Protein AF-A0A8D1SWQ7-F1 (afdb_monomer_lite)

Secondary structure (DSSP, 8-state):
--------------------------------------------------------------------TT----------HHHHHHHHHHHHHHHHHHHHHHHHHHHHHHHHHHHHHHHHHHHHHHH--------HHHHHHHHHHHHHHHHHHHHHHHHHHHHHHHHHHHHHHHHHHHHHHHHHHHHHHHHHHHHHHHHHHHHHHHHHHHHHHHHHHHHHHHHHHHHHHHHHHHHHHHHHH-------------HHHHHHHHHHHHHHHHHHHHHHHHHHHHHHHHHHHHHHHHHHHHHHHHHHHHHHHHHHHHHHHHHHHHHHHHHHHHHHHHHHHHHHHHHHHHHHHHHHHHHHHHHHHHHHHHHHHHHHHHHHHHHHHHHHHHHHHHHHHHHHHHTT--

Structure (mmCIF, N/CA/C/O backbone):
data_AF-A0A8D1SWQ7-F1
#
_entry.id   AF-A0A8D1SWQ7-F1
#
loop_
_atom_site.group_PDB
_atom_site.id
_atom_site.type_symbol
_atom_site.label_atom_id
_atom_site.label_alt_id
_atom_site.label_comp_id
_atom_site.label_asym_id
_atom_site.label_entity_id
_atom_site.label_seq_id
_atom_site.pdbx_PDB_ins_code
_atom_site.Cartn_x
_atom_site.Cartn_y
_atom_site.Cartn_z
_atom_site.occupancy
_atom_site.B_iso_or_equiv
_atom_site.auth_seq_id
_atom_site.auth_comp_id
_atom_site.auth_asym_id
_atom_site.auth_atom_id
_atom_site.pdbx_PDB_model_num
ATOM 1 N N . ALA A 1 1 ? -40.407 10.307 -33.736 1.00 38.94 1 ALA A N 1
ATOM 2 C CA . ALA A 1 1 ? -40.118 8.866 -33.610 1.00 38.94 1 ALA A CA 1
ATOM 3 C C . ALA A 1 1 ? -39.054 8.717 -32.524 1.00 38.94 1 ALA A C 1
ATOM 5 O O . ALA A 1 1 ? -37.938 9.167 -32.713 1.00 38.94 1 ALA A O 1
ATOM 6 N N . SER A 1 2 ? -39.475 8.520 -31.274 1.00 41.28 2 SER A N 1
ATOM 7 C CA . SER A 1 2 ? -39.599 7.199 -30.626 1.00 41.28 2 SER A CA 1
ATOM 8 C C . SER A 1 2 ? -38.251 6.688 -30.110 1.00 41.28 2 SER A C 1
ATOM 10 O O . SER A 1 2 ? -37.484 6.083 -30.851 1.00 41.28 2 SER A O 1
ATOM 12 N N . GLY A 1 3 ? -37.992 6.923 -28.820 1.00 41.91 3 GLY A N 1
ATOM 13 C CA . GLY A 1 3 ? -37.043 6.107 -28.063 1.00 41.91 3 GLY A CA 1
ATOM 14 C C . GLY A 1 3 ? -37.610 4.712 -27.778 1.00 41.91 3 GLY A C 1
ATOM 15 O O . GLY A 1 3 ? -38.764 4.427 -28.112 1.00 41.91 3 GLY A O 1
ATOM 16 N N . PRO A 1 4 ? -36.837 3.876 -27.073 1.00 56.97 4 PRO A N 1
ATOM 17 C CA . PRO A 1 4 ? -37.423 3.189 -25.931 1.00 56.97 4 PRO A CA 1
ATOM 18 C C . PRO A 1 4 ? -36.547 3.212 -24.670 1.00 56.97 4 PRO A C 1
ATOM 20 O O . PRO A 1 4 ? -35.336 3.410 -24.683 1.00 56.97 4 PRO A O 1
ATOM 23 N N . ARG A 1 5 ? -37.277 3.042 -23.570 1.00 48.59 5 ARG A N 1
ATOM 24 C CA . ARG A 1 5 ? -36.913 3.035 -22.151 1.00 48.59 5 ARG A CA 1
ATOM 25 C C . ARG A 1 5 ? -36.282 1.703 -21.687 1.00 48.59 5 ARG A C 1
ATOM 27 O O . ARG A 1 5 ? -36.389 0.710 -22.400 1.00 48.59 5 ARG A O 1
ATOM 34 N N . PRO A 1 6 ? -35.725 1.667 -20.456 1.00 52.06 6 PRO A N 1
ATOM 35 C CA . PRO A 1 6 ? -35.150 0.481 -19.810 1.00 52.06 6 PRO A CA 1
ATOM 36 C C . PRO A 1 6 ? -36.176 -0.316 -18.963 1.00 52.06 6 PRO A C 1
ATOM 38 O O . PRO A 1 6 ? -37.144 0.258 -18.463 1.00 52.06 6 PRO A O 1
ATOM 41 N N . GLY A 1 7 ? -35.932 -1.615 -18.730 1.00 39.88 7 GLY A N 1
ATOM 42 C CA . GLY A 1 7 ? -36.582 -2.456 -17.692 1.00 39.88 7 GLY A CA 1
ATOM 43 C C . GLY A 1 7 ? -35.498 -3.148 -16.844 1.00 39.88 7 GLY A C 1
ATOM 44 O O . GLY A 1 7 ? -34.482 -3.534 -17.412 1.00 39.88 7 GLY A O 1
ATOM 45 N N . ARG A 1 8 ? -35.495 -3.155 -15.492 1.00 38.59 8 ARG A N 1
ATOM 46 C CA . ARG A 1 8 ? -36.420 -3.752 -14.476 1.00 38.59 8 ARG A CA 1
ATOM 47 C C . ARG A 1 8 ? -36.651 -5.255 -14.734 1.00 38.59 8 ARG A C 1
ATOM 49 O O . ARG A 1 8 ? -36.968 -5.596 -15.859 1.00 38.59 8 ARG A O 1
ATOM 56 N N . CYS A 1 9 ? -36.525 -6.200 -13.791 1.00 34.12 9 CYS A N 1
ATOM 57 C CA . CYS A 1 9 ? -36.885 -6.239 -12.360 1.00 34.12 9 CYS A CA 1
ATOM 58 C C . CYS A 1 9 ? -36.108 -7.390 -11.634 1.00 34.12 9 CYS A C 1
ATOM 60 O O . CYS A 1 9 ? -35.763 -8.357 -12.299 1.00 34.12 9 CYS A O 1
ATOM 62 N N . CYS A 1 10 ? -35.668 -7.255 -10.367 1.00 33.12 10 CYS A N 1
ATOM 63 C CA . CYS A 1 10 ? -36.307 -7.691 -9.088 1.00 33.12 10 CYS A CA 1
ATOM 64 C C . CYS A 1 10 ? -36.084 -9.188 -8.736 1.00 33.12 10 CYS A C 1
ATOM 66 O O . CYS A 1 10 ? -36.356 -10.039 -9.569 1.00 33.12 10 CYS A O 1
ATOM 68 N N . ILE A 1 11 ? -35.507 -9.544 -7.571 1.00 38.28 11 ILE A N 1
ATOM 69 C CA . ILE A 1 11 ? -36.166 -9.963 -6.296 1.00 38.28 11 ILE A CA 1
ATOM 70 C C . ILE A 1 11 ? -35.081 -9.922 -5.178 1.00 38.28 11 ILE A C 1
ATOM 72 O O . ILE A 1 11 ? -34.030 -10.525 -5.350 1.00 38.28 11 ILE A O 1
ATOM 76 N N . THR A 1 12 ? -35.124 -9.010 -4.191 1.00 34.28 12 THR A N 1
ATOM 77 C CA . THR A 1 12 ? -35.716 -9.050 -2.816 1.00 34.28 12 THR A CA 1
ATOM 78 C C . THR A 1 12 ? -35.037 -9.925 -1.748 1.00 34.28 12 THR A C 1
ATOM 80 O O . THR A 1 12 ? -35.160 -11.140 -1.785 1.00 34.28 12 THR A O 1
ATOM 83 N N . ALA A 1 13 ? -34.473 -9.263 -0.723 1.00 35.41 13 ALA A N 1
ATOM 84 C CA . ALA A 1 13 ? -34.710 -9.461 0.725 1.00 35.41 13 ALA A CA 1
ATOM 85 C C . ALA A 1 13 ? -33.976 -8.320 1.477 1.00 35.41 13 ALA A C 1
ATOM 87 O O . ALA A 1 13 ? -32.755 -8.266 1.493 1.00 35.41 13 ALA A O 1
ATOM 88 N N . ALA A 1 14 ? -34.663 -7.210 1.760 1.00 39.25 14 ALA A N 1
ATOM 89 C CA . ALA A 1 14 ? -35.284 -6.860 3.047 1.00 39.25 14 ALA A CA 1
ATOM 90 C C . ALA A 1 14 ? -34.329 -6.089 4.001 1.00 39.25 14 ALA A C 1
ATOM 92 O O . ALA A 1 14 ? -33.344 -6.649 4.474 1.00 39.25 14 ALA A O 1
ATOM 93 N N . PRO A 1 15 ? -34.619 -4.803 4.292 1.00 40.50 15 PRO A N 1
ATOM 94 C CA . PRO A 1 15 ? -33.859 -3.964 5.211 1.00 40.50 15 PRO A CA 1
ATOM 95 C C . PRO A 1 15 ? -34.487 -3.968 6.614 1.00 40.50 15 PRO A C 1
ATOM 97 O O . PRO A 1 15 ? -35.705 -3.873 6.757 1.00 40.50 15 PRO A O 1
ATOM 100 N N . TYR A 1 16 ? -33.666 -3.987 7.662 1.00 31.67 16 TYR A N 1
ATOM 101 C CA . TYR A 1 16 ? -34.132 -3.668 9.011 1.00 31.67 16 TYR A CA 1
ATOM 102 C C . TYR A 1 16 ? -34.189 -2.143 9.187 1.00 31.67 16 TYR A C 1
ATOM 104 O O . TYR A 1 16 ? -33.165 -1.461 9.206 1.00 31.67 16 TYR A O 1
ATOM 112 N N . ARG A 1 17 ? -35.407 -1.597 9.307 1.00 36.59 17 ARG A N 1
ATOM 113 C CA . ARG A 1 17 ? -35.684 -0.228 9.768 1.00 36.59 17 ARG A CA 1
ATOM 114 C C . ARG A 1 17 ? -36.968 -0.221 10.604 1.00 36.59 17 ARG A C 1
ATOM 116 O O . ARG A 1 17 ? -37.965 -0.798 10.187 1.00 36.59 17 ARG A O 1
ATOM 123 N N . GLY A 1 18 ? -36.944 0.523 11.711 1.00 29.19 18 GLY A N 1
ATOM 124 C CA . GLY A 1 18 ? -38.083 0.794 12.604 1.00 29.19 18 GLY A CA 1
ATOM 125 C C . GLY A 1 18 ? -38.072 -0.123 13.832 1.00 29.19 18 GLY A C 1
ATOM 126 O O . GLY A 1 18 ? -37.853 -1.313 13.692 1.00 29.19 18 GLY A O 1
ATOM 127 N N . VAL A 1 19 ? -38.278 0.342 15.064 1.00 33.53 19 VAL A N 1
ATOM 128 C CA . VAL A 1 19 ? -39.213 1.390 15.489 1.00 33.53 19 VAL A CA 1
ATOM 129 C C . VAL A 1 19 ? -38.694 2.092 16.754 1.00 33.53 19 VAL A C 1
ATOM 131 O O . VAL A 1 19 ? -38.342 1.456 17.740 1.00 33.53 19 VAL A O 1
ATOM 134 N N . SER A 1 20 ? -38.693 3.424 16.700 1.00 41.16 20 SER A N 1
ATOM 135 C CA . SER A 1 20 ? -38.791 4.336 17.844 1.00 41.16 20 SER A CA 1
ATOM 136 C C . SER A 1 20 ? -40.271 4.548 18.149 1.00 41.16 20 SER A C 1
ATOM 138 O O . SER A 1 20 ? -41.008 4.754 17.190 1.00 41.16 20 SER A O 1
ATOM 140 N N . CYS A 1 21 ? -40.676 4.481 19.424 1.00 32.09 21 CYS A N 1
ATOM 141 C CA . CYS A 1 21 ? -41.977 4.849 20.026 1.00 32.09 21 CYS A CA 1
ATOM 142 C C . CYS A 1 21 ? -41.937 4.327 21.491 1.00 32.09 21 CYS A C 1
ATOM 144 O O . CYS A 1 21 ? -41.505 3.202 21.687 1.00 32.09 21 CYS A O 1
ATOM 146 N N . TYR A 1 22 ? -42.306 4.989 22.591 1.00 33.31 22 TYR A N 1
ATOM 147 C CA . TYR A 1 22 ? -43.018 6.233 22.851 1.00 33.31 22 TYR A CA 1
ATOM 148 C C . TYR A 1 22 ? -42.526 6.870 24.160 1.00 33.31 22 TYR A C 1
ATOM 150 O O . TYR A 1 22 ? -42.212 6.213 25.148 1.00 33.31 22 TYR A O 1
ATOM 158 N N . ARG A 1 23 ? -42.573 8.197 24.137 1.00 35.16 23 ARG A N 1
ATOM 159 C CA . ARG A 1 23 ? -42.667 9.130 25.255 1.00 35.16 23 ARG A CA 1
ATOM 160 C C . ARG A 1 23 ? -43.987 8.898 26.009 1.00 35.16 23 ARG A C 1
ATOM 162 O O . ARG A 1 23 ? -45.036 8.863 25.375 1.00 35.16 23 ARG A O 1
ATOM 169 N N . GLY A 1 24 ? -43.934 8.837 27.337 1.00 28.69 24 GLY A N 1
ATOM 170 C CA . GLY A 1 24 ? -45.099 8.877 28.225 1.00 28.69 24 GLY A CA 1
ATOM 171 C C . GLY A 1 24 ? -44.758 9.635 29.505 1.00 28.69 24 GLY A C 1
ATOM 172 O O . GLY A 1 24 ? -44.349 9.042 30.493 1.00 28.69 24 GLY A O 1
ATOM 173 N N . LEU A 1 25 ? -44.874 10.962 29.448 1.00 39.34 25 LEU A N 1
ATOM 174 C CA . LEU A 1 25 ? -44.976 11.841 30.612 1.00 39.34 25 LEU A CA 1
ATOM 175 C C . LEU A 1 25 ? -46.464 12.033 30.950 1.00 39.34 25 LEU A C 1
ATOM 177 O O . LEU A 1 25 ? -47.293 12.053 30.043 1.00 39.34 25 LEU A O 1
ATOM 181 N N . THR A 1 26 ? -46.719 12.341 32.225 1.00 32.16 26 THR A N 1
ATOM 182 C CA . THR A 1 26 ? -47.874 13.054 32.820 1.00 32.16 26 THR A CA 1
ATOM 183 C C . THR A 1 26 ? -49.029 12.268 33.459 1.00 32.16 26 THR A C 1
ATOM 185 O O . THR A 1 26 ? -49.709 11.477 32.820 1.00 32.16 26 THR A O 1
ATOM 188 N N . GLY A 1 27 ? -49.289 12.661 34.719 1.00 28.39 27 GLY A N 1
ATOM 189 C CA . GLY A 1 27 ? -50.595 12.691 35.393 1.00 28.39 27 GLY A CA 1
ATOM 190 C C . GLY A 1 27 ? -50.921 11.439 36.208 1.00 28.39 27 GLY A C 1
ATOM 191 O O . GLY A 1 27 ? -50.985 10.357 35.656 1.00 28.39 27 GLY A O 1
ATOM 192 N N . GLY A 1 28 ? -51.174 11.475 37.513 1.00 29.31 28 GLY A N 1
ATOM 193 C CA . GLY A 1 28 ? -51.440 12.571 38.439 1.00 29.31 28 GLY A CA 1
ATOM 194 C C . GLY A 1 28 ? -52.267 12.026 39.615 1.00 29.31 28 GLY A C 1
ATOM 195 O O . GLY A 1 28 ? -52.927 11.004 39.462 1.00 29.31 28 GLY A O 1
ATOM 196 N N . PHE A 1 29 ? -52.261 12.763 40.733 1.00 31.89 29 PHE A N 1
ATOM 197 C CA . PHE A 1 29 ? -53.104 12.608 41.935 1.00 31.89 29 PHE A CA 1
ATOM 198 C C . PHE A 1 29 ? -52.827 11.359 42.796 1.00 31.89 29 PHE A C 1
ATOM 200 O O . PHE A 1 29 ? -52.822 10.241 42.319 1.00 31.89 29 PHE A O 1
ATOM 207 N N . GLY A 1 30 ? -52.617 11.436 44.105 1.00 29.53 30 GLY A N 1
ATOM 208 C CA . GLY A 1 30 ? -52.652 12.540 45.048 1.00 29.53 30 GLY A CA 1
ATOM 209 C C . GLY A 1 30 ? -52.518 11.966 46.464 1.00 29.53 30 GLY A C 1
ATOM 210 O O . GLY A 1 30 ? -52.937 10.846 46.723 1.00 29.53 30 GLY A O 1
ATOM 211 N N . SER A 1 31 ? -51.899 12.760 47.337 1.00 36.72 31 SER A N 1
ATOM 212 C CA . SER A 1 31 ? -52.231 12.979 48.751 1.00 36.72 31 SER A CA 1
ATOM 213 C C . SER A 1 31 ? -52.738 11.831 49.641 1.00 36.72 31 SER A C 1
ATOM 215 O O . SER A 1 31 ? -53.830 11.322 49.431 1.00 36.72 31 SER A O 1
ATOM 217 N N . ARG A 1 32 ? -52.047 11.643 50.782 1.00 33.62 32 ARG A N 1
ATOM 218 C CA . ARG A 1 32 ? -52.427 12.033 52.177 1.00 33.62 32 ARG A CA 1
ATOM 219 C C . ARG A 1 32 ? -51.916 10.982 53.184 1.00 33.62 32 ARG A C 1
ATOM 221 O O . ARG A 1 32 ? -52.149 9.798 53.007 1.00 33.62 32 ARG A O 1
ATOM 228 N N . SER A 1 33 ? -50.990 11.371 54.070 1.00 33.84 33 SER A N 1
ATOM 229 C CA . SER A 1 33 ? -51.209 11.677 55.509 1.00 33.84 33 SER A CA 1
ATOM 230 C C . SER A 1 33 ? -51.666 10.457 56.328 1.00 33.84 33 SER A C 1
ATOM 232 O O . SER A 1 33 ? -52.687 9.867 56.015 1.00 33.84 33 SER A O 1
ATOM 234 N N . VAL A 1 34 ? -50.871 9.965 57.286 1.00 34.31 34 VAL A N 1
ATOM 235 C CA . VAL A 1 34 ? -50.771 10.430 58.694 1.00 34.31 34 VAL A CA 1
ATOM 236 C C . VAL A 1 34 ? -52.056 10.210 59.506 1.00 34.31 34 VAL A C 1
ATOM 238 O O . VAL A 1 34 ? -53.108 10.735 59.159 1.00 34.31 34 VAL A O 1
ATOM 241 N N . GLY A 1 35 ? -51.876 9.546 60.657 1.00 31.83 35 GLY A N 1
ATOM 242 C CA . GLY A 1 35 ? -52.794 9.481 61.805 1.00 31.83 35 GLY A CA 1
ATOM 243 C C . GLY A 1 35 ? -53.547 8.152 61.877 1.00 31.83 35 GLY A C 1
ATOM 244 O O . GLY A 1 35 ? -54.064 7.697 60.870 1.00 31.83 35 GLY A O 1
ATOM 245 N N . GLY A 1 36 ? -53.661 7.435 62.990 1.00 29.48 36 GLY A N 1
ATOM 246 C CA . GLY A 1 36 ? -53.272 7.548 64.405 1.00 29.48 36 GLY A CA 1
ATOM 247 C C . GLY A 1 36 ? -53.568 6.152 65.009 1.00 29.48 36 GLY A C 1
ATOM 248 O O . GLY A 1 36 ? -54.250 5.357 64.373 1.00 29.48 36 GLY A O 1
ATOM 249 N N . GLY A 1 37 ? -53.021 5.693 66.131 1.00 34.59 37 GLY A N 1
ATOM 250 C CA . GLY A 1 37 ? -52.996 6.328 67.444 1.00 34.59 37 GLY A CA 1
ATOM 251 C C . GLY A 1 37 ? -53.946 5.577 68.400 1.00 34.59 37 GLY A C 1
ATOM 252 O O . GLY A 1 37 ? -55.056 5.251 67.996 1.00 34.59 37 GLY A O 1
ATOM 253 N N . PHE A 1 38 ? -53.496 5.392 69.653 1.00 33.53 38 PHE A N 1
ATOM 254 C CA . PHE A 1 38 ? -54.131 4.767 70.843 1.00 33.53 38 PHE A CA 1
ATOM 255 C C . PHE A 1 38 ? -54.009 3.233 70.926 1.00 33.53 38 PHE A C 1
ATOM 257 O O . PHE A 1 38 ? -54.432 2.527 70.025 1.00 33.53 38 PHE A O 1
ATOM 264 N N . GLY A 1 39 ? -53.340 2.630 71.921 1.00 32.97 39 GLY A N 1
ATOM 265 C CA . GLY A 1 39 ? -53.379 2.830 73.390 1.00 32.97 39 GLY A CA 1
ATOM 266 C C . GLY A 1 39 ? -54.089 1.582 73.957 1.00 32.97 39 GLY A C 1
ATOM 267 O O . GLY A 1 39 ? -55.083 1.177 73.378 1.00 32.97 39 GLY A O 1
ATOM 268 N N . ALA A 1 40 ? -53.658 0.813 74.956 1.00 32.25 40 ALA A N 1
ATOM 269 C CA . ALA A 1 40 ? -52.972 1.016 76.231 1.00 32.25 40 ALA A CA 1
ATOM 270 C C . ALA A 1 40 ? -52.170 -0.283 76.535 1.00 32.25 40 ALA A C 1
ATOM 272 O O . ALA A 1 40 ? -52.488 -1.336 75.995 1.00 32.25 40 ALA A O 1
ATOM 273 N N . GLY A 1 41 ? -51.038 -0.298 77.240 1.00 30.22 41 GLY A N 1
ATOM 274 C CA . GLY A 1 41 ? -50.893 0.070 78.647 1.00 30.22 41 GLY A CA 1
ATOM 275 C C . GLY A 1 41 ? -51.172 -1.153 79.528 1.00 30.22 41 GLY A C 1
ATOM 276 O O . GLY A 1 41 ? -52.316 -1.580 79.591 1.00 30.22 41 GLY A O 1
ATOM 277 N N . SER A 1 42 ? -50.128 -1.705 80.158 1.00 32.06 42 SER A N 1
ATOM 278 C CA . SER A 1 42 ? -50.090 -2.069 81.585 1.00 32.06 42 SER A CA 1
ATOM 279 C C . SER A 1 42 ? -49.124 -3.220 81.887 1.00 32.06 42 SER A C 1
ATOM 281 O O . SER A 1 42 ? -48.877 -4.108 81.071 1.00 32.06 42 SER A O 1
ATOM 283 N N . SER A 1 43 ? -48.530 -3.135 83.067 1.00 35.50 43 SER A N 1
ATOM 284 C CA . SER A 1 43 ? -47.354 -3.833 83.551 1.00 35.50 43 SER A CA 1
ATOM 285 C C . SER A 1 43 ? -47.716 -4.656 84.812 1.00 35.50 43 SER A C 1
ATOM 287 O O . SER A 1 43 ? -48.853 -4.680 85.248 1.00 35.50 43 SER A O 1
ATOM 289 N N . GLY A 1 44 ? -46.741 -5.326 85.449 1.00 30.81 44 GLY A N 1
ATOM 290 C CA . GLY A 1 44 ? -46.860 -5.859 86.840 1.00 30.81 44 GLY A CA 1
ATOM 291 C C . GLY A 1 44 ? -46.712 -7.385 86.921 1.00 30.81 44 GLY A C 1
ATOM 292 O O . GLY A 1 44 ? -47.505 -8.091 86.336 1.00 30.81 44 GLY A O 1
ATOM 293 N N . ARG A 1 45 ? -45.603 -8.026 87.332 1.00 35.25 45 ARG A N 1
ATOM 294 C CA . ARG A 1 45 ? -44.819 -8.105 88.592 1.00 35.25 45 ARG A CA 1
ATOM 295 C C . ARG A 1 45 ? -45.567 -8.794 89.744 1.00 35.25 45 ARG A C 1
ATOM 297 O O . ARG A 1 45 ? -46.657 -8.409 90.120 1.00 35.25 45 ARG A O 1
ATOM 304 N N . SER A 1 46 ? -44.882 -9.807 90.269 1.00 37.69 46 SER A N 1
ATOM 305 C CA . SER A 1 46 ? -45.126 -10.580 91.488 1.00 37.69 46 SER A CA 1
ATOM 306 C C . SER A 1 46 ? -44.988 -9.729 92.757 1.00 37.69 46 SER A C 1
ATOM 308 O O . SER A 1 46 ? -44.057 -8.926 92.806 1.00 37.69 46 SER A O 1
ATOM 310 N N . PHE A 1 47 ? -45.826 -9.961 93.779 1.00 29.19 47 PHE A N 1
ATOM 311 C CA . PHE A 1 47 ? -45.419 -10.298 95.160 1.00 29.19 47 PHE A CA 1
ATOM 312 C C . PHE A 1 47 ? -46.643 -10.642 96.035 1.00 29.19 47 PHE A C 1
ATOM 314 O O . PHE A 1 47 ? -47.738 -10.149 95.787 1.00 29.19 47 PHE A O 1
ATOM 321 N N . GLY A 1 48 ? -46.459 -11.500 97.045 1.00 35.84 48 GLY A N 1
ATOM 322 C CA . GLY A 1 48 ? -47.513 -11.946 97.966 1.00 35.84 48 GLY A CA 1
ATOM 323 C C . GLY A 1 48 ? -47.679 -11.093 99.228 1.00 35.84 48 GLY A C 1
ATOM 324 O O . GLY A 1 48 ? -46.901 -10.179 99.474 1.00 35.84 48 GLY A O 1
ATOM 325 N N . TYR A 1 49 ? -48.647 -11.477 100.068 1.00 32.75 49 TYR A N 1
ATOM 326 C CA . TYR A 1 49 ? -48.744 -11.072 101.473 1.00 32.75 49 TYR A CA 1
ATOM 327 C C . TYR A 1 49 ? -49.228 -12.227 102.360 1.00 32.75 49 TYR A C 1
ATOM 329 O O . TYR A 1 49 ? -50.066 -13.043 101.980 1.00 32.75 49 TYR A O 1
ATOM 337 N N . ARG A 1 50 ? -48.661 -12.259 103.568 1.00 32.53 50 ARG A N 1
ATOM 338 C CA . ARG A 1 50 ? -49.019 -13.069 104.737 1.00 32.53 50 ARG A CA 1
ATOM 339 C C . ARG A 1 50 ? -49.381 -12.091 105.868 1.00 32.53 50 ARG A C 1
ATOM 341 O O . ARG A 1 50 ? -48.769 -11.029 105.943 1.00 32.53 50 ARG A O 1
ATOM 348 N N . SER A 1 51 ? -50.214 -12.567 106.804 1.00 33.56 51 SER A N 1
ATOM 349 C CA . SER A 1 51 ? -50.431 -12.096 108.196 1.00 33.56 51 SER A CA 1
ATOM 350 C C . SER A 1 51 ? -51.580 -11.087 108.390 1.00 33.56 51 SER A C 1
ATOM 352 O O . SER A 1 51 ? -51.659 -10.127 107.644 1.00 33.56 51 SER A O 1
ATOM 354 N N . GLY A 1 52 ? -52.487 -11.204 109.370 1.00 31.47 52 GLY A N 1
ATOM 355 C CA . GLY A 1 52 ? -52.636 -12.156 110.480 1.00 31.47 52 GLY A CA 1
ATOM 356 C C . GLY A 1 52 ? -53.767 -11.744 111.453 1.00 31.47 52 GLY A C 1
ATOM 357 O O . GLY A 1 52 ? -54.294 -10.644 111.341 1.00 31.47 52 GLY A O 1
ATOM 358 N N . GLY A 1 53 ? -54.075 -12.619 112.429 1.00 29.09 53 GLY A N 1
ATOM 359 C CA . GLY A 1 53 ? -54.841 -12.336 113.667 1.00 29.09 53 GLY A CA 1
ATOM 360 C C . GLY A 1 53 ? -56.377 -12.364 113.534 1.00 29.09 53 GLY A C 1
ATOM 361 O O . GLY A 1 53 ? -56.900 -11.944 112.519 1.00 29.09 53 GLY A O 1
ATOM 362 N N . VAL A 1 54 ? -57.202 -12.804 114.493 1.00 29.66 54 VAL A N 1
ATOM 363 C CA . VAL A 1 54 ? -57.049 -13.067 115.936 1.00 29.66 54 VAL A CA 1
ATOM 364 C C . VAL A 1 54 ? -58.228 -13.973 116.391 1.00 29.66 54 VAL A C 1
ATOM 366 O O . VAL A 1 54 ? -59.276 -13.993 115.755 1.00 29.66 54 VAL A O 1
ATOM 369 N N . VAL A 1 55 ? -58.067 -14.616 117.556 1.00 33.00 55 VAL A N 1
ATOM 370 C CA . VAL A 1 55 ? -59.102 -15.062 118.524 1.00 33.00 55 VAL A CA 1
ATOM 371 C C . VAL A 1 55 ? -59.476 -16.557 118.524 1.00 33.00 55 VAL A C 1
ATOM 373 O O . VAL A 1 55 ? -60.335 -17.049 117.803 1.00 33.00 55 VAL A O 1
ATOM 376 N N . ARG A 1 56 ? -58.834 -17.248 119.472 1.00 37.38 56 ARG A N 1
ATOM 377 C CA . ARG A 1 56 ? -59.233 -18.491 120.159 1.00 37.38 56 ARG A CA 1
ATOM 378 C C . ARG A 1 56 ? -60.595 -18.290 120.866 1.00 37.38 56 ARG A C 1
ATOM 380 O O . ARG A 1 56 ? -60.825 -17.198 121.377 1.00 37.38 56 ARG A O 1
ATOM 387 N N . PRO A 1 57 ? -61.424 -19.330 121.057 1.00 35.91 57 PRO A N 1
ATOM 388 C CA . PRO A 1 57 ? -61.328 -20.045 122.334 1.00 35.91 57 PRO A CA 1
ATOM 389 C C . PRO A 1 57 ? -61.408 -21.578 122.198 1.00 35.91 57 PRO A C 1
ATOM 391 O O . PRO A 1 57 ? -62.051 -22.136 121.319 1.00 35.91 57 PRO A O 1
ATOM 394 N N . SER A 1 58 ? -60.751 -22.256 123.133 1.00 36.69 58 SER A N 1
ATOM 395 C CA . SER A 1 58 ? -61.054 -23.623 123.597 1.00 36.69 58 SER A CA 1
ATOM 396 C C . SER A 1 58 ? -61.557 -23.484 125.049 1.00 36.69 58 SER A C 1
ATOM 398 O O . SER A 1 58 ? -61.252 -22.439 125.634 1.00 36.69 58 SER A O 1
ATOM 400 N N . PRO A 1 59 ? -62.084 -24.514 125.750 1.00 53.69 59 PRO A N 1
ATOM 401 C CA . PRO A 1 59 ? -62.847 -25.730 125.398 1.00 53.69 59 PRO A CA 1
ATOM 402 C C . PRO A 1 59 ? -64.170 -25.805 126.249 1.00 53.69 59 PRO A C 1
ATOM 404 O O . PRO A 1 59 ? -64.516 -24.791 126.856 1.00 53.69 59 PRO A O 1
ATOM 407 N N . PRO A 1 60 ? -64.934 -26.927 126.335 1.00 38.03 60 PRO A N 1
ATOM 408 C CA . PRO A 1 60 ? -64.595 -27.960 127.329 1.00 38.03 60 PRO A CA 1
ATOM 409 C C . PRO A 1 60 ? -64.942 -29.420 126.949 1.00 38.03 60 PRO A C 1
ATOM 411 O O . PRO A 1 60 ? -65.763 -29.719 126.089 1.00 38.03 60 PRO A O 1
ATOM 414 N N . CYS A 1 61 ? -64.284 -30.327 127.666 1.00 45.47 61 CYS A N 1
ATOM 415 C CA . CYS A 1 61 ? -64.599 -31.745 127.829 1.00 45.47 61 CYS A CA 1
ATOM 416 C C . CYS A 1 61 ? -65.886 -31.907 128.659 1.00 45.47 61 CYS A C 1
ATOM 418 O O . CYS A 1 61 ? -65.991 -31.228 129.679 1.00 45.47 61 CYS A O 1
ATOM 420 N N . ILE A 1 62 ? -66.821 -32.798 128.290 1.00 36.72 62 ILE A N 1
ATOM 421 C CA . ILE A 1 62 ? -67.886 -33.266 129.199 1.00 36.72 62 ILE A CA 1
ATOM 422 C C . ILE A 1 62 ? -68.137 -34.772 129.020 1.00 36.72 62 ILE A C 1
ATOM 424 O O . ILE A 1 62 ? -68.343 -35.290 127.926 1.00 36.72 62 ILE A O 1
ATOM 428 N N . THR A 1 63 ? -68.085 -35.422 130.174 1.00 35.75 63 THR A N 1
ATOM 429 C CA . THR A 1 63 ? -68.381 -36.793 130.589 1.00 35.75 63 THR A CA 1
ATOM 430 C C . THR A 1 63 ? -69.798 -37.298 130.283 1.00 35.75 63 THR A C 1
ATOM 432 O O . THR A 1 63 ? -70.749 -36.540 130.133 1.00 35.75 63 THR A O 1
ATOM 435 N N . THR A 1 64 ? -69.940 -38.623 130.289 1.00 48.22 64 THR A N 1
ATOM 436 C CA . THR A 1 64 ? -71.202 -39.378 130.346 1.00 48.22 64 THR A CA 1
ATOM 437 C C . THR A 1 64 ? -72.060 -39.037 131.579 1.00 48.22 64 THR A C 1
ATOM 439 O O . THR A 1 64 ? -71.486 -38.827 132.644 1.00 48.22 64 THR A O 1
ATOM 442 N N . VAL A 1 65 ? -73.401 -39.089 131.446 1.00 35.03 65 VAL A N 1
ATOM 443 C CA . VAL A 1 65 ? -74.406 -39.819 132.280 1.00 35.03 65 VAL A CA 1
ATOM 444 C C . VAL A 1 65 ? -75.787 -39.107 132.310 1.00 35.03 65 VAL A C 1
ATOM 446 O O . VAL A 1 65 ? -75.880 -37.894 132.447 1.00 35.03 65 VAL A O 1
ATOM 449 N N . SER A 1 66 ? -76.837 -39.942 132.283 1.00 41.97 66 SER A N 1
ATOM 450 C CA . SER A 1 66 ? -78.222 -39.778 132.780 1.00 41.97 66 SER A CA 1
ATOM 451 C C . SER A 1 66 ? -79.330 -39.314 131.829 1.00 41.97 66 SER A C 1
ATOM 453 O O . SER A 1 66 ? -79.471 -38.140 131.504 1.00 41.97 66 SER A O 1
ATOM 455 N N . ILE A 1 67 ? -80.208 -40.269 131.514 1.00 51.41 67 ILE A N 1
ATOM 456 C CA . ILE A 1 67 ? -81.556 -40.094 130.963 1.00 51.41 67 ILE A CA 1
ATOM 457 C C . ILE A 1 67 ? -82.456 -39.471 132.048 1.00 51.41 67 ILE A C 1
ATOM 459 O O . ILE A 1 67 ? -82.405 -39.892 133.202 1.00 51.41 67 ILE A O 1
ATOM 463 N N . ASN A 1 68 ? -83.283 -38.489 131.674 1.00 44.59 68 ASN A N 1
ATOM 464 C CA . ASN A 1 68 ? -84.432 -38.019 132.456 1.00 44.59 68 ASN A CA 1
ATOM 465 C C . ASN A 1 68 ? -85.705 -38.363 131.663 1.00 44.59 68 ASN A C 1
ATOM 467 O O . ASN A 1 68 ? -86.003 -37.724 130.655 1.00 44.59 68 ASN A O 1
ATOM 471 N N . GLU A 1 69 ? -86.439 -39.390 132.097 1.00 55.56 69 GLU A N 1
ATOM 472 C CA . GLU A 1 69 ? -87.654 -39.927 131.449 1.00 55.56 69 GLU A CA 1
ATOM 473 C C . GLU A 1 69 ? -88.917 -39.047 131.633 1.00 55.56 69 GLU A C 1
ATOM 475 O O . GLU A 1 69 ? -90.039 -39.521 131.492 1.00 55.56 69 GLU A O 1
ATOM 480 N N . SER A 1 70 ? -88.776 -37.749 131.926 1.00 56.53 70 SER A N 1
ATOM 481 C CA . SER A 1 70 ? -89.885 -36.863 132.331 1.00 56.53 70 SER A CA 1
ATOM 482 C C . SER A 1 70 ? -90.100 -35.616 131.453 1.00 56.53 70 SER A C 1
ATOM 484 O O . SER A 1 70 ? -90.883 -34.744 131.817 1.00 56.53 70 SER A O 1
ATOM 486 N N . LEU A 1 71 ? -89.485 -35.539 130.264 1.00 44.97 71 LEU A N 1
ATOM 487 C CA . LEU A 1 71 ? -89.720 -34.461 129.276 1.00 44.97 71 LEU A CA 1
ATOM 488 C C . LEU A 1 71 ? -90.322 -34.954 127.942 1.00 44.97 71 LEU A C 1
ATOM 490 O O . LEU A 1 71 ? -90.363 -34.219 126.957 1.00 44.97 71 LEU A O 1
ATOM 494 N N . LEU A 1 72 ? -90.851 -36.183 127.922 1.00 44.91 72 LEU A N 1
ATOM 495 C CA . LEU A 1 72 ? -91.651 -36.756 126.832 1.00 44.91 72 LEU A CA 1
ATOM 496 C C . LEU A 1 72 ? -93.117 -36.277 126.891 1.00 44.91 72 LEU A C 1
ATOM 498 O O . LEU A 1 72 ? -94.043 -37.080 126.974 1.00 44.91 72 LEU A O 1
ATOM 502 N N . ALA A 1 73 ? -93.332 -34.961 126.843 1.00 41.72 73 ALA A N 1
ATOM 503 C CA . ALA A 1 73 ? -94.655 -34.367 126.645 1.00 41.72 73 ALA A CA 1
ATOM 504 C C . ALA A 1 73 ? -94.693 -33.678 125.266 1.00 41.72 73 ALA A C 1
ATOM 506 O O . ALA A 1 73 ? -93.987 -32.686 125.072 1.00 41.72 73 ALA A O 1
ATOM 507 N N . PRO A 1 74 ? -95.475 -34.178 124.288 1.00 45.12 74 PRO A N 1
ATOM 508 C CA . PRO A 1 74 ? -95.605 -33.531 122.988 1.00 45.12 74 PRO A CA 1
ATOM 509 C C . PRO A 1 74 ? -96.295 -32.171 123.153 1.00 45.12 74 PRO A C 1
ATOM 511 O O . PRO A 1 74 ? -97.479 -32.101 123.480 1.00 45.12 74 PRO A O 1
ATOM 514 N N . LEU A 1 75 ? -95.564 -31.081 122.918 1.00 39.00 75 LEU A N 1
ATOM 515 C CA . LEU A 1 75 ? -96.160 -29.761 122.735 1.00 39.00 75 LEU A CA 1
ATOM 516 C C . LEU A 1 75 ? -96.724 -29.693 121.311 1.00 39.00 75 LEU A C 1
ATOM 518 O O . LEU A 1 75 ? -95.984 -29.516 120.345 1.00 39.00 75 LEU A O 1
ATOM 522 N N . ASN A 1 76 ? -98.041 -29.873 121.190 1.00 47.56 76 ASN A N 1
ATOM 523 C CA . ASN A 1 76 ? -98.799 -29.601 119.970 1.00 47.56 76 ASN A CA 1
ATOM 524 C C . ASN A 1 76 ? -98.793 -28.087 119.714 1.00 47.56 76 ASN A C 1
ATOM 526 O O . ASN A 1 76 ? -99.618 -27.346 120.243 1.00 47.56 76 ASN A O 1
ATOM 530 N N . LEU A 1 77 ? -97.830 -27.628 118.920 1.00 53.44 77 LEU A N 1
ATOM 531 C CA . LEU A 1 77 ? -97.911 -26.345 118.237 1.00 53.44 77 LEU A CA 1
ATOM 532 C C . LEU A 1 77 ? -98.594 -26.633 116.902 1.00 53.44 77 LEU A C 1
ATOM 534 O O . LEU A 1 77 ? -97.986 -27.241 116.022 1.00 53.44 77 LEU A O 1
ATOM 538 N N . GLU A 1 78 ? -99.864 -26.254 116.767 1.00 51.28 78 GLU A N 1
ATOM 539 C CA . GLU A 1 78 ? -100.545 -26.223 115.472 1.00 51.28 78 GLU A CA 1
ATOM 540 C C . GLU A 1 78 ? -99.783 -25.248 114.562 1.00 51.28 78 GLU A C 1
ATOM 542 O O . GLU A 1 78 ? -99.948 -24.031 114.619 1.00 51.28 78 GLU A O 1
ATOM 547 N N . ILE A 1 79 ? -98.853 -25.790 113.775 1.00 52.03 79 ILE A N 1
ATOM 548 C CA . ILE A 1 79 ? -98.137 -25.063 112.733 1.00 52.03 79 ILE A CA 1
ATOM 549 C C . ILE A 1 79 ? -99.147 -24.828 111.614 1.00 52.03 79 ILE A C 1
ATOM 551 O O . ILE A 1 79 ? -99.626 -25.776 110.997 1.00 52.03 79 ILE A O 1
ATOM 555 N N . ASP A 1 80 ? -99.462 -23.557 111.383 1.00 52.75 80 ASP A N 1
ATOM 556 C CA . ASP A 1 80 ? -100.361 -23.079 110.337 1.00 52.75 80 ASP A CA 1
ATOM 557 C C . ASP A 1 80 ? -100.095 -23.784 108.989 1.00 52.75 80 ASP A C 1
ATOM 559 O O . ASP A 1 80 ? -99.006 -23.689 108.408 1.00 52.75 80 ASP A O 1
ATOM 563 N N . HIS A 1 81 ? -101.099 -24.517 108.497 1.00 61.12 81 HIS A N 1
ATOM 564 C CA . HIS A 1 81 ? -101.014 -25.360 107.302 1.00 61.12 81 HIS A CA 1
ATOM 565 C C . HIS A 1 81 ? -100.670 -24.540 106.042 1.00 61.12 81 HIS A C 1
ATOM 567 O O . HIS A 1 81 ? -99.996 -25.038 105.135 1.00 61.12 81 HIS A O 1
ATOM 573 N N . ASN A 1 82 ? -101.022 -23.246 106.023 1.00 64.31 82 ASN A N 1
ATOM 574 C CA . ASN A 1 82 ? -100.651 -22.331 104.943 1.00 64.31 82 ASN A CA 1
ATOM 575 C C . ASN A 1 82 ? -99.140 -22.036 104.916 1.00 64.31 82 ASN A C 1
ATOM 577 O O . ASN A 1 82 ? -98.538 -22.028 103.842 1.00 64.31 82 ASN A O 1
ATOM 581 N N . ALA A 1 83 ? -98.486 -21.887 106.071 1.00 61.56 83 ALA A N 1
ATOM 582 C CA . ALA A 1 83 ? -97.048 -21.610 106.151 1.00 61.56 83 ALA A CA 1
ATOM 583 C C . ALA A 1 83 ? -96.174 -22.812 105.731 1.00 61.56 83 ALA A C 1
ATOM 585 O O . ALA A 1 83 ? -95.052 -22.636 105.250 1.00 61.56 83 ALA A O 1
ATOM 586 N N . GLN A 1 84 ? -96.680 -24.040 105.885 1.00 64.50 84 GLN A N 1
ATOM 587 C CA . GLN A 1 84 ? -96.016 -25.258 105.407 1.00 64.50 84 GLN A CA 1
ATOM 588 C C . GLN A 1 84 ? -96.082 -25.401 103.882 1.00 64.50 84 GLN A C 1
ATOM 590 O O . GLN A 1 84 ? -95.084 -25.786 103.273 1.00 64.50 84 GLN A O 1
ATOM 595 N N . SER A 1 85 ? -97.216 -25.043 103.270 1.00 70.00 85 SER A N 1
ATOM 596 C CA . SER A 1 85 ? -97.380 -25.091 101.811 1.00 70.00 85 SER A CA 1
ATOM 597 C C . SER A 1 85 ? -96.424 -24.130 101.088 1.00 70.00 85 SER A C 1
ATOM 599 O O . SER A 1 85 ? -95.703 -24.555 100.187 1.00 70.00 85 SER A O 1
ATOM 601 N N . VAL A 1 86 ? -96.298 -22.887 101.574 1.00 76.00 86 VAL A N 1
ATOM 602 C CA . VAL A 1 86 ? -95.381 -21.872 101.022 1.00 76.00 86 VAL A CA 1
ATOM 603 C C . VAL A 1 86 ? -93.919 -22.294 101.178 1.00 76.00 86 VAL A C 1
ATOM 605 O O . VAL A 1 86 ? -93.155 -22.219 100.222 1.00 76.00 86 VAL A O 1
ATOM 608 N N . LYS A 1 87 ? -93.518 -22.834 102.338 1.00 75.00 87 LYS A N 1
ATOM 609 C CA . LYS A 1 87 ? -92.151 -23.361 102.527 1.00 75.00 87 LYS A CA 1
ATOM 610 C C . LYS A 1 87 ? -91.840 -24.555 101.625 1.00 75.00 87 LYS A C 1
ATOM 612 O O . LYS A 1 87 ? -90.686 -24.757 101.248 1.00 75.00 87 LYS A O 1
ATOM 617 N N . GLN A 1 88 ? -92.836 -25.379 101.307 1.00 76.06 88 GLN A N 1
ATOM 618 C CA . GLN A 1 88 ? -92.663 -26.513 100.403 1.00 76.06 88 GLN A CA 1
ATOM 619 C C . GLN A 1 88 ? -92.546 -26.051 98.946 1.00 76.06 88 GLN A C 1
ATOM 621 O O . GLN A 1 88 ? -91.710 -26.581 98.216 1.00 76.06 88 GLN A O 1
ATOM 626 N N . GLU A 1 89 ? -93.293 -25.018 98.556 1.00 80.81 89 GLU A N 1
ATOM 627 C CA . GLU A 1 89 ? -93.184 -24.376 97.246 1.00 80.81 89 GLU A CA 1
ATOM 628 C C . GLU A 1 89 ? -91.854 -23.621 97.076 1.00 80.81 89 GLU A C 1
ATOM 630 O O . GLU A 1 89 ? -91.158 -23.838 96.085 1.00 80.81 89 GLU A O 1
ATOM 635 N N . GLU A 1 90 ? -91.412 -22.846 98.073 1.00 80.94 90 GLU A N 1
ATOM 636 C CA . GLU A 1 90 ? -90.078 -22.223 98.101 1.00 80.94 90 GLU A CA 1
ATOM 637 C C . GLU A 1 90 ? -88.964 -23.272 98.013 1.00 80.94 90 GLU A C 1
ATOM 639 O O . GLU A 1 90 ? -88.006 -23.114 97.256 1.00 80.94 90 GLU A O 1
ATOM 644 N N . LYS A 1 91 ? -89.092 -24.392 98.737 1.00 83.50 91 LYS A N 1
ATOM 645 C CA . LYS A 1 91 ? -88.136 -25.504 98.662 1.00 83.50 91 LYS A CA 1
ATOM 646 C C . LYS A 1 91 ? -88.082 -26.112 97.261 1.00 83.50 91 LYS A C 1
ATOM 648 O O . LYS A 1 91 ? -86.993 -26.459 96.802 1.00 83.50 91 LYS A O 1
ATOM 653 N N . GLU A 1 92 ? -89.214 -26.244 96.577 1.00 82.69 92 GLU A N 1
ATOM 654 C CA . GLU A 1 92 ? -89.261 -26.788 95.218 1.00 82.69 92 GLU A CA 1
ATOM 655 C C . GLU A 1 92 ? -88.709 -25.791 94.187 1.00 82.69 92 GLU A C 1
ATOM 657 O O . GLU A 1 92 ? -87.932 -26.178 93.313 1.00 82.69 92 GLU A O 1
ATOM 662 N N . GLN A 1 93 ? -88.981 -24.492 94.347 1.00 83.56 93 GLN A N 1
ATOM 663 C CA . GLN A 1 93 ? -88.353 -23.438 93.546 1.00 83.56 93 GLN A CA 1
ATOM 664 C C . GLN A 1 93 ? -86.833 -23.398 93.745 1.00 83.56 93 GLN A C 1
ATOM 666 O O . GLN A 1 93 ? -86.090 -23.337 92.764 1.00 83.56 93 GLN A O 1
ATOM 671 N N . ILE A 1 94 ? -86.350 -23.523 94.985 1.00 82.94 94 ILE A N 1
ATOM 672 C CA . ILE A 1 94 ? -84.917 -23.609 95.298 1.00 82.94 94 ILE A CA 1
ATOM 673 C C . ILE A 1 94 ? -84.301 -24.869 94.679 1.00 82.94 94 ILE A C 1
ATOM 675 O O . ILE A 1 94 ? -83.193 -24.805 94.155 1.00 82.94 94 ILE A O 1
ATOM 679 N N . LYS A 1 95 ? -84.999 -26.012 94.663 1.00 85.25 95 LYS A N 1
ATOM 680 C CA . LYS A 1 95 ? -84.516 -27.220 93.969 1.00 85.25 95 LYS A CA 1
ATOM 681 C C . LYS A 1 95 ? -84.429 -27.036 92.457 1.00 85.25 95 LYS A C 1
ATOM 683 O O . LYS A 1 95 ? -83.441 -27.466 91.862 1.00 85.25 95 LYS A O 1
ATOM 688 N N . ILE A 1 96 ? -85.427 -26.417 91.827 1.00 88.50 96 ILE A N 1
ATOM 689 C CA . ILE A 1 96 ? -85.419 -26.144 90.380 1.00 88.50 96 ILE A CA 1
ATOM 690 C C . ILE A 1 96 ? -84.286 -25.174 90.043 1.00 88.50 96 ILE A C 1
ATOM 692 O O . ILE A 1 96 ? -83.544 -25.389 89.082 1.00 88.50 96 ILE A O 1
ATOM 696 N N . LEU A 1 97 ? -84.109 -24.138 90.861 1.00 89.75 97 LEU A N 1
ATOM 697 C CA . LEU A 1 97 ? -83.032 -23.170 90.715 1.00 89.75 97 LEU A CA 1
ATOM 698 C C . LEU A 1 97 ? -81.658 -23.829 90.910 1.00 89.75 97 LEU A C 1
ATOM 700 O O . LEU A 1 97 ? -80.775 -23.648 90.078 1.00 89.75 97 LEU A O 1
ATOM 704 N N . ASN A 1 98 ? -81.498 -24.672 91.929 1.00 88.12 98 ASN A N 1
ATOM 705 C CA . ASN A 1 98 ? -80.276 -25.445 92.155 1.00 88.12 98 ASN A CA 1
ATOM 706 C C . ASN A 1 98 ? -79.996 -26.435 91.020 1.00 88.12 98 ASN A C 1
ATOM 708 O O . ASN A 1 98 ? -78.848 -26.587 90.616 1.00 88.12 98 ASN A O 1
ATOM 712 N N . SER A 1 99 ? -81.028 -27.064 90.454 1.00 89.25 99 SER A N 1
ATOM 713 C CA . SER A 1 99 ? -80.883 -27.947 89.289 1.00 89.25 99 SER A CA 1
ATOM 714 C C . SER A 1 99 ? -80.430 -27.165 88.052 1.00 89.25 99 SER A C 1
ATOM 716 O O . SER A 1 99 ? -79.574 -27.628 87.299 1.00 89.25 99 SER A O 1
ATOM 718 N N . ARG A 1 100 ? -80.939 -25.939 87.868 1.00 90.31 100 ARG A N 1
ATOM 719 C CA . ARG A 1 100 ? -80.467 -25.018 86.823 1.00 90.31 100 ARG A CA 1
ATOM 720 C C . ARG A 1 100 ? -79.030 -24.555 87.064 1.00 90.31 100 ARG A C 1
ATOM 722 O O . ARG A 1 100 ? -78.258 -24.505 86.110 1.00 90.31 100 ARG A O 1
ATOM 729 N N . PHE A 1 101 ? -78.648 -24.265 88.307 1.00 92.31 101 PHE A N 1
ATOM 730 C CA . PHE A 1 101 ? -77.267 -23.919 88.649 1.00 92.31 101 PHE A CA 1
ATOM 731 C C . PHE A 1 101 ? -76.307 -25.086 88.424 1.00 92.31 101 PHE A C 1
ATOM 733 O O . PHE A 1 101 ? -75.238 -24.870 87.863 1.00 92.31 101 PHE A O 1
ATOM 740 N N . ALA A 1 102 ? -76.692 -26.314 88.771 1.00 89.94 102 ALA A N 1
ATOM 741 C CA . ALA A 1 102 ? -75.896 -27.505 88.483 1.00 89.94 102 ALA A CA 1
ATOM 742 C C . ALA A 1 102 ? -75.661 -27.667 86.971 1.00 89.94 102 ALA A C 1
ATOM 744 O O . ALA A 1 102 ? -74.516 -27.776 86.538 1.00 89.94 102 ALA A O 1
ATOM 745 N N . ALA A 1 103 ? -76.717 -27.547 86.156 1.00 91.19 103 ALA A N 1
ATOM 746 C CA . ALA A 1 103 ? -76.601 -27.609 84.698 1.00 91.19 103 ALA A CA 1
ATOM 747 C C . ALA A 1 103 ? -75.719 -26.485 84.113 1.00 91.19 103 ALA A C 1
ATOM 749 O O . ALA A 1 103 ? -74.984 -26.703 83.148 1.00 91.19 103 ALA A O 1
ATOM 750 N N . PHE A 1 104 ? -75.765 -25.281 84.692 1.00 94.69 104 PHE A N 1
ATOM 751 C CA . PHE A 1 104 ? -74.901 -24.172 84.285 1.00 94.69 104 PHE A CA 1
ATOM 752 C C . PHE A 1 104 ? -73.435 -24.415 84.671 1.00 94.69 104 PHE A C 1
ATOM 754 O O . PHE A 1 104 ? -72.546 -24.193 83.850 1.00 94.69 104 PHE A O 1
ATOM 761 N N . ILE A 1 105 ? -73.174 -24.934 85.874 1.00 92.25 105 ILE A N 1
ATOM 762 C CA . ILE A 1 105 ? -71.827 -25.316 86.321 1.00 92.25 105 ILE A CA 1
ATOM 763 C C . ILE A 1 105 ? -71.245 -26.405 85.413 1.00 92.25 105 ILE A C 1
ATOM 765 O O . ILE A 1 105 ? -70.087 -26.301 85.008 1.00 92.25 105 ILE A O 1
ATOM 769 N N . ASP A 1 106 ? -72.039 -27.403 85.025 1.00 93.25 106 ASP A N 1
ATOM 770 C CA . ASP A 1 106 ? -71.599 -28.451 84.098 1.00 93.25 106 ASP A CA 1
ATOM 771 C C . ASP A 1 106 ? -71.270 -27.885 82.709 1.00 93.25 106 ASP A C 1
ATOM 773 O O . ASP A 1 106 ? -70.266 -28.259 82.097 1.00 93.25 106 ASP A O 1
ATOM 777 N N . LYS A 1 107 ? -72.062 -26.917 82.225 1.00 94.06 107 LYS A N 1
ATOM 778 C CA . LYS A 1 107 ? -71.795 -26.210 80.964 1.00 94.06 107 LYS A CA 1
ATOM 779 C C . LYS A 1 107 ? -70.490 -25.412 81.022 1.00 94.06 107 LYS A C 1
ATOM 781 O O . LYS A 1 107 ? -69.713 -25.461 80.068 1.00 94.06 107 LYS A O 1
ATOM 786 N N . VAL A 1 108 ? -70.240 -24.699 82.121 1.00 95.19 108 VAL A N 1
ATOM 787 C CA . VAL A 1 108 ? -69.002 -23.932 82.327 1.00 95.19 108 VAL A CA 1
ATOM 788 C C . VAL A 1 108 ? -67.799 -24.869 82.386 1.00 95.19 108 VA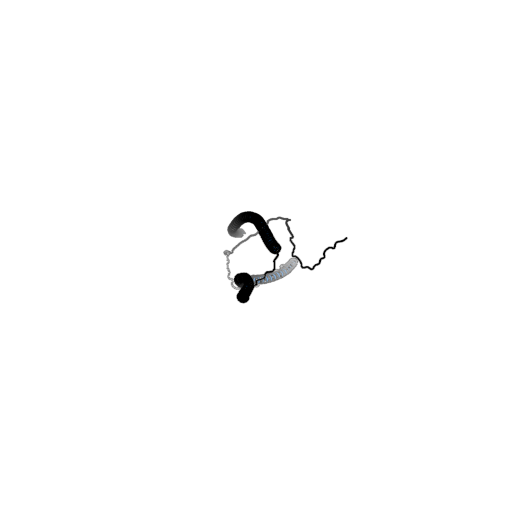L A C 1
ATOM 790 O O . VAL A 1 108 ? -66.836 -24.642 81.664 1.00 95.19 108 VAL A O 1
ATOM 793 N N . ARG A 1 109 ? -67.881 -25.982 83.126 1.00 92.50 109 ARG A N 1
ATOM 794 C CA . ARG A 1 109 ? -66.806 -26.990 83.179 1.00 92.50 109 ARG A CA 1
ATOM 795 C C . ARG A 1 109 ? -66.495 -27.597 81.814 1.00 92.50 109 ARG A C 1
ATOM 797 O O . ARG A 1 109 ? -65.328 -27.788 81.477 1.00 92.50 109 ARG A O 1
ATOM 804 N N . PHE A 1 110 ? -67.522 -27.887 81.015 1.00 95.69 110 PHE A N 1
ATOM 805 C CA . PHE A 1 110 ? -67.337 -28.380 79.651 1.00 95.69 110 PHE A CA 1
ATOM 806 C C . PHE A 1 110 ? -66.614 -27.351 78.769 1.00 95.69 110 PHE A C 1
ATOM 808 O O . PHE A 1 110 ? -65.682 -27.701 78.045 1.00 95.69 110 PHE A O 1
ATOM 815 N N . LEU A 1 111 ? -67.002 -26.075 78.856 1.00 94.69 111 LEU A N 1
ATOM 816 C CA . LEU A 1 111 ? -66.351 -24.992 78.115 1.00 94.69 111 LEU A CA 1
ATOM 817 C C . LEU A 1 111 ? -64.916 -24.735 78.598 1.00 94.69 111 LEU A C 1
ATOM 819 O O . LEU A 1 111 ? -64.031 -24.529 77.774 1.00 94.69 111 LEU A O 1
ATOM 823 N N . GLU A 1 112 ? -64.649 -24.817 79.900 1.00 93.50 112 GLU A N 1
ATOM 824 C CA . GLU A 1 112 ? -63.295 -24.736 80.461 1.00 93.50 112 GLU A CA 1
ATOM 825 C C . GLU A 1 112 ? -62.405 -25.878 79.958 1.00 93.50 112 GLU A C 1
ATOM 827 O O . GLU A 1 112 ? -61.262 -25.644 79.563 1.00 93.50 112 GLU A O 1
ATOM 832 N N . GLN A 1 113 ? -62.928 -27.108 79.905 1.00 94.38 113 GLN A N 1
ATOM 833 C CA . GLN A 1 113 ? -62.205 -28.242 79.326 1.00 94.38 113 GLN A CA 1
ATOM 834 C C . GLN A 1 113 ? -61.917 -28.038 77.835 1.00 94.38 113 GLN A C 1
ATOM 836 O O . GLN A 1 113 ? -60.802 -28.321 77.390 1.00 94.38 113 GLN A O 1
ATOM 841 N N . GLN A 1 114 ? -62.879 -27.520 77.065 1.00 95.44 114 GLN A N 1
ATOM 842 C CA . GLN A 1 114 ? -62.664 -27.208 75.650 1.00 95.44 114 GLN A CA 1
ATOM 843 C C . GLN A 1 114 ? -61.630 -26.097 75.450 1.00 95.44 114 GLN A C 1
ATOM 845 O O . GLN A 1 114 ? -60.741 -26.243 74.612 1.00 95.44 114 GLN A O 1
ATOM 850 N N . ASN A 1 115 ? -61.690 -25.027 76.242 1.00 93.75 115 ASN A N 1
ATOM 851 C CA . ASN A 1 115 ? -60.710 -23.944 76.183 1.00 93.75 115 ASN A CA 1
ATOM 852 C C . ASN A 1 115 ? -59.309 -24.442 76.533 1.00 93.75 115 ASN A C 1
ATOM 854 O O . ASN A 1 115 ? -58.358 -24.134 75.820 1.00 93.75 115 ASN A O 1
ATOM 858 N N . LYS A 1 116 ? -59.182 -25.299 77.548 1.00 95.12 116 LYS A N 1
ATOM 859 C CA . LYS A 1 116 ? -57.895 -25.889 77.927 1.00 95.12 116 LYS A CA 1
ATOM 860 C C . LYS A 1 116 ? -57.329 -26.791 76.830 1.00 95.12 116 LYS A C 1
ATOM 862 O O . LYS A 1 116 ? -56.133 -26.747 76.543 1.00 95.12 116 LYS A O 1
ATOM 867 N N . LEU A 1 117 ? -58.180 -27.568 76.156 1.00 95.31 117 LEU A N 1
ATOM 868 C CA . LEU A 1 117 ? -57.778 -28.355 74.986 1.00 95.31 117 LEU A CA 1
ATOM 869 C C . LEU A 1 117 ? -57.272 -27.448 73.851 1.00 95.31 117 LEU A C 1
ATOM 871 O O . LEU A 1 117 ? -56.230 -27.730 73.256 1.00 95.31 117 LEU A O 1
ATOM 875 N N . LEU A 1 118 ? -57.987 -26.357 73.565 1.00 93.50 118 LEU A N 1
ATOM 876 C CA . LEU A 1 118 ? -57.613 -25.389 72.532 1.00 93.50 118 LEU A CA 1
ATOM 877 C C . LEU A 1 118 ? -56.304 -24.666 72.867 1.00 93.50 118 LEU A C 1
ATOM 879 O O . LEU A 1 118 ? -55.451 -24.556 71.989 1.00 93.50 118 LEU A O 1
ATOM 883 N N . GLU A 1 119 ? -56.095 -24.259 74.120 1.00 91.31 119 GLU A N 1
ATOM 884 C CA . GLU A 1 119 ? -54.830 -23.683 74.592 1.00 91.31 119 GLU A CA 1
ATOM 885 C C . GLU A 1 119 ? -53.664 -24.652 74.407 1.00 91.31 119 GLU A C 1
ATOM 887 O O . GLU A 1 119 ? -52.627 -24.279 73.863 1.00 91.31 119 GLU A O 1
ATOM 892 N N . THR A 1 120 ? -53.845 -25.919 74.790 1.00 89.75 120 THR A N 1
ATOM 893 C CA . THR A 1 120 ? -52.792 -26.937 74.647 1.00 89.75 120 THR A CA 1
ATOM 894 C C . THR A 1 120 ? -52.447 -27.162 73.171 1.00 89.75 120 THR A C 1
ATOM 896 O O . THR A 1 120 ? -51.281 -27.299 72.800 1.00 89.75 120 THR A O 1
ATOM 899 N N . LYS A 1 121 ? -53.463 -27.150 72.298 1.00 90.12 121 LYS A N 1
ATOM 900 C CA . LYS A 1 121 ? -53.293 -27.289 70.848 1.00 90.12 121 LYS A CA 1
ATOM 901 C C . LYS A 1 121 ? -52.585 -26.071 70.246 1.00 90.12 121 LYS A C 1
ATOM 903 O O . LYS A 1 121 ? -51.694 -26.239 69.417 1.00 90.12 121 LYS A O 1
ATOM 908 N N . LEU A 1 122 ? -52.936 -24.863 70.689 1.00 86.00 122 LEU A N 1
ATOM 909 C CA . LEU A 1 122 ? -52.286 -23.620 70.276 1.00 86.00 122 LEU A CA 1
ATOM 910 C C . LEU A 1 122 ? -50.812 -23.599 70.695 1.00 86.00 122 LEU A C 1
ATOM 912 O O . LEU A 1 122 ? -49.953 -23.321 69.862 1.00 86.00 122 LEU A O 1
ATOM 916 N N . GLN A 1 123 ? -50.508 -23.964 71.942 1.00 86.94 123 GLN A N 1
ATOM 917 C CA . GLN A 1 123 ? -49.132 -24.071 72.434 1.00 86.94 123 GLN A CA 1
ATOM 918 C C . GLN A 1 123 ? -48.328 -25.108 71.646 1.00 86.94 123 GLN A C 1
ATOM 920 O O . GLN A 1 123 ? -47.180 -24.858 71.288 1.00 86.94 123 GLN A O 1
ATOM 925 N N . PHE A 1 124 ? -48.928 -26.252 71.306 1.00 85.25 124 PHE A N 1
ATOM 926 C CA . PHE A 1 124 ? -48.278 -27.262 70.472 1.00 85.25 124 PHE A CA 1
ATOM 927 C C . PHE A 1 124 ? -47.942 -26.736 69.067 1.00 85.25 124 PHE A C 1
ATOM 929 O O . PHE A 1 124 ? -46.853 -26.995 68.555 1.00 85.25 124 PHE A O 1
ATOM 936 N N . PHE A 1 125 ? -48.845 -25.966 68.451 1.00 79.31 125 PHE A N 1
ATOM 937 C CA . PHE A 1 125 ? -48.592 -25.355 67.145 1.00 79.31 125 PHE A CA 1
ATOM 938 C C . PHE A 1 125 ? -47.579 -24.207 67.201 1.00 79.31 125 PHE A C 1
ATOM 940 O O . PHE A 1 125 ? -46.745 -24.115 66.309 1.00 79.31 125 PHE A O 1
ATOM 947 N N . GLN A 1 126 ? -47.594 -23.377 68.245 1.00 77.38 126 GLN A N 1
ATOM 948 C CA . GLN A 1 126 ? -46.603 -22.309 68.427 1.00 77.38 126 GLN A CA 1
ATOM 949 C C . GLN A 1 126 ? -45.200 -22.858 68.719 1.00 77.38 126 GLN A C 1
ATOM 951 O O . GLN A 1 126 ? -44.209 -22.321 68.227 1.00 77.38 126 GLN A O 1
ATOM 956 N N . ASN A 1 127 ? -45.106 -23.956 69.476 1.00 71.19 127 ASN A N 1
ATOM 957 C CA . ASN A 1 127 ? -43.833 -24.606 69.796 1.00 71.19 127 ASN A CA 1
ATOM 958 C C . ASN A 1 127 ? -43.282 -25.444 68.635 1.00 71.19 127 ASN A C 1
ATOM 960 O O . ASN A 1 127 ? -42.080 -25.707 68.581 1.00 71.19 127 ASN A O 1
ATOM 964 N N . ARG A 1 128 ? -44.123 -25.818 67.663 1.00 63.12 128 ARG A N 1
ATOM 965 C CA . ARG A 1 128 ? -43.668 -26.265 66.344 1.00 63.12 128 ARG A CA 1
ATOM 966 C C . ARG A 1 128 ? -43.168 -25.057 65.549 1.00 63.12 128 ARG A C 1
ATOM 968 O O . ARG A 1 128 ? -43.813 -24.606 64.607 1.00 63.12 128 ARG A O 1
ATOM 975 N N . LYS A 1 129 ? -41.967 -24.572 65.872 1.00 61.12 129 LYS A N 1
ATOM 976 C CA . LYS A 1 129 ? -41.156 -23.888 64.861 1.00 61.12 129 LYS A CA 1
ATOM 977 C C . LYS A 1 129 ? -40.954 -24.895 63.735 1.00 61.12 129 LYS A C 1
ATOM 979 O O . LYS A 1 129 ? -40.311 -25.925 63.934 1.00 61.12 129 LYS A O 1
ATOM 984 N N . CYS A 1 130 ? -41.616 -24.652 62.607 1.00 56.62 130 CYS A N 1
ATOM 985 C CA . CYS A 1 130 ? -41.426 -25.427 61.392 1.00 56.62 130 CYS A CA 1
ATOM 986 C C . CYS A 1 130 ? -39.919 -25.504 61.138 1.00 56.62 130 CYS A C 1
ATOM 988 O O . CYS A 1 130 ? -39.231 -24.494 61.286 1.00 56.62 130 CYS A O 1
ATOM 990 N N . CYS A 1 131 ? -39.395 -26.688 60.836 1.00 57.47 131 CYS A N 1
ATOM 991 C CA . CYS A 1 131 ? -38.012 -26.816 60.411 1.00 57.47 131 CYS A CA 1
ATOM 992 C C . CYS A 1 131 ? -37.851 -25.965 59.146 1.00 57.47 131 CYS A C 1
ATOM 994 O O . CYS A 1 131 ? -38.248 -26.396 58.066 1.00 57.47 131 CYS A O 1
ATOM 996 N N . GLU A 1 132 ? -37.334 -24.744 59.280 1.00 62.19 132 GLU A N 1
ATOM 997 C CA . GLU A 1 132 ? -36.911 -23.933 58.146 1.00 62.19 132 GLU A CA 1
ATOM 998 C C . GLU A 1 132 ? -35.713 -24.658 57.537 1.00 62.19 132 GLU A C 1
ATOM 1000 O O . GLU A 1 132 ? -34.573 -24.524 57.977 1.00 62.19 132 GLU A O 1
ATOM 1005 N N . SER A 1 133 ? -35.989 -25.544 56.585 1.00 66.50 133 SER A N 1
ATOM 1006 C CA . SER A 1 133 ? -34.973 -26.222 55.795 1.00 66.50 133 SER A CA 1
ATOM 1007 C C . SER A 1 133 ? -34.212 -25.162 55.003 1.00 66.50 133 SER A C 1
ATOM 1009 O O . SER A 1 133 ? -34.666 -24.726 53.945 1.00 66.50 133 SER A O 1
ATOM 1011 N N . ASN A 1 134 ? -33.084 -24.707 55.552 1.00 75.00 134 ASN A N 1
ATOM 1012 C CA . ASN A 1 134 ? -32.265 -23.671 54.943 1.00 75.00 134 ASN A CA 1
ATOM 1013 C C . ASN A 1 134 ? -31.446 -24.261 53.785 1.00 75.00 134 ASN A C 1
ATOM 1015 O O . ASN A 1 134 ? -30.390 -24.861 53.985 1.00 75.00 134 ASN A O 1
ATOM 1019 N N . LEU A 1 135 ? -31.973 -24.107 52.570 1.00 85.62 135 LEU A N 1
ATOM 1020 C CA . LEU A 1 135 ? -31.342 -24.541 51.322 1.00 85.62 135 LEU A CA 1
ATOM 1021 C C . LEU A 1 135 ? -30.411 -23.476 50.716 1.00 85.62 135 LEU A C 1
ATOM 1023 O O . LEU A 1 135 ? -29.720 -23.776 49.741 1.00 85.62 135 LEU A O 1
ATOM 1027 N N . GLU A 1 136 ? -30.355 -22.258 51.273 1.00 89.25 136 GLU A N 1
ATOM 1028 C CA . GLU A 1 136 ? -29.509 -21.173 50.749 1.00 89.25 136 GLU A CA 1
ATOM 1029 C C . GLU A 1 136 ? -28.036 -21.570 50.590 1.00 89.25 136 GLU A C 1
ATOM 1031 O O . GLU A 1 136 ? -27.476 -21.259 49.541 1.00 89.25 136 GLU A O 1
ATOM 1036 N N . PRO A 1 137 ? -27.385 -22.295 51.526 1.00 91.81 137 PRO A N 1
ATOM 1037 C CA . PRO A 1 137 ? -25.979 -22.669 51.364 1.00 91.81 137 PRO A CA 1
ATOM 1038 C C . PRO A 1 137 ? -25.733 -23.563 50.143 1.00 91.81 137 PRO A C 1
ATOM 1040 O O . PRO A 1 137 ? -24.696 -23.453 49.492 1.00 91.81 137 PRO A O 1
ATOM 1043 N N . LEU A 1 138 ? -26.695 -24.428 49.808 1.00 93.19 138 LEU A N 1
ATOM 1044 C CA . LEU A 1 138 ? -26.596 -25.354 48.681 1.00 93.19 138 LEU A CA 1
ATOM 1045 C C . LEU A 1 138 ? -26.741 -24.596 47.354 1.00 93.19 138 LEU A C 1
ATOM 1047 O O . LEU A 1 138 ? -25.926 -24.771 46.448 1.00 93.19 138 LEU A O 1
ATOM 1051 N N . PHE A 1 139 ? -27.719 -23.687 47.269 1.00 94.44 139 PHE A N 1
ATOM 1052 C CA . PHE A 1 139 ? -27.877 -22.809 46.108 1.00 94.44 139 PHE A CA 1
ATOM 1053 C C . PHE A 1 139 ? -26.698 -21.848 45.944 1.00 94.44 139 PHE A C 1
ATOM 1055 O O . PHE A 1 139 ? -26.200 -21.696 44.831 1.00 94.44 139 PHE A O 1
ATOM 1062 N N . ASN A 1 140 ? -26.197 -21.261 47.031 1.00 95.50 140 ASN A N 1
ATOM 1063 C CA . ASN A 1 140 ? -25.036 -20.373 46.996 1.00 95.50 140 ASN A CA 1
ATOM 1064 C C . ASN A 1 140 ? -23.778 -21.108 46.518 1.00 95.50 140 ASN A C 1
ATOM 1066 O O . ASN A 1 140 ? -23.098 -20.613 45.622 1.00 95.50 140 ASN A O 1
ATOM 1070 N N . GLY A 1 141 ? -23.514 -22.322 47.014 1.00 97.06 141 GLY A N 1
ATOM 1071 C CA . GLY A 1 141 ? -22.390 -23.135 46.537 1.00 97.06 141 GLY A CA 1
ATOM 1072 C C . GLY A 1 141 ? -22.504 -23.510 45.052 1.00 97.06 141 GLY A C 1
ATOM 1073 O O . GLY A 1 141 ? -21.509 -23.493 44.320 1.00 97.06 141 GLY A O 1
ATOM 1074 N N . TYR A 1 142 ? -23.719 -23.794 44.570 1.00 96.75 142 TYR A N 1
ATOM 1075 C CA . TYR A 1 142 ? -23.961 -24.049 43.147 1.00 96.75 142 TYR A CA 1
ATOM 1076 C C . TYR A 1 142 ? -23.732 -22.791 42.294 1.00 96.75 142 TYR A C 1
ATOM 1078 O O . TYR A 1 142 ? -23.029 -22.852 41.287 1.00 96.75 142 TYR A O 1
ATOM 1086 N N . ILE A 1 143 ? -24.237 -21.633 42.736 1.00 97.12 143 ILE A N 1
ATOM 1087 C CA . ILE A 1 143 ? -24.028 -20.334 42.077 1.00 97.12 143 ILE A CA 1
ATOM 1088 C C . ILE A 1 143 ? -22.537 -19.983 42.013 1.00 97.12 143 ILE A C 1
ATOM 1090 O O . ILE A 1 143 ? -22.057 -19.556 40.967 1.00 97.12 143 ILE A O 1
ATOM 1094 N N . GLU A 1 144 ? -21.782 -20.182 43.093 1.00 97.88 144 GLU A N 1
ATOM 1095 C CA . GLU A 1 144 ? -20.331 -19.954 43.105 1.00 97.88 144 GLU A CA 1
ATOM 1096 C C . GLU A 1 144 ? -19.585 -20.867 42.132 1.00 97.88 144 GLU A C 1
ATOM 1098 O O . GLU A 1 144 ? -18.604 -20.454 41.514 1.00 97.88 144 GLU A O 1
ATOM 1103 N N . THR A 1 145 ? -20.041 -22.110 41.985 1.00 97.75 145 THR A N 1
ATOM 1104 C CA . THR A 1 145 ? -19.432 -23.062 41.053 1.00 97.75 145 THR A CA 1
ATOM 1105 C C . THR A 1 145 ? -19.704 -22.659 39.605 1.00 97.75 145 THR A C 1
ATOM 1107 O O . THR A 1 145 ? -18.761 -22.609 38.818 1.00 97.75 145 THR A O 1
ATOM 1110 N N . LEU A 1 146 ? -20.939 -22.253 39.285 1.00 97.81 146 LEU A N 1
ATOM 1111 C CA . LEU A 1 146 ? -21.292 -21.704 37.970 1.00 97.81 146 LEU A CA 1
ATOM 1112 C C . LEU A 1 146 ? -20.523 -20.416 37.648 1.00 97.81 146 LEU A C 1
ATOM 1114 O O . LEU A 1 146 ? -20.079 -20.232 36.519 1.00 97.81 146 LEU A O 1
ATOM 1118 N N . ARG A 1 147 ? -20.325 -19.530 38.634 1.00 98.06 147 ARG A N 1
ATOM 1119 C CA . ARG A 1 147 ? -19.512 -18.314 38.458 1.00 98.06 147 ARG A CA 1
ATOM 1120 C C . ARG A 1 147 ? -18.060 -18.649 38.131 1.00 98.06 147 ARG A C 1
ATOM 1122 O O . ARG A 1 147 ? -17.524 -18.106 37.175 1.00 98.06 147 ARG A O 1
ATOM 1129 N N . ARG A 1 148 ? -17.455 -19.593 38.861 1.00 98.06 148 ARG A N 1
ATOM 1130 C CA . ARG A 1 148 ? -16.091 -20.069 38.573 1.00 98.06 148 ARG A CA 1
ATOM 1131 C C . ARG A 1 148 ? -15.973 -20.713 37.191 1.00 98.06 148 ARG A C 1
ATOM 1133 O O . ARG A 1 148 ? -14.935 -20.575 36.554 1.00 98.06 148 ARG A O 1
ATOM 1140 N N . GLU A 1 149 ? -16.995 -21.429 36.724 1.00 97.88 149 GLU A N 1
ATOM 1141 C CA . GLU A 1 149 ? -17.018 -21.951 35.350 1.00 97.88 149 GLU A CA 1
ATOM 1142 C C . GLU A 1 149 ? -17.109 -20.834 34.310 1.00 97.88 149 GLU A C 1
ATOM 1144 O O . GLU A 1 149 ? -16.340 -20.856 33.352 1.00 97.88 149 GLU A O 1
ATOM 1149 N N . ALA A 1 150 ? -17.972 -19.837 34.518 1.00 97.69 150 ALA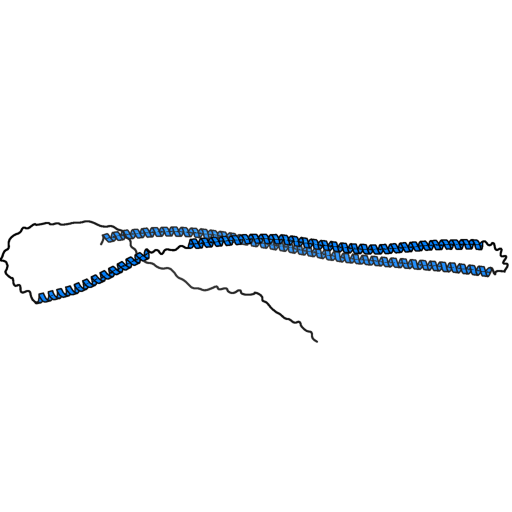 A N 1
ATOM 1150 C CA . ALA A 1 150 ? -18.070 -18.682 33.627 1.00 97.69 150 ALA A CA 1
ATOM 1151 C C . ALA A 1 150 ? -16.735 -17.923 33.534 1.00 97.69 150 ALA A C 1
ATOM 1153 O O . ALA A 1 150 ? -16.247 -17.683 32.436 1.00 97.69 150 ALA A O 1
ATOM 1154 N N . GLU A 1 151 ? -16.085 -17.654 34.670 1.00 98.00 151 GLU A N 1
ATOM 1155 C CA . GLU A 1 151 ? -14.769 -17.000 34.718 1.00 98.00 151 GLU A CA 1
ATOM 1156 C C . GLU A 1 151 ? -13.686 -17.795 33.971 1.00 98.00 151 GLU A C 1
ATOM 1158 O O . GLU A 1 151 ? -12.841 -17.214 33.290 1.00 98.00 151 GLU A O 1
ATOM 1163 N N . ARG A 1 152 ? -13.707 -19.133 34.067 1.00 98.25 152 ARG A N 1
ATOM 1164 C CA . ARG A 1 152 ? -12.782 -20.000 33.317 1.00 98.25 152 ARG A CA 1
ATOM 1165 C C . ARG A 1 152 ? -13.029 -19.925 31.816 1.00 98.25 152 ARG A C 1
ATOM 1167 O O . ARG A 1 152 ? -12.070 -19.796 31.061 1.00 98.25 152 ARG A O 1
ATOM 1174 N N . VAL A 1 153 ? -14.291 -19.987 31.395 1.00 98.12 153 VAL A N 1
ATOM 1175 C CA . VAL A 1 153 ? -14.666 -19.880 29.979 1.00 98.12 153 VAL A CA 1
ATOM 1176 C C . VAL A 1 153 ? -14.298 -18.505 29.423 1.00 98.12 153 VAL A C 1
ATOM 1178 O O . VAL A 1 153 ? -13.765 -18.428 28.320 1.00 98.12 153 VAL A O 1
ATOM 1181 N N . ASP A 1 154 ? -14.500 -17.432 30.187 1.00 97.75 154 ASP A N 1
ATOM 1182 C CA . ASP A 1 154 ? -14.111 -16.078 29.786 1.00 97.75 1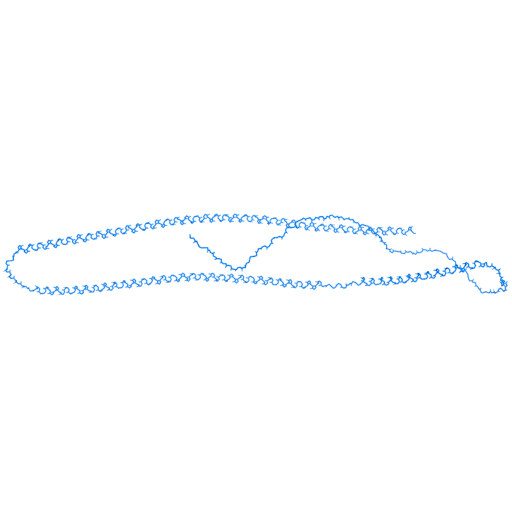54 ASP A CA 1
ATOM 1183 C C . ASP A 1 154 ? -12.586 -15.938 29.652 1.00 97.75 154 ASP A C 1
ATOM 1185 O O . ASP A 1 154 ? -12.097 -15.366 28.675 1.00 97.75 154 ASP A O 1
ATOM 1189 N N . ALA A 1 155 ? -11.815 -16.511 30.582 1.00 98.12 155 ALA A N 1
ATOM 1190 C CA . ALA A 1 155 ? -10.355 -16.528 30.499 1.00 98.12 155 ALA A CA 1
ATOM 1191 C C . ALA A 1 155 ? -9.850 -17.336 29.291 1.00 98.12 155 ALA A C 1
ATOM 1193 O O . ALA A 1 155 ? -8.949 -16.891 28.575 1.00 98.12 155 ALA A O 1
ATOM 1194 N N . ASP A 1 156 ? -10.445 -18.504 29.035 1.00 98.19 156 ASP A N 1
ATOM 1195 C CA . ASP A 1 156 ? -10.131 -19.337 27.873 1.00 98.19 156 ASP A CA 1
ATOM 1196 C C . ASP A 1 156 ? -10.509 -18.642 26.559 1.00 98.19 156 ASP A C 1
ATOM 1198 O O . ASP A 1 156 ? -9.729 -18.670 25.608 1.00 98.19 156 ASP A O 1
ATOM 1202 N N . SER A 1 157 ? -11.659 -17.965 26.517 1.00 98.00 157 SER A N 1
ATOM 1203 C CA . SER A 1 157 ? -12.105 -17.147 25.384 1.00 98.00 157 SER A CA 1
ATOM 1204 C C . SER A 1 157 ? -11.121 -16.011 25.099 1.00 98.00 157 SER A C 1
ATOM 1206 O O . SER A 1 157 ? -10.701 -15.825 23.957 1.00 98.00 157 SER A O 1
ATOM 1208 N N . GLY A 1 158 ? -10.664 -15.308 26.140 1.00 97.62 158 GLY A N 1
ATOM 1209 C CA . GLY A 1 158 ? -9.640 -14.271 26.021 1.00 97.62 158 GLY A CA 1
ATOM 1210 C C . GLY A 1 158 ? -8.302 -14.805 25.498 1.00 97.62 158 GLY A C 1
ATOM 1211 O O . GLY A 1 158 ? -7.700 -14.188 24.619 1.00 97.62 158 GLY A O 1
ATOM 1212 N N . ARG A 1 159 ? -7.855 -15.972 25.987 1.00 98.50 159 ARG A N 1
ATOM 1213 C CA . ARG A 1 159 ? -6.636 -16.642 25.497 1.00 98.50 159 ARG A CA 1
ATOM 1214 C C . ARG A 1 159 ? -6.771 -17.072 24.034 1.00 98.50 159 ARG A C 1
ATOM 1216 O O . ARG A 1 159 ? -5.876 -16.820 23.239 1.00 98.50 159 ARG A O 1
ATOM 1223 N N . LEU A 1 160 ? -7.888 -17.690 23.659 1.00 98.12 160 LEU A N 1
ATOM 1224 C CA . LEU A 1 160 ? -8.132 -18.103 22.275 1.00 98.12 160 LEU A CA 1
ATOM 1225 C C . LEU A 1 160 ? -8.227 -16.897 21.333 1.00 98.12 160 LEU A C 1
ATOM 1227 O O . LEU A 1 160 ? -7.735 -16.961 20.210 1.00 98.12 160 LEU A O 1
ATOM 1231 N N . ALA A 1 161 ? -8.809 -15.784 21.784 1.00 98.25 161 ALA A N 1
ATOM 1232 C CA . ALA A 1 161 ? -8.857 -14.549 21.009 1.00 98.25 161 ALA A CA 1
ATOM 1233 C C . ALA A 1 161 ? -7.456 -13.961 20.771 1.00 98.25 161 ALA A C 1
ATOM 1235 O O . ALA A 1 161 ? -7.169 -13.504 19.665 1.00 98.25 161 ALA A O 1
ATOM 1236 N N . SER A 1 162 ? -6.563 -13.994 21.768 1.00 97.88 162 SER A N 1
ATOM 1237 C CA . SER A 1 162 ? -5.185 -13.527 21.581 1.00 97.88 162 SER A CA 1
ATOM 1238 C C . SER A 1 162 ? -4.370 -14.457 20.678 1.00 97.88 162 SER A C 1
ATOM 1240 O O . SER A 1 162 ? -3.641 -13.962 19.820 1.00 97.88 162 SER A O 1
ATOM 1242 N N . GLU A 1 163 ? -4.535 -15.778 20.795 1.00 98.44 163 GLU A N 1
ATOM 1243 C CA . GLU A 1 163 ? -3.929 -16.755 19.878 1.00 98.44 163 GLU A CA 1
ATOM 1244 C C . GLU A 1 163 ? -4.420 -16.562 18.436 1.00 98.44 163 GLU A C 1
ATOM 1246 O O . GLU A 1 163 ? -3.611 -16.541 17.507 1.00 98.44 163 GLU A O 1
ATOM 1251 N N . LEU A 1 164 ? -5.727 -16.351 18.241 1.00 98.25 164 LEU A N 1
ATOM 1252 C CA . LEU A 1 164 ? -6.315 -16.063 16.932 1.00 98.25 164 LEU A CA 1
ATOM 1253 C C . LEU A 1 164 ? -5.717 -14.787 16.325 1.00 98.25 164 LEU A C 1
ATOM 1255 O O . LEU A 1 164 ? -5.308 -14.802 15.165 1.00 98.25 164 LEU A O 1
ATOM 1259 N N . ASN A 1 165 ? -5.638 -13.705 17.106 1.00 98.19 165 ASN A N 1
ATOM 1260 C CA . ASN A 1 165 ? -5.054 -12.441 16.657 1.00 98.19 165 ASN A CA 1
ATOM 1261 C C . ASN A 1 165 ? -3.574 -12.609 16.295 1.00 98.19 165 ASN A C 1
ATOM 1263 O O . ASN A 1 165 ? -3.151 -12.155 15.237 1.00 98.19 165 ASN A O 1
ATOM 1267 N N . HIS A 1 166 ? -2.805 -13.330 17.113 1.00 98.31 166 HIS A N 1
ATOM 1268 C CA . HIS A 1 166 ? -1.399 -13.603 16.832 1.00 98.31 166 HIS A CA 1
ATOM 1269 C C . HIS A 1 166 ? -1.209 -14.390 15.526 1.00 98.31 166 HIS A C 1
ATOM 1271 O O . HIS A 1 166 ? -0.393 -14.019 14.682 1.00 98.31 166 HIS A O 1
ATOM 1277 N N . VAL A 1 167 ? -1.988 -15.459 15.319 1.00 98.31 167 VAL A N 1
ATOM 1278 C CA . VAL A 1 167 ? -1.950 -16.238 14.071 1.00 98.31 167 VAL A CA 1
ATOM 1279 C C . VAL A 1 167 ? -2.372 -15.378 12.878 1.00 98.31 167 VAL A C 1
ATOM 1281 O O . VAL A 1 167 ? -1.773 -15.490 11.808 1.00 98.31 167 VAL A O 1
ATOM 1284 N N . HIS A 1 168 ? -3.361 -14.499 13.052 1.00 98.31 168 HIS A N 1
ATOM 1285 C CA . HIS A 1 168 ? -3.805 -13.575 12.013 1.00 98.31 168 HIS A CA 1
ATOM 1286 C C . HIS A 1 168 ? -2.701 -12.588 11.610 1.00 98.31 168 HIS A C 1
ATOM 1288 O O . HIS A 1 168 ? -2.405 -12.472 10.424 1.00 98.31 168 HIS A O 1
ATOM 1294 N N . GLU A 1 169 ? -2.027 -11.958 12.575 1.00 98.44 169 GLU A N 1
ATOM 1295 C CA . GLU A 1 169 ? -0.894 -11.053 12.330 1.00 98.44 169 GLU A CA 1
ATOM 1296 C C . GLU A 1 169 ? 0.252 -11.752 11.585 1.00 98.44 169 GLU A C 1
ATOM 1298 O O . GLU A 1 169 ? 0.807 -11.216 10.622 1.00 98.44 169 GLU A O 1
ATOM 1303 N N . VAL A 1 170 ? 0.593 -12.980 11.990 1.00 98.38 170 VAL A N 1
ATOM 1304 C CA . VAL A 1 170 ? 1.629 -13.779 11.319 1.00 98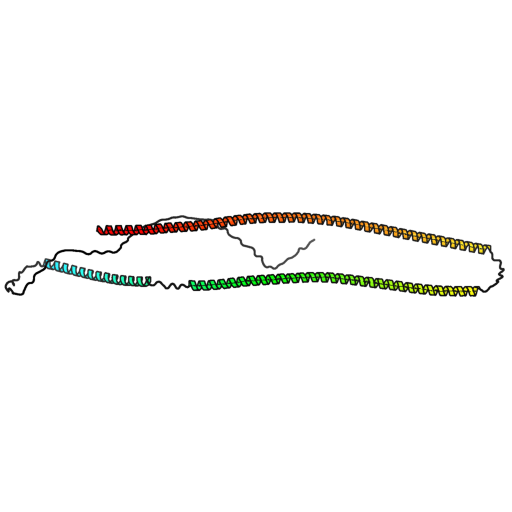.38 170 VAL A CA 1
ATOM 1305 C C . VAL A 1 170 ? 1.216 -14.118 9.884 1.00 98.38 170 VAL A C 1
ATOM 1307 O O . VAL A 1 170 ? 2.036 -14.015 8.967 1.00 98.38 170 VAL A O 1
ATOM 1310 N N . LEU A 1 171 ? -0.047 -14.494 9.666 1.00 98.38 171 LEU A N 1
ATOM 1311 C CA . LEU A 1 171 ? -0.584 -14.802 8.341 1.00 98.38 171 LEU A CA 1
ATOM 1312 C C . LEU A 1 171 ? -0.576 -13.568 7.435 1.00 98.38 171 LEU A C 1
ATOM 1314 O O . LEU A 1 171 ? -0.119 -13.667 6.296 1.00 98.38 171 LEU A O 1
ATOM 1318 N N . GLU A 1 172 ? -1.013 -12.408 7.926 1.00 98.12 172 GLU A N 1
ATOM 1319 C CA . GLU A 1 172 ? -0.922 -11.150 7.179 1.00 98.12 172 GLU A CA 1
ATOM 1320 C C . GLU A 1 172 ? 0.531 -10.796 6.843 1.00 98.12 172 GLU A C 1
ATOM 1322 O O . GLU A 1 172 ? 0.827 -10.400 5.713 1.00 98.12 172 GLU A O 1
ATOM 1327 N N . GLY A 1 173 ? 1.462 -11.030 7.773 1.00 98.44 173 GLY A N 1
ATOM 1328 C CA . GLY A 1 173 ? 2.894 -10.878 7.531 1.00 98.44 173 GLY A CA 1
ATOM 1329 C C . GLY A 1 173 ? 3.409 -11.768 6.393 1.00 98.44 173 GLY A C 1
ATOM 1330 O O . GLY A 1 173 ? 4.157 -11.298 5.534 1.00 98.44 173 GLY A O 1
ATOM 1331 N N . TYR A 1 174 ? 2.999 -13.039 6.341 1.00 97.56 174 TYR A N 1
ATOM 1332 C CA . TYR A 1 174 ? 3.352 -13.941 5.237 1.00 97.56 174 TYR A CA 1
ATOM 1333 C C . TYR A 1 174 ? 2.680 -13.560 3.920 1.00 97.56 174 TYR A C 1
ATOM 1335 O O . TYR A 1 174 ? 3.325 -13.623 2.875 1.00 97.56 174 TYR A O 1
ATOM 1343 N N . LYS A 1 175 ? 1.416 -13.134 3.960 1.00 98.31 175 LYS A N 1
ATOM 1344 C CA . LYS A 1 175 ? 0.692 -12.652 2.782 1.00 98.31 175 LYS A CA 1
ATOM 1345 C C . LYS A 1 175 ? 1.399 -11.446 2.164 1.00 98.31 175 LYS A C 1
ATOM 1347 O O . LYS A 1 175 ? 1.648 -11.450 0.964 1.00 98.31 175 LYS A O 1
ATOM 1352 N N . LYS A 1 176 ? 1.801 -10.470 2.983 1.00 98.12 176 LYS A N 1
ATOM 1353 C CA . LYS A 1 176 ? 2.549 -9.295 2.522 1.00 98.12 176 LYS A CA 1
ATOM 1354 C C . LYS A 1 176 ? 3.882 -9.683 1.878 1.00 98.12 176 LYS A C 1
ATOM 1356 O O . LYS A 1 176 ? 4.175 -9.236 0.776 1.00 98.12 176 LYS A O 1
ATOM 1361 N N . LYS A 1 177 ? 4.658 -10.567 2.518 1.00 98.44 177 LYS A N 1
ATOM 1362 C CA . LYS A 1 177 ? 5.917 -11.083 1.947 1.00 98.44 177 LYS A CA 1
ATOM 1363 C C . LYS A 1 177 ? 5.696 -11.804 0.617 1.00 98.44 177 LYS A C 1
ATOM 1365 O O . LYS A 1 177 ? 6.488 -11.653 -0.302 1.00 98.44 177 LYS A O 1
ATOM 1370 N N . TYR A 1 178 ? 4.623 -12.583 0.508 1.00 97.69 178 TYR A N 1
ATOM 1371 C CA . TYR A 1 178 ? 4.265 -13.256 -0.736 1.00 97.69 178 TYR A CA 1
ATOM 1372 C C . TYR A 1 178 ? 3.911 -12.254 -1.843 1.00 97.69 178 TYR A C 1
ATOM 1374 O O . TYR A 1 178 ? 4.379 -12.403 -2.967 1.00 97.69 178 TYR A O 1
ATOM 1382 N N . GLU A 1 179 ? 3.129 -11.219 -1.536 1.00 97.69 179 GLU A N 1
ATOM 1383 C CA . GLU A 1 179 ? 2.798 -10.149 -2.486 1.00 97.69 179 GLU A CA 1
ATOM 1384 C C . GLU A 1 179 ? 4.051 -9.382 -2.947 1.00 97.69 179 GLU A C 1
ATOM 1386 O O . GLU A 1 179 ? 4.203 -9.121 -4.143 1.00 97.69 179 GLU A O 1
ATOM 1391 N N . GLU A 1 180 ? 4.978 -9.085 -2.030 1.00 97.69 180 GLU A N 1
ATOM 1392 C CA . GLU A 1 180 ? 6.280 -8.476 -2.335 1.00 97.69 180 GLU A CA 1
ATOM 1393 C C . GLU A 1 180 ? 7.124 -9.369 -3.262 1.00 97.69 180 GLU A C 1
ATOM 1395 O O . GLU A 1 180 ? 7.610 -8.898 -4.290 1.00 97.69 180 GLU A O 1
ATOM 1400 N N . GLU A 1 181 ? 7.243 -10.666 -2.964 1.00 97.62 181 GLU A N 1
ATOM 1401 C CA . GLU A 1 181 ? 7.962 -11.630 -3.811 1.00 97.62 181 GLU A CA 1
ATOM 1402 C C . GLU A 1 181 ? 7.327 -11.785 -5.197 1.00 97.62 181 GLU A C 1
ATOM 1404 O O . GLU A 1 181 ? 8.029 -11.843 -6.206 1.00 97.62 181 GLU A O 1
ATOM 1409 N N . VAL A 1 182 ? 5.995 -11.799 -5.293 1.00 97.06 182 VAL A N 1
ATOM 1410 C CA . VAL A 1 182 ? 5.297 -11.833 -6.588 1.00 97.06 182 VAL A CA 1
ATOM 1411 C C . VAL A 1 182 ? 5.601 -10.575 -7.405 1.00 97.06 182 VAL A C 1
ATOM 1413 O O . VAL A 1 182 ? 5.849 -10.674 -8.613 1.00 97.06 182 VAL A O 1
ATOM 1416 N N . ALA A 1 183 ? 5.622 -9.400 -6.771 1.00 96.38 183 ALA A N 1
ATOM 1417 C CA . ALA A 1 183 ? 5.980 -8.153 -7.437 1.00 96.38 183 ALA A CA 1
ATOM 1418 C C . ALA A 1 183 ? 7.438 -8.176 -7.931 1.00 96.38 183 ALA A C 1
ATOM 1420 O O . ALA A 1 183 ? 7.681 -7.902 -9.109 1.00 96.38 183 ALA A O 1
ATOM 1421 N N . LEU A 1 184 ? 8.384 -8.585 -7.077 1.00 97.81 184 LEU A N 1
ATOM 1422 C CA . LEU A 1 184 ? 9.805 -8.715 -7.424 1.00 97.81 184 LEU A CA 1
ATOM 1423 C C . LEU A 1 184 ? 10.032 -9.724 -8.557 1.00 97.81 184 LEU A C 1
ATOM 1425 O O . LEU A 1 184 ? 10.761 -9.445 -9.515 1.00 97.81 184 LEU A O 1
ATOM 1429 N N . ARG A 1 185 ? 9.354 -10.876 -8.506 1.00 97.69 185 ARG A N 1
ATOM 1430 C CA . ARG A 1 185 ? 9.389 -11.884 -9.571 1.00 97.69 185 ARG A CA 1
ATOM 1431 C C . ARG A 1 185 ? 8.893 -11.307 -10.890 1.00 97.69 185 ARG A C 1
ATOM 1433 O O . ARG A 1 185 ? 9.536 -11.498 -11.914 1.00 97.69 185 ARG A O 1
ATOM 1440 N N . THR A 1 186 ? 7.790 -10.563 -10.863 1.00 96.12 186 THR A N 1
ATOM 1441 C CA . THR A 1 186 ? 7.223 -9.929 -12.061 1.00 96.12 186 THR A CA 1
ATOM 1442 C C . THR A 1 186 ? 8.190 -8.900 -12.653 1.00 96.12 186 THR A C 1
ATOM 1444 O O . THR A 1 186 ? 8.377 -8.859 -13.868 1.00 96.12 186 THR A O 1
ATOM 1447 N N . THR A 1 187 ? 8.859 -8.093 -11.819 1.00 96.38 187 THR A N 1
ATOM 1448 C CA . THR A 1 187 ? 9.881 -7.151 -12.304 1.00 96.38 187 THR A CA 1
ATOM 1449 C C . THR A 1 187 ? 11.076 -7.869 -12.928 1.00 96.38 187 THR A C 1
ATOM 1451 O O . THR A 1 187 ? 11.489 -7.499 -14.025 1.00 96.38 187 THR A O 1
ATOM 1454 N N . ALA A 1 188 ? 11.568 -8.941 -12.302 1.00 95.25 188 ALA A N 1
ATOM 1455 C CA . ALA A 1 188 ? 12.677 -9.730 -12.831 1.00 95.25 188 ALA A CA 1
ATOM 1456 C C . ALA A 1 188 ? 12.306 -10.459 -14.137 1.00 95.25 188 ALA A C 1
ATOM 1458 O O . ALA A 1 188 ? 13.100 -10.496 -15.076 1.00 95.25 188 ALA A O 1
ATOM 1459 N N . GLU A 1 189 ? 11.086 -10.998 -14.237 1.00 96.88 189 GLU A N 1
ATOM 1460 C CA . GLU A 1 189 ? 10.560 -11.612 -15.465 1.00 96.88 189 GLU A CA 1
ATOM 1461 C C . GLU A 1 189 ? 10.484 -10.588 -16.609 1.00 96.88 189 GLU A C 1
ATOM 1463 O O . GLU A 1 189 ? 10.909 -10.882 -17.729 1.00 96.88 189 GLU A O 1
ATOM 1468 N N . ASN A 1 190 ? 10.025 -9.363 -16.332 1.00 96.31 190 ASN A N 1
ATOM 1469 C CA . ASN A 1 190 ? 9.989 -8.283 -17.322 1.00 96.31 190 ASN A CA 1
ATOM 1470 C C . ASN A 1 190 ? 11.396 -7.874 -17.787 1.00 96.31 190 ASN A C 1
ATOM 1472 O O . ASN A 1 190 ? 11.629 -7.717 -18.989 1.00 96.31 190 ASN A O 1
ATOM 1476 N N . GLU A 1 191 ? 12.351 -7.737 -16.863 1.00 98.00 191 GLU A N 1
ATOM 1477 C CA . GLU A 1 191 ? 13.748 -7.448 -17.201 1.00 98.00 191 GLU A CA 1
ATOM 1478 C C . GLU A 1 191 ? 14.376 -8.563 -18.038 1.00 98.00 191 GLU A C 1
ATOM 1480 O O . GLU A 1 191 ? 15.042 -8.281 -19.036 1.00 98.00 191 GLU A O 1
ATOM 1485 N N . PHE A 1 192 ? 14.119 -9.826 -17.690 1.00 97.81 192 PHE A N 1
ATOM 1486 C CA . PHE A 1 192 ? 14.580 -10.978 -18.458 1.00 97.81 192 PHE A CA 1
ATOM 1487 C C . PHE A 1 192 ? 14.024 -10.968 -19.886 1.00 97.81 192 PHE A C 1
ATOM 1489 O O . PHE A 1 192 ? 14.772 -11.178 -20.843 1.00 97.81 192 PHE A O 1
ATOM 1496 N N . VAL A 1 193 ? 12.726 -10.689 -20.055 1.00 98.31 193 VAL A N 1
ATOM 1497 C CA . VAL A 1 193 ? 12.102 -10.578 -21.382 1.00 98.31 193 VAL A CA 1
ATOM 1498 C C . VAL A 1 193 ? 12.734 -9.445 -22.191 1.00 98.31 193 VAL A C 1
ATOM 1500 O O . VAL A 1 193 ? 13.053 -9.657 -23.362 1.00 98.31 193 VAL A O 1
ATOM 1503 N N . ARG A 1 194 ? 12.981 -8.281 -21.578 1.00 97.75 194 ARG A N 1
ATOM 1504 C CA . ARG A 1 194 ? 13.667 -7.156 -22.233 1.00 97.75 194 ARG A CA 1
ATOM 1505 C C . ARG A 1 194 ? 15.080 -7.540 -22.674 1.00 97.75 194 ARG A C 1
ATOM 1507 O O . ARG A 1 194 ? 15.412 -7.373 -23.843 1.00 97.75 194 ARG A O 1
ATOM 1514 N N . ILE A 1 195 ? 15.887 -8.113 -21.780 1.00 97.44 195 ILE A N 1
ATOM 1515 C CA . ILE A 1 195 ? 17.258 -8.544 -22.100 1.00 97.44 195 ILE A CA 1
ATOM 1516 C C . ILE A 1 195 ? 17.238 -9.580 -23.228 1.00 97.44 195 ILE A C 1
ATOM 1518 O O . ILE A 1 195 ? 18.041 -9.511 -24.153 1.00 97.44 195 ILE A O 1
ATOM 1522 N N . LYS A 1 196 ? 16.287 -10.518 -23.215 1.00 98.31 196 LYS A N 1
ATOM 1523 C CA . LYS A 1 196 ? 16.125 -11.496 -24.297 1.00 98.31 196 LYS A CA 1
ATOM 1524 C C . LYS A 1 196 ? 15.808 -10.826 -25.640 1.00 98.31 196 LYS A C 1
ATOM 1526 O O . LYS A 1 196 ? 16.348 -11.241 -26.664 1.00 98.31 196 LYS A O 1
ATOM 1531 N N . GLN A 1 197 ? 14.954 -9.803 -25.653 1.00 98.38 197 GLN A N 1
ATOM 1532 C CA . GLN A 1 197 ? 14.667 -9.019 -26.860 1.00 98.38 197 GLN A CA 1
ATOM 1533 C C . GLN A 1 197 ? 15.907 -8.263 -27.356 1.00 98.38 197 GLN A C 1
ATOM 1535 O O . GLN A 1 197 ? 16.195 -8.296 -28.552 1.00 98.38 197 GLN A O 1
ATOM 1540 N N . GLU A 1 198 ? 16.673 -7.647 -26.454 1.00 98.31 198 GLU A N 1
ATOM 1541 C CA . GLU A 1 198 ? 17.933 -6.966 -26.779 1.00 98.31 198 GLU A CA 1
ATOM 1542 C C . GLU A 1 198 ? 18.967 -7.939 -27.363 1.00 98.31 198 GLU A C 1
ATOM 1544 O O . GLU A 1 198 ? 19.546 -7.664 -28.412 1.00 98.31 198 GLU A O 1
ATOM 1549 N N . VAL A 1 199 ? 19.139 -9.119 -26.757 1.00 98.56 199 VAL A N 1
ATOM 1550 C CA . VAL A 1 199 ? 20.025 -10.180 -27.268 1.00 98.56 199 VAL A CA 1
ATOM 1551 C C . VAL A 1 199 ? 19.596 -10.637 -28.663 1.00 98.56 199 VAL A C 1
ATOM 1553 O O . VAL A 1 199 ? 20.444 -10.787 -29.542 1.00 98.56 199 VAL A O 1
ATOM 1556 N N . ASN A 1 200 ? 18.294 -10.825 -28.899 1.00 97.88 200 ASN A N 1
ATOM 1557 C CA . ASN A 1 200 ? 17.785 -11.185 -30.223 1.00 97.88 200 ASN A CA 1
ATOM 1558 C C . ASN A 1 200 ? 18.077 -10.087 -31.259 1.00 97.88 200 ASN A C 1
ATOM 1560 O O . ASN A 1 200 ? 18.555 -10.397 -32.347 1.00 97.88 200 ASN A O 1
ATOM 1564 N N . SER A 1 201 ? 17.846 -8.817 -30.912 1.00 97.69 201 SER A N 1
ATOM 1565 C CA . SER A 1 201 ? 18.151 -7.665 -31.773 1.00 97.69 201 SER A CA 1
ATOM 1566 C C . SER A 1 201 ? 19.642 -7.593 -32.124 1.00 97.69 201 SER A C 1
ATOM 1568 O O . SER A 1 201 ? 20.006 -7.503 -33.296 1.00 97.69 201 SER A O 1
ATOM 1570 N N . LEU A 1 202 ? 20.519 -7.736 -31.125 1.00 98.12 202 LEU A N 1
ATOM 1571 C CA . LEU A 1 202 ? 21.971 -7.763 -31.323 1.00 98.12 202 LEU A CA 1
ATOM 1572 C C . LEU A 1 202 ? 22.422 -8.959 -32.170 1.00 98.12 202 LEU A C 1
ATOM 1574 O O . LEU A 1 202 ? 23.356 -8.837 -32.960 1.00 98.12 202 LEU A O 1
ATOM 1578 N N . SER A 1 203 ? 21.768 -10.114 -32.029 1.00 98.12 203 SER A N 1
ATOM 1579 C CA . SER A 1 203 ? 22.058 -11.306 -32.833 1.00 98.12 203 SER A CA 1
ATOM 1580 C C . SER A 1 203 ? 21.754 -11.086 -34.317 1.00 98.12 203 SER A C 1
ATOM 1582 O O . SER A 1 203 ? 22.566 -11.451 -35.168 1.00 98.12 203 SER A O 1
ATOM 1584 N N . VAL A 1 204 ? 20.629 -10.427 -34.624 1.00 98.31 204 VAL A N 1
ATOM 1585 C CA . VAL A 1 204 ? 20.269 -10.034 -35.996 1.00 98.31 204 VAL A CA 1
ATOM 1586 C C . VAL A 1 204 ? 21.282 -9.028 -36.544 1.00 98.31 204 VAL A C 1
ATOM 1588 O O . VAL A 1 204 ? 21.891 -9.292 -37.575 1.00 98.31 204 VAL A O 1
ATOM 1591 N N . GLN A 1 205 ? 21.573 -7.949 -35.810 1.00 98.25 205 GLN A N 1
ATOM 1592 C CA . GLN A 1 205 ? 22.564 -6.950 -36.238 1.00 98.25 205 GLN A CA 1
ATOM 1593 C C . GLN A 1 205 ? 23.948 -7.567 -36.481 1.00 98.25 205 GLN A C 1
ATOM 1595 O O . GLN A 1 205 ? 24.632 -7.233 -37.446 1.00 98.25 205 GLN A O 1
ATOM 1600 N N . LYS A 1 206 ? 24.371 -8.504 -35.624 1.00 98.44 206 LYS A N 1
ATOM 1601 C CA . LYS A 1 206 ? 25.620 -9.249 -35.806 1.00 98.44 206 LYS A CA 1
ATOM 1602 C C . LYS A 1 206 ? 25.599 -10.090 -37.084 1.00 98.44 206 LYS A C 1
ATOM 1604 O O . LYS A 1 206 ? 26.623 -10.164 -37.762 1.00 98.44 206 LYS A O 1
ATOM 1609 N N . ALA A 1 207 ? 24.481 -10.749 -37.389 1.00 98.44 207 ALA A N 1
ATOM 1610 C CA . ALA A 1 207 ? 24.332 -11.528 -38.613 1.00 98.44 207 ALA A CA 1
ATOM 1611 C C . ALA A 1 207 ? 24.414 -10.630 -39.858 1.00 98.44 207 ALA A C 1
ATOM 1613 O O . ALA A 1 207 ? 25.171 -10.956 -40.772 1.00 98.44 207 ALA A O 1
ATOM 1614 N N . ASP A 1 208 ? 23.749 -9.473 -39.844 1.00 98.25 208 ASP A N 1
ATOM 1615 C CA . ASP A 1 208 ? 23.781 -8.494 -40.938 1.00 98.25 208 ASP A CA 1
ATOM 1616 C C . ASP A 1 208 ? 25.196 -7.946 -41.167 1.00 98.25 208 ASP A C 1
ATOM 1618 O O . ASP A 1 208 ? 25.705 -7.949 -42.288 1.00 98.25 208 ASP A O 1
ATOM 1622 N N . LEU A 1 209 ? 25.891 -7.546 -40.094 1.00 98.12 209 LEU A N 1
ATOM 1623 C CA . LEU A 1 209 ? 27.281 -7.087 -40.179 1.00 98.12 209 LEU A CA 1
ATOM 1624 C C . LEU A 1 209 ? 28.215 -8.178 -40.712 1.00 98.12 209 LEU A C 1
ATOM 1626 O O . LEU A 1 209 ? 29.126 -7.885 -41.486 1.00 98.12 209 LEU A O 1
ATOM 1630 N N . LYS A 1 210 ? 27.992 -9.440 -40.328 1.00 98.19 210 LYS A N 1
ATOM 1631 C CA . LYS A 1 210 ? 28.771 -10.571 -40.839 1.00 98.19 210 LYS A CA 1
ATOM 1632 C C . LYS A 1 210 ? 28.509 -10.808 -42.330 1.00 98.19 210 LYS A C 1
ATOM 1634 O O . LYS A 1 210 ? 29.466 -11.054 -43.059 1.00 98.19 210 LYS A O 1
ATOM 1639 N N . ALA A 1 211 ? 27.257 -10.715 -42.777 1.00 98.38 211 ALA A N 1
ATOM 1640 C CA . ALA A 1 211 ? 26.898 -10.834 -44.189 1.00 98.38 211 ALA A CA 1
ATOM 1641 C C . ALA A 1 211 ? 27.528 -9.708 -45.023 1.00 98.38 211 ALA A C 1
ATOM 1643 O O . ALA A 1 211 ? 28.145 -9.982 -46.049 1.00 98.38 211 ALA A O 1
ATOM 1644 N N . ASN A 1 212 ? 27.482 -8.464 -44.535 1.00 98.25 212 ASN A N 1
ATOM 1645 C CA . ASN A 1 212 ? 28.132 -7.324 -45.186 1.00 98.25 212 ASN A CA 1
ATOM 1646 C C . ASN A 1 212 ? 29.652 -7.505 -45.276 1.00 98.25 212 ASN A C 1
ATOM 1648 O O . ASN A 1 212 ? 30.239 -7.262 -46.326 1.00 98.25 212 ASN A O 1
ATOM 1652 N N . ALA A 1 213 ? 30.294 -7.970 -44.199 1.00 98.44 213 ALA A N 1
ATOM 1653 C CA . ALA A 1 213 ? 31.728 -8.251 -44.201 1.00 98.44 213 ALA A CA 1
ATOM 1654 C C . ALA A 1 213 ? 32.099 -9.357 -45.203 1.00 98.44 213 ALA A C 1
ATOM 1656 O O . ALA A 1 213 ? 33.120 -9.251 -45.880 1.00 98.44 213 ALA A O 1
ATOM 1657 N N . GLN A 1 214 ? 31.268 -10.398 -45.319 1.00 98.25 214 GLN A N 1
ATOM 1658 C CA . GLN A 1 214 ? 31.460 -11.457 -46.306 1.00 98.25 214 GLN A CA 1
ATOM 1659 C C . GLN A 1 214 ? 31.289 -10.929 -47.738 1.00 98.25 214 GLN A C 1
ATOM 1661 O O . GLN A 1 214 ? 32.159 -11.173 -48.567 1.00 98.25 214 GLN A O 1
ATOM 1666 N N . SER A 1 215 ? 30.239 -10.149 -48.008 1.00 98.25 215 SER A N 1
ATOM 1667 C CA . SER A 1 215 ? 30.022 -9.511 -49.313 1.00 98.25 215 SER A CA 1
ATOM 1668 C C . SER A 1 215 ? 31.198 -8.618 -49.716 1.00 98.25 215 SER A C 1
ATOM 1670 O O . SER A 1 215 ? 31.650 -8.681 -50.855 1.00 98.25 215 SER A O 1
ATOM 1672 N N . LEU A 1 216 ? 31.735 -7.820 -48.785 1.00 98.12 216 LEU A N 1
ATOM 1673 C CA . LEU A 1 216 ? 32.918 -6.990 -49.038 1.00 98.12 216 LEU A CA 1
ATOM 1674 C C . LEU A 1 216 ? 34.159 -7.840 -49.339 1.00 98.12 216 LEU A C 1
ATOM 1676 O O . LEU A 1 216 ? 34.966 -7.482 -50.191 1.00 98.12 216 LEU A O 1
ATOM 1680 N N . ALA A 1 217 ? 34.336 -8.963 -48.639 1.00 98.25 217 ALA A N 1
ATOM 1681 C CA . ALA A 1 217 ? 35.451 -9.870 -48.894 1.00 98.25 217 ALA A CA 1
ATOM 1682 C C . ALA A 1 217 ? 35.352 -10.521 -50.284 1.00 98.25 217 ALA A C 1
ATOM 1684 O O . ALA A 1 217 ? 36.368 -10.644 -50.971 1.00 98.25 217 ALA A O 1
ATOM 1685 N N . GLU A 1 218 ? 34.143 -10.897 -50.706 1.00 98.25 218 GLU A N 1
ATOM 1686 C CA . GLU A 1 218 ? 33.860 -11.418 -52.048 1.00 98.25 218 GLU A CA 1
ATOM 1687 C C . GLU A 1 218 ? 34.130 -10.356 -53.128 1.00 98.25 218 GLU A C 1
ATOM 1689 O O . GLU A 1 218 ? 34.805 -10.654 -54.113 1.00 98.25 218 GLU A O 1
ATOM 1694 N N . GLU A 1 219 ? 33.713 -9.103 -52.915 1.00 98.00 219 GLU A N 1
ATOM 1695 C CA . GLU A 1 219 ? 33.988 -7.978 -53.823 1.00 98.00 219 GLU A CA 1
ATOM 1696 C C . GLU A 1 219 ? 35.490 -7.688 -53.947 1.00 98.00 219 GLU A C 1
ATOM 1698 O O . GLU A 1 219 ? 36.015 -7.558 -55.053 1.00 98.00 219 GLU A O 1
ATOM 1703 N N . VAL A 1 220 ? 36.219 -7.663 -52.827 1.00 97.88 220 VAL A N 1
ATOM 1704 C CA . VAL A 1 220 ? 37.684 -7.522 -52.836 1.00 97.88 220 VAL A CA 1
ATOM 1705 C C . VAL A 1 220 ? 38.343 -8.683 -53.583 1.00 97.88 220 VAL A C 1
ATOM 1707 O O . VAL A 1 220 ? 39.317 -8.470 -54.305 1.00 97.88 220 VAL A O 1
ATOM 1710 N N . GLY A 1 221 ? 37.836 -9.908 -53.418 1.00 98.19 221 GLY A N 1
ATOM 1711 C CA . GLY A 1 221 ? 38.299 -11.077 -54.165 1.00 98.19 221 GLY A CA 1
ATOM 1712 C C . GLY A 1 221 ? 38.095 -10.917 -55.671 1.00 98.19 221 GLY A C 1
ATOM 1713 O O . GLY A 1 221 ? 39.036 -11.117 -56.434 1.00 98.19 221 GLY A O 1
ATOM 1714 N N . PHE A 1 222 ? 36.901 -10.489 -56.082 1.00 98.31 222 PHE A N 1
ATOM 1715 C CA . PHE A 1 222 ? 36.563 -10.224 -57.480 1.00 98.31 222 PHE A CA 1
ATOM 1716 C C . PHE A 1 222 ? 37.425 -9.114 -58.097 1.00 98.31 222 PHE A C 1
ATOM 1718 O O . PHE A 1 222 ? 37.936 -9.272 -59.200 1.00 98.31 222 PHE A O 1
ATOM 1725 N N . LEU A 1 223 ? 37.632 -8.001 -57.389 1.00 98.12 223 LEU A N 1
ATOM 1726 C CA . LEU A 1 223 ? 38.469 -6.907 -57.888 1.00 98.12 223 LEU A CA 1
ATOM 1727 C C . LEU A 1 223 ? 39.922 -7.351 -58.082 1.00 98.12 223 LEU A C 1
ATOM 1729 O O . LEU A 1 223 ? 40.545 -6.985 -59.073 1.00 98.12 223 LEU A O 1
ATOM 1733 N N . LYS A 1 224 ? 40.461 -8.172 -57.173 1.00 97.88 224 LYS A N 1
ATOM 1734 C CA . LYS A 1 224 ? 41.813 -8.728 -57.327 1.00 97.88 224 LYS A CA 1
ATOM 1735 C C . LYS A 1 224 ? 41.936 -9.590 -58.581 1.00 97.88 224 LYS A C 1
ATOM 1737 O O . LYS A 1 224 ? 42.855 -9.360 -59.359 1.00 97.88 224 LYS A O 1
ATOM 1742 N N . THR A 1 225 ? 41.013 -10.528 -58.800 1.00 97.81 225 THR A N 1
ATOM 1743 C CA . THR A 1 225 ? 41.054 -11.390 -59.993 1.00 97.81 225 THR A CA 1
ATOM 1744 C C . THR A 1 225 ? 40.843 -10.593 -61.278 1.00 97.81 225 THR A C 1
ATOM 1746 O O . THR A 1 225 ? 41.504 -10.859 -62.278 1.00 97.81 225 THR A O 1
ATOM 1749 N N . LEU A 1 226 ? 39.976 -9.577 -61.252 1.00 97.88 226 LEU A N 1
ATOM 1750 C CA . LEU A 1 226 ? 39.764 -8.672 -62.379 1.00 97.88 226 LEU A CA 1
ATOM 1751 C C . LEU A 1 226 ? 41.044 -7.905 -62.739 1.00 97.88 226 LEU A C 1
ATOM 1753 O O . LEU A 1 226 ? 41.429 -7.894 -63.905 1.00 97.88 226 LEU A O 1
ATOM 1757 N N . TYR A 1 227 ? 41.731 -7.321 -61.753 1.00 96.94 227 TYR A N 1
ATOM 1758 C CA . TYR A 1 227 ? 42.987 -6.611 -62.001 1.00 96.94 227 TYR A CA 1
ATOM 1759 C C . TYR A 1 227 ? 44.118 -7.542 -62.451 1.00 96.94 227 TYR A C 1
ATOM 1761 O O . TYR A 1 227 ? 44.923 -7.153 -63.293 1.00 96.94 227 TYR A O 1
ATOM 1769 N N . GLU A 1 228 ? 44.188 -8.770 -61.936 1.00 97.31 228 GLU A N 1
ATOM 1770 C CA . GLU A 1 228 ? 45.156 -9.771 -62.399 1.00 97.31 228 GLU A CA 1
ATOM 1771 C C . GLU A 1 228 ? 44.951 -10.121 -63.882 1.00 97.31 228 GLU A C 1
ATOM 1773 O O . GLU A 1 228 ? 45.918 -10.141 -64.650 1.00 97.31 228 GLU A O 1
ATOM 1778 N N . GLU A 1 229 ? 43.704 -10.331 -64.311 1.00 96.25 229 GLU A N 1
ATOM 1779 C CA . GLU A 1 229 ? 43.380 -10.594 -65.718 1.00 96.25 229 GLU A CA 1
ATOM 1780 C C . GLU A 1 229 ? 43.591 -9.362 -66.608 1.00 96.25 229 GLU A C 1
ATOM 1782 O O . GLU A 1 229 ? 44.133 -9.485 -67.706 1.00 96.25 229 GLU A O 1
ATOM 1787 N N . GLU A 1 230 ? 43.246 -8.159 -66.144 1.00 96.00 230 GLU A N 1
ATOM 1788 C CA . GLU A 1 230 ? 43.511 -6.919 -66.882 1.00 96.00 230 GLU A CA 1
ATOM 1789 C C . GLU A 1 230 ? 45.014 -6.714 -67.110 1.00 96.00 230 GLU A C 1
ATOM 1791 O O . GLU A 1 230 ? 45.444 -6.465 -68.238 1.00 96.00 230 GLU A O 1
ATOM 1796 N N . ILE A 1 231 ? 45.835 -6.902 -66.070 1.00 95.00 231 ILE A N 1
ATOM 1797 C CA . ILE A 1 231 ? 47.298 -6.857 -66.185 1.00 95.00 231 ILE A CA 1
ATOM 1798 C C . ILE A 1 231 ? 47.784 -7.892 -67.203 1.00 95.00 231 ILE A C 1
ATOM 1800 O O . ILE A 1 231 ? 48.639 -7.579 -68.033 1.00 95.00 231 ILE A O 1
ATOM 1804 N N . ARG A 1 232 ? 47.235 -9.111 -67.178 1.00 95.00 232 ARG A N 1
ATOM 1805 C CA . ARG A 1 232 ? 47.597 -10.177 -68.118 1.00 95.00 232 ARG A CA 1
ATOM 1806 C C . ARG A 1 232 ? 47.258 -9.811 -69.565 1.00 95.00 232 ARG A C 1
ATOM 1808 O O . ARG A 1 232 ? 48.086 -10.019 -70.453 1.00 95.00 232 ARG A O 1
ATOM 1815 N N . VAL A 1 233 ? 46.075 -9.244 -69.808 1.00 94.25 233 VAL A N 1
ATOM 1816 C CA . VAL A 1 233 ? 45.654 -8.767 -71.135 1.00 94.25 233 VAL A CA 1
ATOM 1817 C C . VAL A 1 233 ? 46.539 -7.615 -71.602 1.00 94.25 233 VAL A C 1
ATOM 1819 O O . VAL A 1 233 ? 46.996 -7.633 -72.742 1.00 94.25 233 VAL A O 1
ATOM 1822 N N . LEU A 1 234 ? 46.839 -6.644 -70.737 1.00 92.75 234 LEU A N 1
ATOM 1823 C CA . LEU A 1 234 ? 47.732 -5.532 -71.071 1.00 92.75 234 LEU A CA 1
ATOM 1824 C C . LEU A 1 234 ? 49.147 -6.022 -71.403 1.00 92.75 234 LEU A C 1
ATOM 1826 O O . LEU A 1 234 ? 49.739 -5.562 -72.375 1.00 92.75 234 LEU A O 1
ATOM 1830 N N . GLN A 1 235 ? 49.680 -6.993 -70.658 1.00 90.69 235 GLN A N 1
ATOM 1831 C CA . GLN A 1 235 ? 50.972 -7.616 -70.962 1.00 90.69 235 GLN A CA 1
ATOM 1832 C C . GLN A 1 235 ? 50.962 -8.355 -72.308 1.00 90.69 235 GLN A C 1
ATOM 1834 O O . GLN A 1 235 ? 51.924 -8.241 -73.074 1.00 90.69 235 GLN A O 1
ATOM 1839 N N . ALA A 1 236 ? 49.881 -9.077 -72.622 1.00 88.56 236 ALA A N 1
ATOM 1840 C CA . ALA A 1 236 ? 49.703 -9.713 -73.925 1.00 88.56 236 ALA A CA 1
ATOM 1841 C C . ALA A 1 236 ? 49.631 -8.667 -75.047 1.00 88.56 236 ALA A C 1
ATOM 1843 O O . ALA A 1 236 ? 50.357 -8.774 -76.029 1.00 88.56 236 ALA A O 1
ATOM 1844 N N . HIS A 1 237 ? 48.856 -7.596 -74.859 1.00 88.31 237 HIS A N 1
ATOM 1845 C CA . HIS A 1 237 ? 48.729 -6.518 -75.835 1.00 88.31 237 HIS A CA 1
ATOM 1846 C C . HIS A 1 237 ? 50.055 -5.788 -76.083 1.00 88.31 237 HIS A C 1
ATOM 1848 O O . HIS A 1 237 ? 50.399 -5.513 -77.230 1.00 88.31 237 HIS A O 1
ATOM 1854 N N . ILE A 1 238 ? 50.836 -5.510 -75.033 1.00 82.00 238 ILE A N 1
ATOM 1855 C CA . ILE A 1 238 ? 52.190 -4.948 -75.161 1.00 82.00 238 ILE A CA 1
ATOM 1856 C C . ILE A 1 238 ? 53.095 -5.901 -75.951 1.00 82.00 238 ILE A C 1
ATOM 1858 O O . ILE A 1 238 ? 53.881 -5.448 -76.776 1.00 82.00 238 ILE A O 1
ATOM 1862 N N . SER A 1 239 ? 52.971 -7.212 -75.739 1.00 78.88 239 SER A N 1
ATOM 1863 C CA . SER A 1 239 ? 53.756 -8.217 -76.467 1.00 78.88 239 SER A CA 1
ATOM 1864 C C . SER A 1 239 ? 53.353 -8.313 -77.947 1.00 78.88 239 SER A C 1
ATOM 1866 O O . SER A 1 239 ? 54.228 -8.368 -78.808 1.00 78.88 239 SER A O 1
ATOM 1868 N N . ASP A 1 240 ? 52.054 -8.256 -78.252 1.00 73.69 240 ASP A N 1
ATOM 1869 C CA . ASP A 1 240 ? 51.512 -8.303 -79.619 1.00 73.69 240 ASP A CA 1
ATOM 1870 C C . ASP A 1 240 ? 51.805 -7.016 -80.410 1.00 73.69 240 ASP A C 1
ATOM 1872 O O . ASP A 1 240 ? 52.071 -7.053 -81.612 1.00 73.69 240 ASP A O 1
ATOM 1876 N N . THR A 1 241 ? 51.786 -5.860 -79.739 1.00 65.44 241 THR A N 1
ATOM 1877 C CA . THR A 1 241 ? 52.135 -4.559 -80.338 1.00 65.44 241 THR A CA 1
ATOM 1878 C C . THR A 1 241 ? 53.643 -4.349 -80.478 1.00 65.44 241 THR A C 1
ATOM 1880 O O . THR A 1 241 ? 54.064 -3.478 -81.239 1.00 65.44 241 THR A O 1
ATOM 1883 N N . LEU A 1 242 ? 54.474 -5.194 -79.855 1.00 47.62 242 LEU A N 1
ATOM 1884 C CA . LEU A 1 242 ? 55.926 -5.241 -80.072 1.00 47.62 242 LEU A CA 1
ATOM 1885 C C . LEU A 1 242 ? 56.301 -5.971 -81.376 1.00 47.62 242 LEU A C 1
ATOM 1887 O O . LEU A 1 242 ? 57.391 -6.514 -81.522 1.00 47.62 242 LEU A O 1
ATOM 1891 N N . VAL A 1 243 ? 55.423 -5.947 -82.375 1.00 50.19 243 VAL A N 1
ATOM 1892 C CA . VAL A 1 243 ? 55.814 -6.111 -83.770 1.00 50.19 243 VAL A CA 1
ATOM 1893 C C . VAL A 1 243 ? 56.133 -4.713 -84.289 1.00 50.19 243 VAL A C 1
ATOM 1895 O O . VAL A 1 243 ? 55.238 -3.907 -84.532 1.00 50.19 243 VAL A O 1
ATOM 1898 N N . ILE A 1 244 ? 57.425 -4.412 -84.457 1.00 52.94 244 ILE A N 1
ATOM 1899 C CA . ILE A 1 244 ? 57.882 -3.201 -85.152 1.00 52.94 244 ILE A CA 1
ATOM 1900 C C . ILE A 1 244 ? 57.469 -3.336 -86.621 1.00 52.94 244 ILE A C 1
ATOM 1902 O O . ILE A 1 244 ? 58.235 -3.780 -87.476 1.00 52.94 244 ILE A O 1
ATOM 1906 N N . VAL A 1 245 ? 56.225 -2.972 -86.913 1.00 42.72 245 VAL A N 1
ATOM 1907 C CA . VAL A 1 245 ? 55.724 -2.834 -88.271 1.00 42.72 245 VAL A CA 1
ATOM 1908 C C . VAL A 1 245 ? 56.140 -1.448 -88.747 1.00 42.72 245 VAL A C 1
ATOM 1910 O O . VAL A 1 245 ? 55.494 -0.443 -88.456 1.00 42.72 245 VAL A O 1
ATOM 1913 N N . LYS A 1 246 ? 57.243 -1.387 -89.497 1.00 44.91 246 LYS A N 1
ATOM 1914 C CA . LYS A 1 246 ? 57.505 -0.247 -90.378 1.00 44.91 246 LYS A CA 1
ATOM 1915 C C . LYS A 1 246 ? 56.466 -0.285 -91.499 1.00 44.91 246 LYS A C 1
ATOM 1917 O O . LYS A 1 246 ? 56.663 -0.958 -92.505 1.00 44.91 246 LYS A O 1
ATOM 1922 N N . MET A 1 247 ? 55.331 0.377 -91.285 1.00 47.22 247 MET A N 1
ATOM 1923 C CA . MET A 1 247 ? 54.372 0.663 -92.349 1.00 47.22 247 MET A CA 1
ATOM 1924 C C . MET A 1 247 ? 54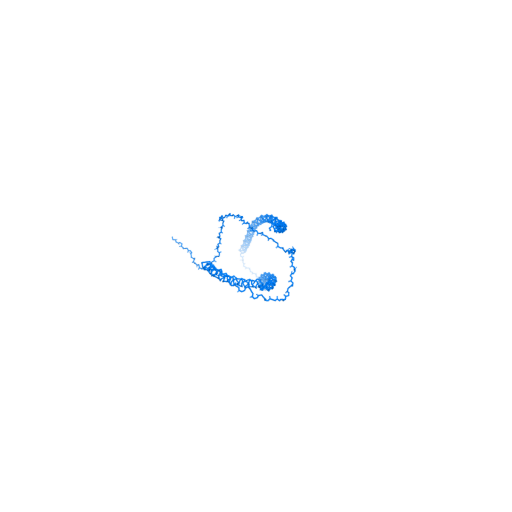.748 1.982 -93.014 1.00 47.22 247 MET A C 1
ATOM 1926 O O . MET A 1 247 ? 54.442 3.052 -92.494 1.00 47.22 247 MET A O 1
ATOM 1930 N N . ASP A 1 248 ? 55.352 1.891 -94.196 1.00 41.91 248 ASP A N 1
ATOM 1931 C CA . ASP A 1 248 ? 55.368 2.991 -95.158 1.00 41.91 248 ASP A CA 1
ATOM 1932 C C . ASP A 1 248 ? 53.975 3.091 -95.799 1.00 41.91 248 ASP A C 1
ATOM 1934 O O . ASP A 1 248 ? 53.724 2.617 -96.905 1.00 41.91 248 ASP A O 1
ATOM 1938 N N . ASN A 1 249 ? 53.030 3.688 -95.068 1.00 44.84 249 ASN A N 1
ATOM 1939 C CA . ASN A 1 249 ? 51.727 4.073 -95.606 1.00 44.84 249 ASN A CA 1
ATOM 1940 C C . ASN A 1 249 ? 51.829 5.475 -96.219 1.00 44.84 249 ASN A C 1
ATOM 1942 O O . ASN A 1 249 ? 51.388 6.462 -95.638 1.00 44.84 249 ASN A O 1
ATOM 1946 N N . SER A 1 250 ? 52.392 5.558 -97.427 1.00 47.69 250 SER A N 1
ATOM 1947 C CA . SER A 1 250 ? 52.147 6.695 -98.319 1.00 47.69 250 SER A CA 1
ATOM 1948 C C . SER A 1 250 ? 50.767 6.517 -98.953 1.00 47.69 250 SER A C 1
ATOM 1950 O O . SER A 1 250 ? 50.587 5.963 -100.036 1.00 47.69 250 SER A O 1
ATOM 1952 N N . ARG A 1 251 ? 49.758 6.954 -98.209 1.00 55.78 251 ARG A N 1
ATOM 1953 C CA . ARG A 1 251 ? 48.504 7.447 -98.765 1.00 55.78 251 ARG A CA 1
ATOM 1954 C C . ARG A 1 251 ? 48.404 8.868 -98.261 1.00 55.78 251 ARG A C 1
ATOM 1956 O O . ARG A 1 251 ? 48.553 9.065 -97.058 1.00 55.78 251 ARG A O 1
ATOM 1963 N N . ASP A 1 252 ? 48.194 9.827 -99.156 1.00 62.06 252 ASP A N 1
ATOM 1964 C CA . ASP A 1 252 ? 47.879 11.197 -98.760 1.00 62.06 252 ASP A CA 1
ATOM 1965 C C . ASP A 1 252 ? 46.603 11.165 -97.915 1.00 62.06 252 ASP A C 1
ATOM 1967 O O . ASP A 1 252 ? 45.474 11.125 -98.406 1.00 62.06 252 ASP A O 1
ATOM 1971 N N . LEU A 1 253 ? 46.818 11.085 -96.605 1.00 62.19 253 LEU A N 1
ATOM 1972 C CA . LEU A 1 253 ? 45.831 11.326 -95.582 1.00 62.19 253 LEU A CA 1
ATOM 1973 C C . LEU A 1 253 ? 45.559 12.819 -95.654 1.00 62.19 253 LEU A C 1
ATOM 1975 O O . LEU A 1 253 ? 46.483 13.629 -95.580 1.00 62.19 253 LEU A O 1
ATOM 1979 N N . ASN A 1 254 ? 44.294 13.188 -95.821 1.00 67.12 254 ASN A N 1
ATOM 1980 C CA . ASN A 1 254 ? 43.881 14.571 -95.667 1.00 67.12 254 ASN A CA 1
ATOM 1981 C C . ASN A 1 254 ? 44.075 14.950 -94.190 1.00 67.12 254 ASN A C 1
ATOM 1983 O O . ASN A 1 254 ? 43.179 14.778 -93.362 1.00 67.12 254 ASN A O 1
ATOM 1987 N N . MET A 1 255 ? 45.291 15.391 -93.864 1.00 75.00 255 MET A N 1
ATOM 1988 C CA . MET A 1 255 ? 45.724 15.704 -92.506 1.00 75.00 255 MET A CA 1
ATOM 1989 C C . MET A 1 255 ? 44.833 16.774 -91.886 1.00 75.00 255 MET A C 1
ATOM 1991 O O . MET A 1 255 ? 44.555 16.709 -90.694 1.00 75.00 255 MET A O 1
ATOM 1995 N N . ASP A 1 256 ? 44.306 17.690 -92.695 1.00 81.25 256 ASP A N 1
ATOM 1996 C CA . ASP A 1 256 ? 43.397 18.731 -92.229 1.00 81.25 256 ASP A CA 1
ATOM 1997 C C . ASP A 1 256 ? 42.056 18.151 -91.758 1.00 81.25 256 ASP A C 1
ATOM 1999 O O . ASP A 1 256 ? 41.548 18.570 -90.719 1.00 81.25 256 ASP A O 1
ATOM 2003 N N . SER A 1 257 ? 41.516 17.138 -92.452 1.00 82.12 257 SER A N 1
ATOM 2004 C CA . SER A 1 257 ? 40.288 16.435 -92.040 1.00 82.12 257 SER A CA 1
ATOM 2005 C C . SER A 1 257 ? 40.480 15.690 -90.721 1.00 82.12 257 SER A C 1
ATOM 2007 O O . SER A 1 257 ? 39.660 15.806 -89.817 1.00 82.12 257 SER A O 1
ATOM 2009 N N . ILE A 1 258 ? 41.593 14.969 -90.578 1.00 82.62 258 ILE A N 1
ATOM 2010 C CA . ILE A 1 258 ? 41.885 14.184 -89.371 1.00 82.62 258 ILE A CA 1
ATOM 2011 C C . ILE A 1 258 ? 42.178 15.107 -88.186 1.00 82.62 258 ILE A C 1
ATOM 2013 O O . ILE A 1 258 ? 41.692 14.874 -87.084 1.00 82.62 258 ILE A O 1
ATOM 2017 N N . ILE A 1 259 ? 42.929 16.192 -88.395 1.00 85.50 259 ILE A N 1
ATOM 2018 C CA . ILE A 1 259 ? 43.177 17.197 -87.356 1.00 85.50 259 ILE A CA 1
ATOM 2019 C C . ILE A 1 259 ? 41.865 17.885 -86.955 1.00 85.50 259 ILE A C 1
ATOM 2021 O O . ILE A 1 259 ? 41.670 18.153 -85.770 1.00 85.50 259 ILE A O 1
ATOM 2025 N N . ALA A 1 260 ? 40.960 18.159 -87.901 1.00 87.38 260 ALA A N 1
ATOM 2026 C CA . ALA A 1 260 ? 39.641 18.714 -87.602 1.00 87.38 260 ALA A CA 1
ATOM 2027 C C . ALA A 1 260 ? 38.765 17.734 -86.802 1.00 87.38 260 ALA A C 1
ATOM 2029 O O . ALA A 1 260 ? 38.160 18.145 -85.815 1.00 87.38 260 ALA A O 1
ATOM 2030 N N . GLU A 1 261 ? 38.747 16.448 -87.160 1.00 87.94 261 GLU A N 1
ATOM 2031 C CA . GLU A 1 261 ? 38.032 15.398 -86.419 1.00 87.94 261 GLU A CA 1
ATOM 2032 C C . GLU A 1 261 ? 38.601 15.192 -85.011 1.00 87.94 261 GLU A C 1
ATOM 2034 O O . GLU A 1 261 ? 37.844 15.127 -84.046 1.00 87.94 261 GLU A O 1
ATOM 2039 N N . ILE A 1 262 ? 39.929 15.160 -84.863 1.00 90.25 262 ILE A N 1
ATOM 2040 C CA . ILE A 1 262 ? 40.592 15.051 -83.558 1.00 90.25 262 ILE A CA 1
ATOM 2041 C C . ILE A 1 262 ? 40.260 16.268 -82.692 1.00 90.25 262 ILE A C 1
ATOM 2043 O O . ILE A 1 262 ? 39.905 16.102 -81.526 1.00 90.25 262 ILE A O 1
ATOM 2047 N N . LYS A 1 263 ? 40.328 17.487 -83.247 1.00 90.38 263 LYS A N 1
ATOM 2048 C CA . LYS A 1 263 ? 39.931 18.710 -82.531 1.00 90.38 263 LYS A CA 1
ATOM 2049 C C . LYS A 1 263 ? 38.466 18.651 -82.101 1.00 90.38 263 LYS A C 1
ATOM 2051 O O . LYS A 1 263 ? 38.191 18.871 -80.929 1.00 90.38 263 LYS A O 1
ATOM 2056 N N . ALA A 1 264 ? 37.558 18.269 -82.999 1.00 92.25 264 ALA A N 1
ATOM 2057 C CA . ALA A 1 264 ? 36.139 18.122 -82.684 1.00 92.25 264 ALA A CA 1
ATOM 2058 C C . ALA A 1 264 ? 35.890 17.069 -81.589 1.00 92.25 264 ALA A C 1
ATOM 2060 O O . ALA A 1 264 ? 35.079 17.293 -80.695 1.00 92.25 264 ALA A O 1
ATOM 2061 N N . HIS A 1 265 ? 36.615 15.949 -81.613 1.00 92.94 265 HIS A N 1
ATOM 2062 C CA . HIS A 1 265 ? 36.517 14.906 -80.593 1.00 92.94 265 HIS A CA 1
ATOM 2063 C C . HIS A 1 265 ? 37.061 15.368 -79.231 1.00 92.94 265 HIS A C 1
ATOM 2065 O O . HIS A 1 265 ? 36.464 15.073 -78.198 1.00 92.94 265 HIS A O 1
ATOM 2071 N N . TYR A 1 266 ? 38.162 16.127 -79.206 1.00 93.19 266 TYR A N 1
ATOM 2072 C CA . TYR A 1 266 ? 38.670 16.738 -77.973 1.00 93.19 266 TYR A CA 1
ATOM 2073 C C . TYR A 1 266 ? 37.725 17.805 -77.421 1.00 93.19 266 TYR A C 1
ATOM 2075 O O . TYR A 1 266 ? 37.498 17.835 -76.212 1.00 93.19 266 TYR A O 1
ATOM 2083 N N . ASP A 1 267 ? 37.151 18.641 -78.285 1.00 92.62 267 ASP A N 1
ATOM 2084 C CA . ASP A 1 267 ? 36.170 19.652 -77.890 1.00 92.62 267 ASP A CA 1
ATOM 2085 C C . ASP A 1 267 ? 34.903 18.997 -77.321 1.00 92.62 267 ASP A C 1
ATOM 2087 O O . ASP A 1 267 ? 34.380 19.445 -76.298 1.00 92.62 267 ASP A O 1
ATOM 2091 N N . ASP A 1 268 ? 34.448 17.892 -77.915 1.00 94.62 268 ASP A N 1
ATOM 2092 C CA . ASP A 1 268 ? 33.314 17.108 -77.425 1.00 94.62 268 ASP A CA 1
ATOM 2093 C C . ASP A 1 268 ? 33.621 16.423 -76.081 1.00 94.62 268 ASP A C 1
ATOM 2095 O O . ASP A 1 268 ? 32.846 16.559 -75.136 1.00 94.62 268 ASP A O 1
ATOM 2099 N N . ILE A 1 269 ? 34.787 15.783 -75.923 1.00 92.38 269 ILE A N 1
ATOM 2100 C CA . ILE A 1 269 ? 35.216 15.224 -74.626 1.00 92.38 269 ILE A CA 1
ATOM 2101 C C . ILE A 1 269 ? 35.307 16.320 -73.557 1.00 92.38 269 ILE A C 1
ATOM 2103 O O . ILE A 1 269 ? 34.822 16.134 -72.440 1.00 92.38 269 ILE A O 1
ATOM 2107 N N . ALA A 1 270 ? 35.903 17.470 -73.877 1.00 92.50 270 ALA A N 1
ATOM 2108 C CA . ALA A 1 270 ? 36.028 18.584 -72.942 1.00 92.50 270 ALA A CA 1
ATOM 2109 C C . ALA A 1 270 ? 34.657 19.176 -72.576 1.00 92.50 270 ALA A C 1
ATOM 2111 O O . ALA A 1 270 ? 34.435 19.569 -71.429 1.00 92.50 270 ALA A O 1
ATOM 2112 N N . SER A 1 271 ? 33.725 19.224 -73.532 1.00 94.50 271 SER A N 1
ATOM 2113 C CA . SER A 1 271 ? 32.338 19.634 -73.306 1.00 94.50 271 SER A CA 1
ATOM 2114 C C . SER A 1 271 ? 31.590 18.649 -72.403 1.00 94.50 271 SER A C 1
ATOM 2116 O O . SER A 1 271 ? 31.011 19.068 -71.399 1.00 94.50 271 SER A O 1
ATOM 2118 N N . ARG A 1 272 ? 31.674 17.342 -72.689 1.00 94.25 272 ARG A N 1
ATOM 2119 C CA . ARG A 1 272 ? 31.072 16.273 -71.877 1.00 94.25 272 ARG A CA 1
ATOM 2120 C C . ARG A 1 272 ? 31.632 16.250 -70.458 1.00 94.25 272 ARG A C 1
ATOM 2122 O O . ARG A 1 272 ? 30.857 16.282 -69.511 1.00 94.25 272 ARG A O 1
ATOM 2129 N N . SER A 1 273 ? 32.953 16.325 -70.296 1.00 94.31 273 SER A N 1
ATOM 2130 C CA . SER A 1 273 ? 33.600 16.388 -68.979 1.00 94.31 273 SER A CA 1
ATOM 2131 C C . SER A 1 273 ? 33.155 17.613 -68.168 1.00 94.31 273 SER A C 1
ATOM 2133 O O . SER A 1 273 ? 32.891 17.499 -66.970 1.00 94.31 273 SER A O 1
ATOM 2135 N N . ARG A 1 274 ? 33.003 18.780 -68.814 1.00 94.69 274 ARG A N 1
ATOM 2136 C CA . ARG A 1 274 ? 32.476 19.985 -68.156 1.00 94.69 274 ARG A CA 1
ATOM 2137 C C . ARG A 1 274 ? 31.019 19.800 -67.725 1.00 94.69 274 ARG A C 1
ATOM 2139 O O . ARG A 1 274 ? 30.695 20.107 -66.583 1.00 94.69 274 ARG A O 1
ATOM 2146 N N . ALA A 1 275 ? 30.167 19.272 -68.602 1.00 94.88 275 ALA A N 1
ATOM 2147 C CA . ALA A 1 275 ? 28.756 19.030 -68.301 1.00 94.88 275 ALA A CA 1
ATOM 2148 C C . ALA A 1 275 ? 28.567 17.993 -67.179 1.00 94.88 275 ALA A C 1
ATOM 2150 O O . ALA A 1 275 ? 27.731 18.179 -66.296 1.00 94.88 275 ALA A O 1
ATOM 2151 N N . GLU A 1 276 ? 29.371 16.929 -67.172 1.00 94.38 276 GLU A N 1
ATOM 2152 C CA . GLU A 1 276 ? 29.385 15.920 -66.110 1.00 94.38 276 GLU A CA 1
ATOM 2153 C C . GLU A 1 276 ? 29.825 16.520 -64.772 1.00 94.38 276 GLU A C 1
ATOM 2155 O O . GLU A 1 276 ? 29.160 16.301 -63.759 1.00 94.38 276 GLU A O 1
ATOM 2160 N N . ALA A 1 277 ? 30.887 17.335 -64.760 1.00 94.25 277 ALA A N 1
ATOM 2161 C CA . ALA A 1 277 ? 31.337 18.028 -63.556 1.00 94.25 277 ALA A CA 1
ATOM 2162 C C . ALA A 1 277 ? 30.270 19.003 -63.028 1.00 94.25 277 ALA A C 1
ATOM 2164 O O . ALA A 1 277 ? 29.969 18.998 -61.834 1.00 94.25 277 ALA A O 1
ATOM 2165 N N . GLU A 1 278 ? 29.657 19.807 -63.900 1.00 95.38 278 GLU A N 1
ATOM 2166 C CA . GLU A 1 278 ? 28.575 20.727 -63.533 1.00 95.38 278 GLU A CA 1
ATOM 2167 C C . GLU A 1 278 ? 27.351 19.984 -62.981 1.00 95.38 278 GLU A C 1
ATOM 2169 O O . GLU A 1 278 ? 26.813 20.375 -61.942 1.00 95.38 278 GLU A O 1
ATOM 2174 N N . SER A 1 279 ? 26.939 18.884 -63.621 1.00 94.56 279 SER A N 1
ATOM 2175 C CA . SER A 1 279 ? 25.849 18.036 -63.130 1.00 94.56 279 SER A CA 1
ATOM 2176 C C . SER A 1 279 ? 26.189 17.427 -61.772 1.00 94.56 279 SER A C 1
ATOM 2178 O O . SER A 1 279 ? 25.360 17.453 -60.864 1.00 94.56 279 SER A O 1
ATOM 2180 N N . TRP A 1 280 ? 27.413 16.924 -61.600 1.00 96.00 280 TRP A N 1
ATOM 2181 C CA . TRP A 1 280 ? 27.871 16.340 -60.342 1.00 96.00 280 TRP A CA 1
ATOM 2182 C C . TRP A 1 280 ? 27.866 17.368 -59.204 1.00 96.00 280 TRP A C 1
ATOM 2184 O O . TRP A 1 280 ? 27.311 17.103 -58.134 1.00 96.00 280 TRP A O 1
ATOM 2194 N N . TYR A 1 281 ? 28.399 18.573 -59.442 1.00 95.69 281 TYR A N 1
ATOM 2195 C CA . TYR A 1 281 ? 28.367 19.662 -58.462 1.00 95.69 281 TYR A CA 1
ATOM 2196 C C . TYR A 1 281 ? 26.942 20.098 -58.135 1.00 95.69 281 TYR A C 1
ATOM 2198 O O . TYR A 1 281 ? 26.633 20.355 -56.970 1.00 95.69 281 TYR A O 1
ATOM 2206 N N . ARG A 1 282 ? 26.056 20.148 -59.133 1.00 96.56 282 ARG A N 1
ATOM 2207 C CA . ARG A 1 282 ? 24.648 20.487 -58.928 1.00 96.56 282 ARG A CA 1
ATOM 2208 C C . ARG A 1 282 ? 23.945 19.461 -58.043 1.00 96.56 282 ARG A C 1
ATOM 2210 O O . ARG A 1 282 ? 23.320 19.854 -57.061 1.00 96.56 282 ARG A O 1
ATOM 2217 N N . THR A 1 283 ? 24.106 18.168 -58.325 1.00 96.62 283 THR A N 1
ATOM 2218 C CA . THR A 1 283 ? 23.548 17.094 -57.491 1.00 96.62 283 THR A CA 1
ATOM 2219 C C . THR A 1 283 ? 24.098 17.155 -56.068 1.00 96.62 283 THR A C 1
ATOM 2221 O O . THR A 1 283 ? 23.327 17.079 -55.114 1.00 96.62 283 THR A O 1
ATOM 2224 N N . LYS A 1 284 ? 25.410 17.366 -55.898 1.00 96.94 284 LYS A N 1
ATOM 2225 C CA . LYS A 1 284 ? 26.015 17.498 -54.563 1.00 96.94 284 LYS A CA 1
ATOM 2226 C C . LYS A 1 284 ? 25.496 18.711 -53.799 1.00 96.94 284 LYS A C 1
ATOM 2228 O O . LYS A 1 284 ? 25.238 18.614 -52.601 1.00 96.94 284 LYS A O 1
ATOM 2233 N N . TYR A 1 285 ? 25.297 19.837 -54.477 1.00 95.31 285 TYR A N 1
ATOM 2234 C CA . TYR A 1 285 ? 24.711 21.026 -53.868 1.00 95.31 285 TYR A CA 1
ATOM 2235 C C . TYR A 1 285 ? 23.258 20.790 -53.430 1.00 95.31 285 TYR A C 1
ATOM 2237 O O . TYR A 1 285 ? 22.876 21.176 -52.325 1.00 95.31 285 TYR A O 1
ATOM 2245 N N . GLU A 1 286 ? 22.453 20.128 -54.263 1.00 96.31 286 GLU A N 1
ATOM 2246 C CA . GLU A 1 286 ? 21.068 19.768 -53.938 1.00 96.31 286 GLU A CA 1
ATOM 2247 C C . GLU A 1 286 ? 20.991 18.781 -52.759 1.00 96.31 286 GLU A C 1
ATOM 2249 O O . GLU A 1 286 ? 20.171 18.975 -51.861 1.00 96.31 286 GLU A O 1
ATOM 2254 N N . GLU A 1 287 ? 21.888 17.793 -52.696 1.00 96.38 287 GLU A N 1
ATOM 2255 C CA . GLU A 1 287 ? 22.000 16.838 -51.585 1.00 96.38 287 GLU A CA 1
ATOM 2256 C C . GLU A 1 287 ? 22.359 17.536 -50.260 1.00 96.38 287 GLU A C 1
ATOM 2258 O O . GLU A 1 287 ? 21.690 17.346 -49.241 1.00 96.38 287 GLU A O 1
ATOM 2263 N N . ILE A 1 288 ? 23.366 18.418 -50.268 1.00 95.12 288 ILE A N 1
ATOM 2264 C CA . ILE A 1 288 ? 23.744 19.207 -49.084 1.00 95.12 288 ILE A CA 1
ATOM 2265 C C . ILE A 1 288 ? 22.590 20.125 -48.662 1.00 95.12 288 ILE A C 1
ATOM 2267 O O . ILE A 1 288 ? 22.273 20.237 -47.479 1.00 95.12 288 ILE A O 1
ATOM 2271 N N . LYS A 1 289 ? 21.906 20.760 -49.616 1.00 96.19 289 LYS A N 1
ATOM 2272 C CA . LYS A 1 289 ? 20.747 21.605 -49.316 1.00 96.19 289 LYS A CA 1
ATOM 2273 C C . LYS A 1 289 ? 19.615 20.798 -48.674 1.00 96.19 289 LYS A C 1
ATOM 2275 O O . LYS A 1 289 ? 19.022 21.264 -47.701 1.00 96.19 289 LYS A O 1
ATOM 2280 N N . ALA A 1 290 ? 19.331 19.599 -49.180 1.00 96.44 290 ALA A N 1
ATOM 2281 C CA . ALA A 1 290 ? 18.305 18.720 -48.628 1.00 96.44 290 ALA A CA 1
ATOM 2282 C C . ALA A 1 290 ? 18.644 18.270 -47.198 1.00 96.44 290 ALA A C 1
ATOM 2284 O O . ALA A 1 290 ? 17.784 18.347 -46.319 1.00 96.44 290 ALA A O 1
ATOM 2285 N N . THR A 1 291 ? 19.894 17.876 -46.933 1.00 96.06 291 THR A N 1
ATOM 2286 C CA . THR A 1 291 ? 20.324 17.469 -45.582 1.00 96.06 291 THR A CA 1
ATOM 2287 C C . THR A 1 291 ? 20.266 18.628 -44.587 1.00 96.06 291 THR A C 1
ATOM 2289 O O . THR A 1 291 ? 19.772 18.450 -43.476 1.00 96.06 291 THR A O 1
ATOM 2292 N N . VAL A 1 292 ? 20.657 19.844 -44.984 1.00 96.56 292 VAL A N 1
ATOM 2293 C CA . VAL A 1 292 ? 20.530 21.045 -44.137 1.00 96.56 292 VAL A CA 1
ATOM 2294 C C . VAL A 1 292 ? 19.068 21.339 -43.787 1.00 96.56 292 VAL A C 1
ATOM 2296 O O . VAL A 1 292 ? 18.770 21.641 -42.630 1.00 96.56 292 VAL A O 1
ATOM 2299 N N . VAL A 1 293 ? 18.143 21.219 -44.747 1.00 96.62 293 VAL A N 1
ATOM 2300 C CA . VAL A 1 293 ? 16.702 21.402 -44.492 1.00 96.62 293 VAL A CA 1
ATOM 2301 C C . VAL A 1 293 ? 16.181 20.338 -43.525 1.00 96.62 293 VAL A C 1
ATOM 2303 O O . VAL A 1 293 ? 15.546 20.685 -42.529 1.00 96.62 293 VAL A O 1
ATOM 2306 N N . GLN A 1 294 ? 16.505 19.063 -43.756 1.00 96.31 294 GLN A N 1
ATOM 2307 C CA . GLN A 1 294 ? 16.110 17.968 -42.866 1.00 96.31 294 GLN A CA 1
ATOM 2308 C C . GLN A 1 294 ? 16.651 18.165 -41.446 1.00 96.31 294 GLN A C 1
ATOM 2310 O O . GLN A 1 294 ? 15.905 18.031 -40.475 1.00 96.31 294 GLN A O 1
ATOM 2315 N N . HIS A 1 295 ? 17.926 18.541 -41.307 1.00 96.38 295 HIS A N 1
ATOM 2316 C CA . HIS A 1 295 ? 18.521 18.845 -40.009 1.00 96.38 295 HIS A CA 1
ATOM 2317 C C . HIS A 1 295 ? 17.831 20.039 -39.334 1.00 96.38 295 HIS A C 1
ATOM 2319 O O . HIS A 1 295 ? 17.484 19.952 -38.153 1.00 96.38 295 HIS A O 1
ATOM 2325 N N . GLY A 1 296 ? 17.527 21.109 -40.074 1.00 97.44 296 GLY A N 1
ATOM 2326 C CA . GLY A 1 296 ? 16.757 22.248 -39.567 1.00 97.44 296 GLY A CA 1
ATOM 2327 C C . GLY A 1 296 ? 15.363 21.855 -39.063 1.00 97.44 296 GLY A C 1
ATOM 2328 O O . GLY A 1 296 ? 14.948 22.277 -37.983 1.00 97.44 296 GLY A O 1
ATOM 2329 N N . GLU A 1 297 ? 14.657 20.989 -39.790 1.00 96.75 297 GLU A N 1
ATOM 2330 C CA . GLU A 1 297 ? 13.354 20.465 -39.374 1.00 96.75 297 GLU A CA 1
ATOM 2331 C C . GLU A 1 297 ? 13.441 19.559 -38.145 1.00 96.75 297 GLU A C 1
ATOM 2333 O O . GLU A 1 297 ? 12.596 19.669 -37.254 1.00 96.75 297 GLU A O 1
ATOM 2338 N N . THR A 1 298 ? 14.450 18.682 -38.064 1.00 96.88 298 THR A N 1
ATOM 2339 C CA . THR A 1 298 ? 14.671 17.853 -36.867 1.00 96.88 298 THR A CA 1
ATOM 2340 C C . THR A 1 298 ? 14.934 18.717 -35.640 1.00 96.88 298 THR A C 1
ATOM 2342 O O . THR A 1 298 ? 14.318 18.486 -34.604 1.00 96.88 298 THR A O 1
ATOM 2345 N N . LEU A 1 299 ? 15.756 19.763 -35.769 1.00 97.31 299 LEU A N 1
ATOM 2346 C CA . LEU A 1 299 ? 16.050 20.693 -34.681 1.00 97.31 299 LEU A CA 1
ATOM 2347 C C . LEU A 1 299 ? 14.812 21.497 -34.257 1.00 97.31 299 LEU A C 1
ATOM 2349 O O . LEU A 1 299 ? 14.605 21.754 -33.072 1.00 97.31 299 LEU A O 1
ATOM 2353 N N . ARG A 1 300 ? 13.959 21.886 -35.213 1.00 97.56 300 ARG A N 1
ATOM 2354 C CA . ARG A 1 300 ? 12.679 22.541 -34.912 1.00 97.56 300 ARG A CA 1
ATOM 2355 C C . ARG A 1 300 ? 11.746 21.605 -34.140 1.00 97.56 300 ARG A C 1
ATOM 2357 O O . ARG A 1 300 ? 11.186 22.030 -33.133 1.00 97.56 300 ARG A O 1
ATOM 2364 N N . ARG A 1 301 ? 11.612 20.346 -34.576 1.00 97.06 301 ARG A N 1
ATOM 2365 C CA . ARG A 1 301 ? 10.786 19.330 -33.901 1.00 97.06 301 ARG A CA 1
ATOM 2366 C C . ARG A 1 301 ? 11.254 19.069 -32.472 1.00 97.06 301 ARG A C 1
ATOM 2368 O O . ARG A 1 301 ? 10.449 19.168 -31.554 1.00 97.06 301 ARG A O 1
ATOM 2375 N N . THR A 1 302 ? 12.552 18.850 -32.257 1.00 95.81 302 THR A N 1
ATOM 2376 C CA . THR A 1 302 ? 13.085 18.632 -30.901 1.00 95.81 302 THR A CA 1
ATOM 2377 C C . THR A 1 302 ? 12.903 19.862 -30.010 1.00 95.81 302 THR A C 1
ATOM 2379 O O . THR A 1 302 ? 12.565 19.731 -28.837 1.00 95.81 302 THR A O 1
ATOM 2382 N N . LYS A 1 303 ? 13.043 21.080 -30.552 1.00 97.94 303 LYS A N 1
ATOM 2383 C CA . LYS A 1 303 ? 12.742 22.318 -29.814 1.00 97.94 303 LYS A CA 1
ATOM 2384 C C . LYS A 1 303 ? 11.265 22.414 -29.411 1.00 97.94 303 LYS A C 1
ATOM 2386 O O . LYS A 1 303 ? 10.963 22.881 -28.314 1.00 97.94 303 LYS A O 1
ATOM 2391 N N . GLU A 1 304 ? 10.345 22.005 -30.279 1.00 97.19 304 GLU A N 1
ATOM 2392 C CA . GLU A 1 304 ? 8.908 21.960 -29.978 1.00 97.19 304 GLU A CA 1
ATOM 2393 C C . GLU A 1 304 ? 8.583 20.929 -28.893 1.00 97.19 304 GLU A C 1
ATOM 2395 O O . GLU A 1 304 ? 7.866 21.260 -27.950 1.00 97.19 304 GLU A O 1
ATOM 2400 N N . GLU A 1 305 ? 9.179 19.737 -28.963 1.00 97.38 305 GLU A N 1
ATOM 2401 C CA . GLU A 1 305 ? 9.061 18.695 -27.934 1.00 97.38 305 GLU A CA 1
ATOM 2402 C C . GLU A 1 305 ? 9.591 19.174 -26.578 1.00 97.38 305 GLU A C 1
ATOM 2404 O O . GLU A 1 305 ? 8.904 19.038 -25.566 1.00 97.38 305 GLU A O 1
ATOM 2409 N N . ILE A 1 306 ? 10.764 19.818 -26.548 1.00 97.00 306 ILE A N 1
ATOM 2410 C CA . ILE A 1 306 ? 11.324 20.417 -25.326 1.00 97.00 306 ILE A CA 1
ATOM 2411 C C . ILE A 1 306 ? 10.360 21.456 -24.742 1.00 97.00 306 ILE A C 1
ATOM 2413 O O . ILE A 1 306 ? 10.135 21.487 -23.532 1.00 97.00 306 ILE A O 1
ATOM 2417 N N . ASN A 1 307 ? 9.767 22.308 -25.581 1.00 97.12 307 ASN A N 1
ATOM 2418 C CA . ASN A 1 307 ? 8.804 23.305 -25.119 1.00 97.12 307 ASN A CA 1
ATOM 2419 C C . ASN A 1 307 ? 7.535 22.662 -24.548 1.00 97.12 307 ASN A C 1
ATOM 2421 O O . ASN A 1 307 ? 7.013 23.152 -23.548 1.00 97.12 307 ASN A O 1
ATOM 2425 N N . GLU A 1 308 ? 7.047 21.576 -25.144 1.00 97.56 308 GLU A N 1
ATOM 2426 C CA . GLU A 1 308 ? 5.872 20.873 -24.632 1.00 97.56 308 GLU A CA 1
ATOM 2427 C C . GLU A 1 308 ? 6.165 20.150 -23.317 1.00 97.56 308 GLU A C 1
ATOM 2429 O O . GLU A 1 308 ? 5.410 20.295 -22.355 1.00 97.56 308 GLU A O 1
ATOM 2434 N N . LEU A 1 309 ? 7.311 19.472 -23.218 1.00 96.50 309 LEU A N 1
ATOM 2435 C CA . LEU A 1 309 ? 7.774 18.883 -21.962 1.00 96.50 309 LEU A CA 1
ATOM 2436 C C . LEU A 1 309 ? 7.907 19.946 -20.866 1.00 96.50 309 LEU A C 1
ATOM 2438 O O . LEU A 1 309 ? 7.443 19.730 -19.749 1.00 96.50 309 LEU A O 1
ATOM 2442 N N . ASN A 1 310 ? 8.438 21.129 -21.184 1.00 97.56 310 ASN A N 1
ATOM 2443 C CA . ASN A 1 310 ? 8.501 22.244 -20.237 1.00 97.56 310 ASN A CA 1
ATOM 2444 C C . ASN A 1 310 ? 7.109 22.705 -19.770 1.00 97.56 310 ASN A C 1
ATOM 2446 O O . ASN A 1 310 ? 6.929 22.981 -18.582 1.00 97.56 310 ASN A O 1
ATOM 2450 N N . ARG A 1 311 ? 6.103 22.750 -20.655 1.00 97.94 311 ARG A N 1
ATOM 2451 C CA . ARG A 1 311 ? 4.713 23.064 -20.263 1.00 97.94 311 ARG A CA 1
ATOM 2452 C C . ARG A 1 311 ? 4.123 21.997 -19.346 1.00 97.94 311 ARG A C 1
ATOM 2454 O O . ARG A 1 311 ? 3.445 22.336 -18.376 1.00 97.94 311 ARG A O 1
ATOM 2461 N N . VAL A 1 312 ? 4.383 20.721 -19.631 1.00 97.56 312 VAL A N 1
ATOM 2462 C CA . VAL A 1 312 ? 3.939 19.604 -18.785 1.00 97.56 312 VAL A CA 1
ATOM 2463 C C . VAL A 1 312 ? 4.598 19.680 -17.409 1.00 97.56 312 VAL A C 1
ATOM 2465 O O . VAL A 1 312 ? 3.899 19.592 -16.403 1.00 97.56 312 VAL A O 1
ATOM 2468 N N . ILE A 1 313 ? 5.908 19.937 -17.347 1.00 96.75 313 ILE A N 1
ATOM 2469 C CA . ILE A 1 313 ? 6.645 20.125 -16.088 1.00 96.75 313 ILE A CA 1
ATOM 2470 C C . ILE A 1 313 ? 6.032 21.262 -15.265 1.00 96.75 313 ILE A C 1
ATOM 2472 O O . ILE A 1 313 ? 5.775 21.088 -14.074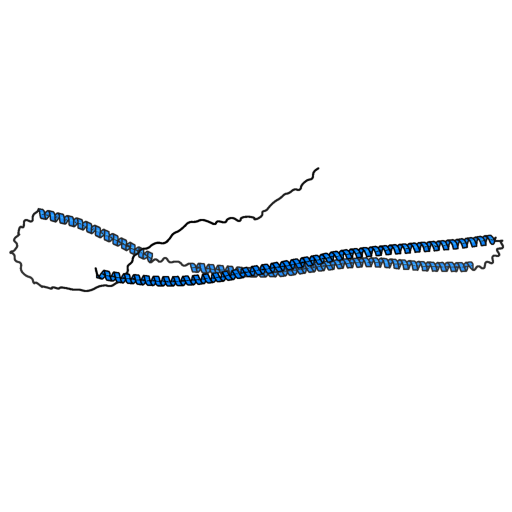 1.00 96.75 313 ILE A O 1
ATOM 2476 N N . GLN A 1 314 ? 5.748 22.415 -15.877 1.00 96.81 314 GLN A N 1
ATOM 2477 C CA . GLN A 1 314 ? 5.111 23.538 -15.181 1.00 96.81 314 GLN A CA 1
ATOM 2478 C C . GLN A 1 314 ? 3.721 23.181 -14.640 1.00 96.81 314 GLN A C 1
ATOM 2480 O O . GLN A 1 314 ? 3.413 23.507 -13.493 1.00 96.81 314 GLN A O 1
ATOM 2485 N N . ARG A 1 315 ? 2.896 22.479 -15.430 1.00 97.50 315 ARG A N 1
ATOM 2486 C CA . ARG A 1 315 ? 1.564 22.027 -15.000 1.00 97.50 315 ARG A CA 1
ATOM 2487 C C . ARG A 1 315 ? 1.654 21.075 -13.808 1.00 97.50 315 ARG A C 1
ATOM 2489 O O . ARG A 1 315 ? 1.013 21.326 -12.793 1.00 97.50 315 ARG A O 1
ATOM 2496 N N . LEU A 1 316 ? 2.492 20.042 -13.905 1.00 95.31 316 LEU A N 1
ATOM 2497 C CA . LEU A 1 316 ? 2.701 19.072 -12.827 1.00 95.31 316 LEU A CA 1
ATOM 2498 C C . LEU A 1 316 ? 3.261 19.741 -11.567 1.00 95.31 316 LEU A C 1
ATOM 2500 O O . LEU A 1 316 ? 2.838 19.426 -10.459 1.00 95.31 316 LEU A O 1
ATOM 2504 N N . THR A 1 317 ? 4.157 20.718 -11.717 1.00 96.62 317 THR A N 1
ATOM 2505 C CA . THR A 1 317 ? 4.683 21.493 -10.583 1.00 96.62 317 THR A CA 1
ATOM 2506 C C . THR A 1 317 ? 3.566 22.280 -9.888 1.00 96.62 317 THR A C 1
ATOM 2508 O O . THR A 1 317 ? 3.473 22.270 -8.662 1.00 96.62 317 THR A O 1
ATOM 2511 N N . ALA A 1 318 ? 2.669 22.916 -10.651 1.00 96.25 318 ALA A N 1
ATOM 2512 C CA . ALA A 1 318 ? 1.512 23.622 -10.098 1.00 96.25 318 ALA A CA 1
ATOM 2513 C C . ALA A 1 318 ? 0.511 22.676 -9.407 1.00 96.25 318 ALA A C 1
ATOM 2515 O O . ALA A 1 318 ? -0.038 23.027 -8.359 1.00 96.25 318 ALA A O 1
ATOM 2516 N N . GLU A 1 319 ? 0.294 21.479 -9.956 1.00 97.12 319 GLU A N 1
ATOM 2517 C CA . GLU A 1 319 ? -0.533 20.431 -9.344 1.00 97.12 319 GLU A CA 1
ATOM 2518 C C . GLU A 1 319 ? 0.065 19.934 -8.022 1.00 97.12 319 GLU A C 1
ATOM 2520 O O . GLU A 1 319 ? -0.654 19.866 -7.024 1.00 97.12 319 GLU A O 1
ATOM 2525 N N . ILE A 1 320 ? 1.380 19.683 -7.974 1.00 96.19 320 ILE A N 1
ATOM 2526 C CA . ILE A 1 320 ? 2.098 19.302 -6.747 1.00 96.19 320 ILE A CA 1
ATOM 2527 C C . ILE A 1 320 ? 1.946 20.386 -5.676 1.00 96.19 320 ILE A C 1
ATOM 2529 O O . ILE A 1 320 ? 1.589 20.084 -4.538 1.00 96.19 320 ILE A O 1
ATOM 2533 N N . GLU A 1 321 ? 2.167 21.655 -6.020 1.00 97.56 321 GLU A N 1
ATOM 2534 C CA . GLU A 1 321 ? 2.023 22.758 -5.063 1.00 97.56 321 GLU A CA 1
ATOM 2535 C C . GLU A 1 321 ? 0.570 22.949 -4.601 1.00 97.56 321 GLU A C 1
ATOM 2537 O O . GLU A 1 321 ? 0.318 23.325 -3.454 1.00 97.56 321 GLU A O 1
ATOM 2542 N N . ASN A 1 322 ? -0.413 22.661 -5.457 1.00 97.31 322 ASN A N 1
ATOM 2543 C CA . ASN A 1 322 ? -1.817 22.671 -5.058 1.00 97.31 322 ASN A CA 1
ATOM 2544 C C . ASN A 1 322 ? -2.157 21.517 -4.105 1.00 97.31 322 ASN A C 1
ATOM 2546 O O . ASN A 1 322 ? -2.810 21.746 -3.088 1.00 97.31 322 ASN A O 1
ATOM 2550 N N . ALA A 1 323 ? -1.672 20.306 -4.390 1.00 93.94 323 ALA A N 1
ATOM 2551 C CA . ALA A 1 323 ? -1.851 19.141 -3.530 1.00 93.94 323 ALA A CA 1
ATOM 2552 C C . ALA A 1 323 ? -1.186 19.344 -2.158 1.00 93.94 323 ALA A C 1
ATOM 2554 O O . ALA A 1 323 ? -1.812 19.086 -1.132 1.00 93.94 323 ALA A O 1
ATOM 2555 N N . LYS A 1 324 ? 0.031 19.907 -2.114 1.00 97.44 324 LYS A N 1
ATOM 2556 C CA . LYS A 1 324 ? 0.702 20.284 -0.857 1.00 97.44 324 LYS A CA 1
ATOM 2557 C C . LYS A 1 324 ? -0.124 21.273 -0.036 1.00 97.44 324 LYS A C 1
ATOM 2559 O O . LYS A 1 324 ? -0.294 21.072 1.163 1.00 97.44 324 LYS A O 1
ATOM 2564 N N . ARG A 1 325 ? -0.678 22.314 -0.674 1.00 97.12 325 ARG A N 1
ATOM 2565 C CA . ARG A 1 325 ? -1.567 23.289 -0.011 1.00 97.12 325 ARG A CA 1
ATOM 2566 C C . ARG A 1 325 ? -2.856 22.654 0.512 1.00 97.12 325 ARG A C 1
ATOM 2568 O O . ARG A 1 325 ? -3.362 23.064 1.552 1.00 97.12 325 ARG A O 1
ATOM 2575 N N . GLN A 1 326 ? -3.415 21.682 -0.206 1.00 96.38 326 GLN A N 1
ATOM 2576 C CA . GLN A 1 326 ? -4.583 20.941 0.268 1.00 96.38 326 GLN A CA 1
ATOM 2577 C C . GLN A 1 326 ? -4.237 20.055 1.462 1.00 96.38 326 GLN A C 1
ATOM 2579 O O . GLN A 1 326 ? -4.987 20.055 2.435 1.00 96.38 326 GLN A O 1
ATOM 2584 N N . ASN A 1 327 ? -3.098 19.360 1.416 1.00 95.44 327 ASN A N 1
ATOM 2585 C CA . ASN A 1 327 ? -2.667 18.505 2.512 1.00 95.44 327 ASN A CA 1
ATOM 2586 C C . ASN A 1 327 ? -2.420 19.317 3.791 1.00 95.44 327 ASN A C 1
ATOM 2588 O O . ASN A 1 327 ? -3.006 19.010 4.820 1.00 95.44 327 ASN A O 1
ATOM 2592 N N . SER A 1 328 ? -1.692 20.437 3.709 1.00 96.56 328 SER A N 1
ATOM 2593 C CA . SER A 1 328 ? -1.463 21.296 4.881 1.00 96.56 328 SER A CA 1
ATOM 2594 C C . SER A 1 328 ? -2.759 21.871 5.466 1.00 96.56 328 SER A C 1
ATOM 2596 O O . SER A 1 328 ? -2.901 21.993 6.682 1.00 96.56 328 SER A O 1
ATOM 2598 N N . LYS A 1 329 ? -3.749 22.186 4.618 1.00 97.50 329 LYS A N 1
ATOM 2599 C CA . LYS A 1 329 ? -5.080 22.612 5.072 1.00 97.50 329 LYS A CA 1
ATOM 2600 C C . LYS A 1 329 ? -5.824 21.490 5.803 1.00 97.50 329 LYS A C 1
ATOM 2602 O O . LYS A 1 329 ? -6.496 21.765 6.795 1.00 97.50 329 LYS A O 1
ATOM 2607 N N . LEU A 1 330 ? -5.742 20.257 5.304 1.00 96.19 330 LEU A N 1
ATOM 2608 C CA . LEU A 1 330 ? -6.369 19.095 5.935 1.00 96.19 330 LEU A CA 1
ATOM 2609 C C . LEU A 1 330 ? -5.677 18.734 7.250 1.00 96.19 330 LEU A C 1
ATOM 2611 O O . LEU A 1 330 ? -6.371 18.540 8.240 1.00 96.19 330 LEU A O 1
ATOM 2615 N N . GLU A 1 331 ? -4.346 18.731 7.293 1.00 97.12 331 GLU A N 1
ATOM 2616 C CA . GLU A 1 331 ? -3.561 18.529 8.517 1.00 97.12 331 GLU A CA 1
ATOM 2617 C C . GLU A 1 331 ? -3.947 19.553 9.594 1.00 97.12 331 GLU A C 1
ATOM 2619 O O . GLU A 1 331 ? -4.263 19.175 10.720 1.00 97.12 331 GLU A O 1
ATOM 2624 N N . ALA A 1 332 ? -4.043 20.840 9.236 1.00 97.06 332 ALA A N 1
ATOM 2625 C CA . ALA A 1 332 ? -4.492 21.879 10.163 1.00 97.06 332 ALA A CA 1
ATOM 2626 C C . ALA A 1 332 ? -5.928 21.643 10.671 1.00 97.06 332 ALA A C 1
ATOM 2628 O O . ALA A 1 332 ? -6.205 21.837 11.856 1.00 97.06 332 ALA A O 1
ATOM 2629 N N . ALA A 1 333 ? -6.841 21.206 9.796 1.00 96.38 333 ALA A N 1
ATOM 2630 C CA . ALA A 1 333 ? -8.217 20.888 10.177 1.00 96.38 333 ALA A CA 1
ATOM 2631 C C . ALA A 1 333 ? -8.297 19.662 11.104 1.00 96.38 333 ALA A C 1
ATOM 2633 O O . ALA A 1 333 ? -9.075 19.676 12.058 1.00 96.38 333 ALA A O 1
ATOM 2634 N N . VAL A 1 334 ? -7.480 18.632 10.858 1.00 97.06 334 VAL A N 1
ATOM 2635 C CA . VAL A 1 334 ? -7.367 17.446 11.721 1.00 97.06 334 VAL A CA 1
ATOM 2636 C C . VAL A 1 334 ? -6.843 17.848 13.094 1.00 97.06 334 VAL A C 1
ATOM 2638 O O . VAL A 1 334 ? -7.512 17.573 14.085 1.00 97.06 334 VAL A O 1
ATOM 2641 N N . SER A 1 335 ? -5.733 18.587 13.167 1.00 96.81 335 SER A N 1
ATOM 2642 C CA . SER A 1 335 ? -5.190 19.052 14.449 1.00 96.81 335 SER A CA 1
ATOM 2643 C C . SER A 1 335 ? -6.188 19.918 15.226 1.00 96.81 335 SER A C 1
ATOM 2645 O O . SER A 1 335 ? -6.298 19.794 16.445 1.00 96.81 335 SER A O 1
ATOM 2647 N N . GLN A 1 336 ? -6.958 20.774 14.544 1.00 97.94 336 GLN A N 1
ATOM 2648 C CA . GLN A 1 336 ? -8.010 21.562 15.190 1.00 97.94 336 GLN A CA 1
ATOM 2649 C C . GLN A 1 336 ? -9.137 20.673 15.738 1.00 97.94 336 GLN A C 1
ATOM 2651 O O . GLN A 1 336 ? -9.582 20.880 16.869 1.00 97.94 336 GLN A O 1
ATOM 2656 N N . ALA A 1 337 ? -9.595 19.687 14.963 1.00 95.81 337 ALA A N 1
ATOM 2657 C CA . ALA A 1 337 ? -10.635 18.753 15.387 1.00 95.81 337 ALA A CA 1
ATOM 2658 C C . ALA A 1 337 ? -10.176 17.877 16.565 1.00 95.81 337 ALA A C 1
ATOM 2660 O O . ALA A 1 337 ? -10.938 17.676 17.509 1.00 95.81 337 ALA A O 1
ATOM 2661 N N . GLU A 1 338 ? -8.924 17.415 16.556 1.00 96.69 338 GLU A N 1
ATOM 2662 C CA . GLU A 1 338 ? -8.311 16.671 17.661 1.00 96.69 338 GLU A CA 1
ATOM 2663 C C . GLU A 1 338 ? -8.243 17.512 18.939 1.00 96.69 338 GLU A C 1
ATOM 2665 O O . GLU A 1 338 ? -8.654 17.048 20.001 1.00 96.69 338 GLU A O 1
ATOM 2670 N N . GLN A 1 339 ? -7.797 18.770 18.848 1.00 97.50 339 GLN A N 1
ATOM 2671 C CA . GLN A 1 339 ? -7.761 19.685 19.995 1.00 97.50 339 GLN A CA 1
ATOM 2672 C C . GLN A 1 339 ? -9.161 19.949 20.562 1.00 97.50 339 GLN A C 1
ATOM 2674 O O . GLN A 1 339 ? -9.354 19.910 21.779 1.00 97.50 339 GLN A O 1
ATOM 2679 N N . GLN A 1 340 ? -10.150 20.182 19.695 1.00 97.12 340 GLN A N 1
ATOM 2680 C CA . GLN A 1 340 ? -11.545 20.364 20.106 1.00 97.12 340 GLN A CA 1
ATOM 2681 C C . GLN A 1 340 ? -12.113 19.098 20.761 1.00 97.12 340 GLN A C 1
ATOM 2683 O O . GLN A 1 340 ? -12.747 19.183 21.815 1.00 97.12 340 GLN A O 1
ATOM 2688 N N . GLY A 1 341 ? -11.847 17.925 20.181 1.00 96.50 341 GLY A N 1
ATOM 2689 C CA . GLY A 1 341 ? -12.247 16.633 20.735 1.00 96.50 341 GLY A CA 1
ATOM 2690 C C . GLY A 1 341 ? -11.612 16.369 22.100 1.00 96.50 341 GLY A C 1
ATOM 2691 O O . GLY A 1 341 ? -12.308 15.998 23.045 1.00 96.50 341 GLY A O 1
ATOM 2692 N N . GLN A 1 342 ? -10.314 16.638 22.247 1.00 97.88 342 GLN A N 1
ATOM 2693 C CA . GLN A 1 342 ? -9.601 16.482 23.512 1.00 97.88 342 GLN A CA 1
ATOM 2694 C C . GLN A 1 342 ? -10.136 17.430 24.593 1.00 97.88 342 GLN A C 1
ATOM 2696 O O . GLN A 1 342 ? -10.296 17.020 25.744 1.00 97.88 342 GLN A O 1
ATOM 2701 N N . ALA A 1 343 ? -10.454 18.678 24.238 1.00 97.44 343 ALA A N 1
ATOM 2702 C CA . ALA A 1 343 ? -11.064 19.631 25.161 1.00 97.44 343 ALA A CA 1
ATOM 2703 C C . ALA A 1 343 ? -12.444 19.151 25.644 1.00 97.44 343 ALA A C 1
ATOM 2705 O O . ALA A 1 343 ? -12.710 19.173 26.846 1.00 97.44 343 ALA A O 1
ATOM 2706 N N . ALA A 1 344 ? -13.288 18.648 24.737 1.00 97.44 344 ALA A N 1
ATOM 2707 C CA . ALA A 1 344 ? -14.597 18.093 25.084 1.00 97.44 344 ALA A CA 1
ATOM 2708 C C . ALA A 1 344 ? -14.488 16.850 25.988 1.00 97.44 344 ALA A C 1
ATOM 2710 O O . ALA A 1 344 ? -15.247 16.710 26.947 1.00 97.44 344 ALA A O 1
ATOM 2711 N N . LEU A 1 345 ? -13.515 15.968 25.729 1.00 97.81 345 LEU A N 1
ATOM 2712 C CA . LEU A 1 345 ? -13.243 14.811 26.587 1.00 97.81 345 LEU A CA 1
ATOM 2713 C C . LEU A 1 345 ? -12.776 15.225 27.984 1.00 97.81 345 LEU A C 1
ATOM 2715 O O . LEU A 1 345 ? -13.205 14.628 28.970 1.00 97.81 345 LEU A O 1
ATOM 2719 N N . ASN A 1 346 ? -11.915 16.237 28.083 1.00 98.12 346 ASN A N 1
ATOM 2720 C CA . ASN A 1 346 ? -11.447 16.747 29.370 1.00 98.12 346 ASN A CA 1
ATOM 2721 C C . ASN A 1 346 ? -12.597 17.359 30.187 1.00 98.12 346 ASN A C 1
ATOM 2723 O O . ASN A 1 346 ? -12.701 17.075 31.378 1.00 98.12 346 ASN A O 1
ATOM 2727 N N . ASP A 1 347 ? -13.491 18.125 29.553 1.00 98.12 347 ASP A N 1
ATOM 2728 C CA . ASP A 1 347 ? -14.697 18.670 30.198 1.00 98.12 347 ASP A CA 1
ATOM 2729 C C . ASP A 1 347 ? -15.640 17.557 30.688 1.00 98.12 347 ASP A C 1
ATOM 2731 O O . ASP A 1 347 ? -16.087 17.565 31.836 1.00 98.12 347 ASP A O 1
ATOM 2735 N N . ALA A 1 348 ? -15.887 16.538 29.858 1.00 97.56 348 ALA A N 1
ATOM 2736 C CA . ALA A 1 348 ? -16.699 15.387 30.248 1.00 97.56 348 ALA A CA 1
ATOM 2737 C C . ALA A 1 348 ? -16.077 14.603 31.418 1.00 97.56 348 ALA A C 1
ATOM 2739 O O . ALA A 1 348 ? -16.789 14.215 32.344 1.00 97.56 348 ALA A O 1
ATOM 2740 N N . ARG A 1 349 ? -14.751 14.404 31.408 1.00 97.81 349 ARG A N 1
ATOM 2741 C CA . ARG A 1 349 ? -14.016 13.771 32.516 1.00 97.81 349 ARG A CA 1
ATOM 2742 C C . ARG A 1 349 ? -14.132 14.582 33.800 1.00 97.81 349 ARG A C 1
ATOM 2744 O O . ARG A 1 349 ? -14.403 13.999 34.843 1.00 97.81 349 ARG A O 1
ATOM 2751 N N . TYR A 1 350 ? -13.981 15.902 33.724 1.00 98.25 350 TYR A N 1
ATOM 2752 C CA . TYR A 1 350 ? -14.137 16.777 34.884 1.00 98.25 350 TYR A CA 1
ATOM 2753 C C . TYR A 1 350 ? -15.540 16.651 35.496 1.00 98.25 350 TYR A C 1
ATOM 2755 O O . TYR A 1 350 ? -15.671 16.359 36.685 1.00 98.25 350 TYR A O 1
ATOM 2763 N N . LYS A 1 351 ? -16.591 16.742 34.672 1.00 98.06 351 LYS A N 1
ATOM 2764 C CA . LYS A 1 351 ? -17.986 16.561 35.115 1.00 98.06 351 LYS A CA 1
ATOM 2765 C C . LYS A 1 351 ? -18.238 15.187 35.728 1.00 98.06 351 LYS A C 1
ATOM 2767 O O . LYS A 1 351 ? -18.950 15.077 36.721 1.00 98.06 351 LYS A O 1
ATOM 2772 N N . LEU A 1 352 ? -17.652 14.137 35.156 1.00 97.81 352 LEU A N 1
ATOM 2773 C CA . LEU A 1 352 ? -17.744 12.787 35.704 1.00 97.81 352 LEU A CA 1
ATOM 2774 C C . LEU A 1 352 ? -17.124 12.733 37.105 1.00 97.81 352 LEU A C 1
ATOM 2776 O O . LEU A 1 352 ? -17.787 12.276 38.031 1.00 97.81 352 LEU A O 1
ATOM 2780 N N . THR A 1 353 ? -15.913 13.270 37.284 1.00 98.25 353 THR A N 1
ATOM 2781 C CA . THR A 1 353 ? -15.256 13.295 38.603 1.00 98.25 353 THR A CA 1
ATOM 2782 C C . THR A 1 353 ? -16.035 14.113 39.636 1.00 98.25 353 THR A C 1
ATOM 2784 O O . THR A 1 353 ? -16.123 13.720 40.798 1.00 98.25 353 THR A O 1
ATOM 2787 N N . GLU A 1 354 ? -16.655 15.220 39.222 1.00 98.38 354 GLU A N 1
ATOM 2788 C CA . GLU A 1 354 ? -17.512 16.038 40.084 1.00 98.38 354 GLU A CA 1
ATOM 2789 C C . GLU A 1 354 ? -18.760 15.263 40.535 1.00 98.38 354 GLU A C 1
ATOM 2791 O O . GLU A 1 354 ? -19.088 15.241 41.724 1.00 98.38 354 GLU A O 1
ATOM 2796 N N . LEU A 1 355 ? -19.428 14.569 39.607 1.00 98.12 355 LEU A N 1
ATOM 2797 C CA . LEU A 1 355 ? -20.597 13.743 39.911 1.00 98.12 355 LEU A CA 1
ATOM 2798 C C . LEU A 1 355 ? -20.247 12.542 40.795 1.00 98.12 355 LEU A C 1
ATOM 2800 O O . LEU A 1 355 ? -21.004 12.218 41.710 1.00 98.12 355 LEU A O 1
ATOM 2804 N N . GLU A 1 356 ? -19.103 11.897 40.568 1.00 98.12 356 GLU A N 1
ATOM 2805 C CA . GLU A 1 356 ? -18.607 10.821 41.431 1.00 98.12 356 GLU A CA 1
ATOM 2806 C C . GLU A 1 356 ? -18.339 11.319 42.855 1.00 98.12 356 GLU A C 1
ATOM 2808 O O . GLU A 1 356 ? -18.745 10.666 43.821 1.00 98.12 356 GLU A O 1
ATOM 2813 N N . ALA A 1 357 ? -17.722 12.495 43.002 1.00 98.12 357 ALA A N 1
ATOM 2814 C CA . ALA A 1 357 ? -17.489 13.115 44.303 1.00 98.12 357 ALA A CA 1
ATOM 2815 C C . ALA A 1 357 ? -18.807 13.470 45.012 1.00 98.12 357 ALA A C 1
ATOM 2817 O O . ALA A 1 357 ? -18.975 13.165 46.196 1.00 98.12 357 ALA A O 1
ATOM 2818 N N . ALA A 1 358 ? -19.769 14.054 44.291 1.00 97.88 358 ALA A N 1
ATOM 2819 C CA . ALA A 1 358 ? -21.095 14.360 44.824 1.00 97.88 358 ALA A CA 1
ATOM 2820 C C . ALA A 1 358 ? -21.846 13.091 45.263 1.00 97.88 358 ALA A C 1
ATOM 2822 O O . ALA A 1 358 ? -22.455 13.067 46.334 1.00 97.88 358 ALA A O 1
ATOM 2823 N N . LEU A 1 359 ? -21.756 12.013 44.480 1.00 98.06 359 LEU A N 1
ATOM 2824 C CA . LEU A 1 359 ? -22.349 10.719 44.809 1.00 98.06 359 LEU A CA 1
ATOM 2825 C C . LEU A 1 359 ? -21.707 10.096 46.056 1.00 98.06 359 LEU A C 1
ATOM 2827 O O . LEU A 1 359 ? -22.421 9.563 46.905 1.00 98.06 359 LEU A O 1
ATOM 2831 N N . GLN A 1 360 ? -20.382 10.175 46.200 1.00 98.31 360 GLN A N 1
ATOM 2832 C CA . GLN A 1 360 ? -19.701 9.709 47.411 1.00 98.31 360 GLN A CA 1
ATOM 2833 C C . GLN A 1 360 ? -20.104 10.518 48.642 1.00 98.31 360 GLN A C 1
ATOM 2835 O O . GLN A 1 360 ? -20.398 9.931 49.683 1.00 98.31 360 GLN A O 1
ATOM 2840 N N . LYS A 1 361 ? -20.200 11.844 48.514 1.00 98.31 361 LYS A N 1
ATOM 2841 C CA . LYS A 1 361 ? -20.688 12.705 49.593 1.00 98.31 361 LYS A CA 1
ATOM 2842 C C . LYS A 1 361 ? -22.116 12.336 50.005 1.00 98.31 361 LYS A C 1
ATOM 2844 O O . LYS A 1 361 ? -22.361 12.096 51.179 1.00 98.31 361 LYS A O 1
ATOM 2849 N N . ALA A 1 362 ? -23.028 12.169 49.047 1.00 97.69 362 ALA A N 1
ATOM 2850 C CA . ALA A 1 362 ? -24.404 11.764 49.332 1.00 97.69 362 ALA A CA 1
ATOM 2851 C C . ALA A 1 362 ? -24.489 10.392 50.030 1.00 97.69 362 ALA A C 1
ATOM 2853 O O . ALA A 1 362 ? -25.312 10.200 50.925 1.00 97.69 362 ALA A O 1
ATOM 2854 N N . LYS A 1 363 ? -23.621 9.436 49.665 1.00 98.00 363 LYS A N 1
ATOM 2855 C CA . LYS A 1 363 ? -23.515 8.143 50.365 1.00 98.00 363 LYS A CA 1
ATOM 2856 C C . LYS A 1 363 ? -23.052 8.306 51.815 1.00 98.00 363 LYS A C 1
ATOM 2858 O O . LYS A 1 363 ? -23.593 7.636 52.692 1.00 98.00 363 LYS A O 1
ATOM 2863 N N . GLN A 1 364 ? -22.070 9.173 52.065 1.00 98.19 364 GLN A N 1
ATOM 2864 C CA . GLN A 1 364 ? -21.585 9.471 53.416 1.00 98.19 364 GLN A CA 1
ATOM 2865 C C . GLN A 1 364 ? -22.668 10.153 54.260 1.00 98.19 364 GLN A C 1
ATOM 2867 O O . GLN A 1 364 ? -22.925 9.711 55.378 1.00 98.19 364 GLN A O 1
ATOM 2872 N N . ASP A 1 365 ? -23.355 11.152 53.703 1.00 98.19 365 ASP A N 1
ATOM 2873 C CA . ASP A 1 365 ? -24.456 11.858 54.366 1.00 98.19 365 ASP A CA 1
ATOM 2874 C C . ASP A 1 365 ? -25.601 10.890 54.719 1.00 98.19 365 ASP A C 1
ATOM 2876 O O . ASP A 1 365 ? -26.132 10.916 55.829 1.00 98.19 365 ASP A O 1
ATOM 2880 N N . MET A 1 366 ? -25.939 9.965 53.812 1.00 97.56 366 MET A N 1
ATOM 2881 C CA . MET A 1 366 ? -26.935 8.918 54.065 1.00 97.56 366 MET A CA 1
ATOM 2882 C C . MET A 1 366 ? -26.509 7.976 55.199 1.00 97.56 366 MET A C 1
ATOM 2884 O O . MET A 1 366 ? -27.318 7.635 56.062 1.00 97.56 366 MET A O 1
ATOM 2888 N N . ALA A 1 367 ? -25.242 7.554 55.221 1.00 97.69 367 ALA A N 1
ATOM 2889 C CA . ALA A 1 367 ? -24.713 6.715 56.294 1.00 97.69 367 ALA A CA 1
ATOM 2890 C C . ALA A 1 367 ? -24.745 7.437 57.653 1.00 97.69 367 ALA A C 1
ATOM 2892 O O . ALA A 1 367 ? -25.054 6.817 58.672 1.00 97.69 367 ALA A O 1
ATOM 2893 N N . PHE A 1 368 ? -24.476 8.745 57.665 1.00 97.94 368 PHE A N 1
ATOM 2894 C CA . PHE A 1 368 ? -24.568 9.580 58.859 1.00 97.94 368 PHE A CA 1
ATOM 2895 C C . PHE A 1 368 ? -26.014 9.696 59.367 1.00 97.94 368 PHE A C 1
ATOM 2897 O O . PHE A 1 368 ? -26.272 9.390 60.530 1.00 97.94 368 PHE A O 1
ATOM 2904 N N . LEU A 1 369 ? -26.971 10.012 58.487 1.00 97.62 369 LEU A N 1
ATOM 2905 C CA . LEU A 1 369 ? -28.403 10.077 58.818 1.00 97.62 369 LEU A CA 1
ATOM 2906 C C . LEU A 1 369 ? -28.943 8.752 59.374 1.00 97.62 369 LEU A C 1
ATOM 2908 O O . LEU A 1 369 ? -29.726 8.750 60.322 1.00 97.62 369 LEU A O 1
ATOM 2912 N N . LEU A 1 370 ? -28.522 7.612 58.815 1.00 97.75 370 LEU A N 1
ATOM 2913 C CA . LEU A 1 370 ? -28.901 6.293 59.335 1.00 97.75 370 LEU A CA 1
ATOM 2914 C C . LEU A 1 370 ? -28.392 6.069 60.762 1.00 97.75 370 LEU A C 1
ATOM 2916 O O . LEU A 1 370 ? -29.102 5.484 61.581 1.00 97.75 370 LEU A O 1
ATOM 2920 N N . LYS A 1 371 ? -27.182 6.545 61.072 1.00 97.56 371 LYS A N 1
ATOM 2921 C CA . LYS A 1 371 ? -26.616 6.459 62.418 1.00 97.56 371 LYS A CA 1
ATOM 2922 C C . LYS A 1 371 ? -27.387 7.341 63.402 1.00 97.56 371 LYS A C 1
ATOM 2924 O O . LYS A 1 371 ? -27.789 6.842 64.449 1.00 97.56 371 LYS A O 1
ATOM 2929 N N . GLU A 1 372 ? -27.658 8.597 63.049 1.00 97.62 372 GLU A N 1
ATOM 2930 C CA . GLU A 1 372 ? -28.473 9.497 63.879 1.00 97.62 372 GLU A CA 1
ATOM 2931 C C . GLU A 1 372 ? -29.878 8.926 64.114 1.00 97.62 372 GLU A C 1
ATOM 2933 O O . GLU A 1 372 ? -30.378 8.922 65.239 1.00 97.62 372 GLU A O 1
ATOM 2938 N N . TYR A 1 373 ? -30.503 8.369 63.073 1.00 97.56 373 TYR A N 1
ATOM 2939 C CA . TYR A 1 373 ? -31.805 7.718 63.197 1.00 97.56 373 TYR A CA 1
ATOM 2940 C C . TYR A 1 373 ? -31.762 6.531 64.170 1.00 97.56 373 TYR A C 1
ATOM 2942 O O . TYR A 1 373 ? -32.656 6.385 65.006 1.00 97.56 373 TYR A O 1
ATOM 2950 N N . GLN A 1 374 ? -30.713 5.706 64.106 1.00 97.44 374 GLN A N 1
ATOM 2951 C CA . GLN A 1 374 ? -30.514 4.589 65.028 1.00 97.44 374 GLN A CA 1
ATOM 2952 C C . GLN A 1 374 ? -30.321 5.066 66.478 1.00 97.44 374 GLN A C 1
ATOM 2954 O O . GLN A 1 374 ? -30.887 4.474 67.399 1.00 97.44 374 GLN A O 1
ATOM 2959 N N . GLU A 1 375 ? -29.566 6.145 66.694 1.00 97.12 375 GLU A N 1
ATOM 2960 C CA . GLU A 1 375 ? -29.359 6.752 68.016 1.00 97.12 375 GLU A CA 1
ATOM 2961 C C . GLU A 1 375 ? -30.673 7.295 68.600 1.00 97.12 375 GLU A C 1
ATOM 2963 O O . GLU A 1 375 ? -31.021 6.993 69.748 1.00 97.12 375 GLU A O 1
ATOM 2968 N N . VAL A 1 376 ? -31.466 8.012 67.798 1.00 97.75 376 VAL A N 1
ATOM 2969 C CA . VAL A 1 376 ? -32.790 8.510 68.205 1.00 97.75 376 VAL A CA 1
ATOM 2970 C C . VAL A 1 376 ? -33.748 7.356 68.500 1.00 97.75 376 VAL A C 1
ATOM 2972 O O . VAL A 1 376 ? -34.437 7.376 69.520 1.00 97.75 376 VAL A O 1
ATOM 2975 N N . MET A 1 377 ? -33.769 6.318 67.660 1.00 97.12 377 MET A N 1
ATOM 2976 C CA . MET A 1 377 ? -34.573 5.116 67.897 1.00 97.12 377 MET A CA 1
ATOM 2977 C C . MET A 1 377 ? -34.184 4.434 69.214 1.00 97.12 377 MET A C 1
ATOM 2979 O O . MET A 1 377 ? -35.059 4.052 69.990 1.00 97.12 377 MET A O 1
ATOM 2983 N N . SER A 1 378 ? -32.884 4.315 69.498 1.00 97.44 378 SER A N 1
ATOM 2984 C CA . SER A 1 378 ? -32.396 3.720 70.745 1.00 97.44 378 SER A CA 1
ATOM 2985 C C . SER A 1 378 ? -32.825 4.525 71.977 1.00 97.44 378 SER A C 1
ATOM 2987 O O . SER A 1 378 ? -33.333 3.943 72.937 1.00 97.44 378 SER A O 1
ATOM 2989 N N . SER A 1 379 ? -32.737 5.859 71.912 1.00 97.19 379 SER A N 1
ATOM 2990 C CA . SER A 1 379 ? -33.231 6.761 72.959 1.00 97.19 379 SER A CA 1
ATOM 2991 C C . SER A 1 379 ? -34.741 6.617 73.153 1.00 97.19 379 SER A C 1
ATOM 2993 O O . SER A 1 379 ? -35.217 6.518 74.280 1.00 97.19 379 SER A O 1
ATOM 2995 N N . LYS A 1 380 ? -35.510 6.534 72.060 1.00 97.50 380 LYS A N 1
ATOM 2996 C CA . LYS A 1 380 ? -36.962 6.320 72.110 1.00 97.50 380 LYS A CA 1
ATOM 2997 C C . LYS A 1 380 ? -37.315 4.996 72.785 1.00 97.50 380 LYS A C 1
ATOM 2999 O O . LYS A 1 380 ? -38.218 4.966 73.613 1.00 97.50 380 LYS A O 1
ATOM 3004 N N . LEU A 1 381 ? -36.612 3.912 72.453 1.00 97.25 381 LEU A N 1
ATOM 3005 C CA . LEU A 1 381 ? -36.821 2.607 73.088 1.00 97.25 381 LEU A CA 1
ATOM 3006 C C . LEU A 1 381 ? -36.483 2.640 74.584 1.00 97.25 381 LEU A C 1
ATOM 3008 O O . LEU A 1 381 ? -37.219 2.060 75.378 1.00 97.25 381 LEU A O 1
ATOM 3012 N N . ALA A 1 382 ? -35.414 3.337 74.982 1.00 96.81 382 ALA A N 1
ATOM 3013 C CA . ALA A 1 382 ? -35.080 3.534 76.393 1.00 96.81 382 ALA A CA 1
ATOM 3014 C C . ALA A 1 382 ? -36.191 4.298 77.137 1.00 96.81 382 ALA A C 1
ATOM 3016 O O . ALA A 1 382 ? -36.648 3.847 78.187 1.00 96.81 382 ALA A O 1
ATOM 3017 N N . LEU A 1 383 ? -36.697 5.387 76.548 1.00 96.69 383 LEU A N 1
ATOM 3018 C CA . LEU A 1 383 ? -37.814 6.157 77.104 1.00 96.69 383 LEU A CA 1
ATOM 3019 C C . LEU A 1 383 ? -39.110 5.335 77.196 1.00 96.69 383 LEU A C 1
ATOM 3021 O O . LEU A 1 383 ? -39.818 5.420 78.196 1.00 96.69 383 LEU A O 1
ATOM 3025 N N . ASP A 1 384 ? -39.429 4.502 76.200 1.00 97.00 384 ASP A N 1
ATOM 3026 C CA . ASP A 1 384 ? -40.588 3.599 76.270 1.00 97.00 384 ASP A CA 1
ATOM 3027 C C . ASP A 1 384 ? -40.478 2.617 77.447 1.00 97.00 384 ASP A C 1
ATOM 3029 O O . ASP A 1 384 ? -41.480 2.325 78.108 1.00 97.00 384 ASP A O 1
ATOM 3033 N N . ILE A 1 385 ? -39.267 2.111 77.720 1.00 95.69 385 ILE A N 1
ATOM 3034 C CA . ILE A 1 385 ? -38.995 1.245 78.874 1.00 95.69 385 ILE A CA 1
ATOM 3035 C C . ILE A 1 385 ? -39.218 2.025 80.174 1.00 95.69 385 ILE A C 1
ATOM 3037 O O . ILE A 1 385 ? -39.924 1.526 81.052 1.00 95.69 385 ILE A O 1
ATOM 3041 N N . GLU A 1 386 ? -38.686 3.245 80.292 1.00 96.38 386 GLU A N 1
ATOM 3042 C CA . GLU A 1 386 ? -38.903 4.111 81.459 1.00 96.38 386 GLU A CA 1
ATOM 3043 C C . GLU A 1 386 ? -40.398 4.364 81.694 1.00 96.38 386 GLU A C 1
ATOM 3045 O O . GLU A 1 386 ? -40.907 4.111 82.786 1.00 96.38 386 GLU A O 1
ATOM 3050 N N . ILE A 1 387 ? -41.149 4.745 80.657 1.00 95.00 387 ILE A N 1
ATOM 3051 C CA . ILE A 1 387 ? -42.603 4.948 80.736 1.00 95.00 387 ILE A CA 1
ATOM 3052 C C . ILE A 1 387 ? -43.318 3.668 81.185 1.00 95.00 387 ILE A C 1
ATOM 3054 O O . ILE A 1 387 ? -44.197 3.722 82.048 1.00 95.00 387 ILE A O 1
ATOM 3058 N N . ALA A 1 388 ? -42.956 2.507 80.634 1.00 95.25 388 ALA A N 1
ATOM 3059 C CA . ALA A 1 388 ? -43.537 1.230 81.043 1.00 95.25 388 ALA A CA 1
ATOM 3060 C C . ALA A 1 388 ? -43.236 0.906 82.518 1.00 95.25 388 ALA A C 1
ATOM 3062 O O . ALA A 1 388 ? -44.106 0.383 83.224 1.00 95.25 388 ALA A O 1
ATOM 3063 N N . THR A 1 389 ? -42.036 1.246 83.004 1.00 92.81 389 THR A N 1
ATOM 3064 C CA . THR A 1 389 ? -41.686 1.110 84.425 1.00 92.81 389 THR A CA 1
ATOM 3065 C C . THR A 1 389 ? -42.457 2.081 85.316 1.00 92.81 389 THR A C 1
ATOM 3067 O O . THR A 1 389 ? -42.980 1.640 86.338 1.00 92.81 389 THR A O 1
ATOM 3070 N N . TYR A 1 390 ? -42.617 3.347 84.915 1.00 95.38 390 TYR A N 1
ATOM 3071 C CA . TYR A 1 390 ? -43.424 4.326 85.647 1.00 95.38 390 TYR A CA 1
ATOM 3072 C C . TYR A 1 390 ? -44.895 3.903 85.733 1.00 95.38 390 TYR A C 1
ATOM 3074 O O . TYR A 1 390 ? -45.467 3.927 86.819 1.00 95.38 390 TYR A O 1
ATOM 3082 N N . ARG A 1 391 ? -45.489 3.416 84.632 1.00 93.19 391 ARG A N 1
ATOM 3083 C CA . ARG A 1 391 ? -46.853 2.849 84.636 1.00 93.19 391 ARG A CA 1
ATOM 3084 C C . ARG A 1 391 ? -46.996 1.694 85.629 1.00 93.19 391 ARG A C 1
ATOM 3086 O O . ARG A 1 391 ? -47.942 1.674 86.403 1.00 93.19 391 ARG A O 1
ATOM 3093 N N . ARG A 1 392 ? -46.011 0.789 85.674 1.00 90.75 392 ARG A N 1
ATOM 3094 C CA . ARG A 1 392 ? -45.987 -0.355 86.606 1.00 90.75 392 ARG A CA 1
ATOM 3095 C C . ARG A 1 392 ? -45.960 0.061 88.074 1.00 90.75 392 ARG A C 1
ATOM 3097 O O . ARG A 1 392 ? -46.517 -0.639 88.912 1.00 90.75 392 ARG A O 1
ATOM 3104 N N . LEU A 1 393 ? -45.240 1.138 88.387 1.00 90.00 393 LEU A N 1
ATOM 3105 C CA . LEU A 1 393 ? -45.168 1.682 89.742 1.00 90.00 393 LEU A CA 1
ATOM 3106 C C . LEU A 1 393 ? -46.506 2.309 90.142 1.00 90.00 393 LEU A C 1
ATOM 3108 O O . LEU A 1 393 ? -47.000 2.001 91.220 1.00 90.00 393 LEU A O 1
ATOM 3112 N N . LEU A 1 394 ? -47.112 3.097 89.249 1.00 87.75 394 LEU A N 1
ATOM 3113 C CA . LEU A 1 394 ? -48.421 3.724 89.467 1.00 87.75 394 LEU A CA 1
ATOM 3114 C C . LEU A 1 394 ? -49.539 2.688 89.677 1.00 87.75 394 LEU A C 1
ATOM 3116 O O . LEU A 1 394 ? -50.293 2.788 90.638 1.00 87.75 394 LEU A O 1
ATOM 3120 N N . GLU A 1 395 ? -49.594 1.640 88.854 1.00 84.12 395 GLU A N 1
ATOM 3121 C CA . GLU A 1 395 ? -50.571 0.543 88.997 1.00 84.12 395 GLU A CA 1
ATOM 3122 C C . GLU A 1 395 ? -50.410 -0.219 90.325 1.00 84.12 395 GLU A C 1
ATOM 3124 O O . GLU A 1 395 ? -51.386 -0.671 90.922 1.00 84.12 395 GLU A O 1
ATOM 3129 N N . GLY A 1 396 ? -49.173 -0.350 90.819 1.00 74.56 396 GLY A N 1
ATOM 3130 C CA . GLY A 1 396 ? -48.887 -0.942 92.128 1.00 74.56 396 GLY A CA 1
ATOM 3131 C C . GLY A 1 396 ? -49.236 -0.036 93.315 1.00 74.56 396 GLY A C 1
ATOM 3132 O O . GLY A 1 396 ? -49.411 -0.538 94.428 1.00 74.56 396 GLY A O 1
ATOM 3133 N N . GLU A 1 397 ? -49.332 1.279 93.107 1.00 68.69 397 GLU A N 1
ATOM 3134 C CA . GLU A 1 397 ? -49.845 2.220 94.106 1.00 68.69 397 GLU A CA 1
ATOM 3135 C C . GLU A 1 397 ? -51.376 2.248 94.116 1.00 68.69 397 GLU A C 1
ATOM 3137 O O . GLU A 1 397 ? -51.957 2.225 95.196 1.00 68.69 397 GLU A O 1
ATOM 3142 N N . GLU A 1 398 ? -52.045 2.184 92.962 1.00 62.41 398 GLU A N 1
ATOM 3143 C CA . GLU A 1 398 ? -53.514 2.101 92.884 1.00 62.41 398 GLU A CA 1
ATOM 3144 C C . GLU A 1 398 ? -54.072 0.828 93.550 1.00 62.41 398 GLU A C 1
ATOM 3146 O O . GLU A 1 398 ? -55.094 0.891 94.230 1.00 62.41 398 GLU A O 1
ATOM 3151 N N . GLN A 1 399 ? -53.358 -0.303 93.480 1.00 57.12 399 GLN A N 1
ATOM 3152 C CA . GLN A 1 399 ? -53.714 -1.538 94.202 1.00 57.12 399 GLN A CA 1
ATOM 3153 C C . GLN A 1 399 ? -53.546 -1.461 95.734 1.00 57.12 399 GLN A C 1
ATOM 3155 O O . GLN A 1 399 ? -53.938 -2.397 96.425 1.00 57.12 399 GLN A O 1
ATOM 3160 N N . ARG A 1 400 ? -52.960 -0.387 96.293 1.00 54.44 400 ARG A N 1
ATOM 3161 C CA . ARG A 1 400 ? -52.923 -0.146 97.754 1.00 54.44 400 ARG A CA 1
ATOM 3162 C C . ARG A 1 400 ? -54.106 0.669 98.269 1.00 54.44 400 ARG A C 1
ATOM 3164 O O . ARG A 1 400 ? -54.283 0.744 99.483 1.00 54.44 400 ARG A O 1
ATOM 3171 N N . TRP A 1 401 ? -54.862 1.308 97.377 1.00 50.88 401 TRP A N 1
ATOM 3172 C CA . TRP A 1 401 ? -55.989 2.182 97.719 1.00 50.88 401 TRP A CA 1
ATOM 3173 C C . TRP A 1 401 ? -57.358 1.575 97.364 1.00 50.88 401 TRP A C 1
ATOM 3175 O O . TRP A 1 401 ? -58.380 2.238 97.545 1.00 50.88 401 TRP A O 1
ATOM 3185 N N . VAL A 1 402 ? -57.375 0.319 96.905 1.00 44.62 402 VAL A N 1
ATOM 3186 C CA . VAL A 1 402 ? -58.547 -0.565 96.772 1.00 44.62 402 VAL A CA 1
ATOM 3187 C C . VAL A 1 402 ? -58.390 -1.698 97.773 1.00 44.62 402 VAL A C 1
ATOM 3189 O O . VAL A 1 402 ? -59.390 -2.020 98.452 1.00 44.62 402 VAL A O 1
#

InterPro domains:
  IPR003054 Keratin, type II [PR01276] (92-100)
  IPR003054 Keratin, type II [PR01276] (119-131)
  IPR003054 Keratin, type II [PR01276] (164-177)
  IPR003054 Keratin, type II [PR01276] (178-197)
  IPR003054 Keratin, type II [PR01276] (289-306)
  IPR003054 Keratin, type II [PR01276] (340-355)
  IPR018039 Intermediate filament protein, conserved site [PS00226] (387-395)
  IPR032444 Keratin type II head [PF16208] (23-86)
  IPR039008 Intermediate filament, rod domain [PF00038] (89-400)
  IPR039008 Intermediate filament, rod domain [PS51842] (90-401)
  IPR039008 Intermediate filament, rod domain [SM01391] (89-400)

Sequence (402 aa):
ASGPRPGRCCITAAPYRGVSCYRGLTGGFGSRSVGGGFGAGSSGRSFGYRSGGVVRPSPPCITTVSINESLLAPLNLEIDHNAQSVKQEEKEQIKILNSRFAAFIDKVRFLEQQNKLLETKLQFFQNRKCCESNLEPLFNGYIETLRREAERVDADSGRLASELNHVHEVLEGYKKKYEEEVALRTTAENEFVRIKQEVNSLSVQKADLKANAQSLAEEVGFLKTLYEEEIRVLQAHISDTLVIVKMDNSRDLNMDSIIAEIKAHYDDIASRSRAEAESWYRTKYEEIKATVVQHGETLRRTKEEINELNRVIQRLTAEIENAKRQNSKLEAAVSQAEQQGQAALNDARYKLTELEAALQKAKQDMAFLLKEYQEVMSSKLALDIEIATYRRLLEGEEQRWV

Radius of gyration: 77.12 Å; chains: 1; bounding box: 159×64×232 Å

Organism: Sus scrofa (NCBI:txid9823)

pLDDT: mean 80.53, std 24.17, range [28.39, 98.56]

Foldseek 3Di:
DDDDDDDDDDDDDDDDDDDDDDDDDDDDDDDDDDDDDDDDDDDDDDDDDDDDDDDDDDDDDDDDDDDDPPPPDDDPDPDPPVVVVVVVVVVVVVVVVVVVVVVVVVVVVVVVVVVVVVVVVVVVVVVCPDPPPPCVVVVVVVVVVVVVVVVVVVVVVVVVVVVVVVVVVVVVVVVVVVVVVVVVVVVVVVVVVVVVVVVVVVVVVVVVVVVVVVVVVVVVVVVVVVVVVVVVVVVVVVVVVPPPDPDPPPDPDVVVVVVVVVVVVVVVVVVVVVVVVVVVVVVVVVVVVVVVVVVVVVVVVVVVVVVVVVVVVVVVVVVVVVVVVVVVVVVVVVVVVVVVVVVVVVVVVVVVVVVVVVVVVVVVVVVVVVVVVVVVVVVVVVVVVVVNVVSHVVVVVVVVVD